Protein AF-A0A9P7N6U1-F1 (afdb_monomer_lite)

Foldseek 3Di:
DVCLVVLNLVVVLVCVVVPHDQQDADPLRATQLLSLLPSDLVRSLSSNVSSVVSPYDALSCSLLSNLLCLNQSSVVVNVVSPHQQQQLHPSQQGHGSLLSNLQRNCPPDHCPPVSLVSNLVSLLVSVVSVHDQLDDHPLHGSLVSLCNHPDSLSSNLSNCNSPCLVCQAPQSQWRADPQQKTWRPLRCLVPPNPDDPVSVSVNVSCVVSPHDTAIFGNDDATDPPGDPDDPVVVVVNVVVVVVVVVVVVVVVVVVVVVVVVVVVVVVVVVVVVVVVVVVVVVVVVVVVVVVVVVVVVVVVVVVVVVVVVVVVVVVVVVVVVVVVVVVVVVVVVVVVVVVVVVVVVVVVVVVVVVVVVVVVVVVVVVVVVVVVVVVVVVVVPVVVVVVVVVVVVPPVVPPPDDPPDDDDDDDDDDDDDDDDDDDDDDDDDDD

Radius of gyration: 101.2 Å; chains: 1; bounding box: 160×91×276 Å

Secondary structure (DSSP, 8-state):
-HHHHTT-HHHHHHHHHTT--SS---TTS--HHHHHTTS-HHHHHHHHHHHHTT-PPS-SSHHHHHHHTT-HHHHHHHHHTT--TT---GGGTT--HHHHHHHHSSTTS---HHHHHHHHHHHHHHHHTT--TT-EETTEEHHHHHHHSSSHHHHHHHHHHHTGGGTTTSGGG-EE-TTSEEE-HHHHHHHTS---HHHHHHHHHHHHTTPPP-EEESSSSPPTT-BS--HHHHHHHHHHHHHHHHHHHHHHHHHHHHHHHHHHHHHHHHHHHHHHHHHHHHHHHHHHHHHHHHHHHHHHHHHHHHHHHHHHHHHHHHHHHHHHHHHHHHHHHHHHHHHHHHHHHHHHHHHHHHHHHHHHHHHHHHHHHHHHHHHHHHHHHHHHHHHHHHHHHHHGGGTTSSTT---------------------------

Structure (mmCIF, N/CA/C/O backbone):
data_AF-A0A9P7N6U1-F1
#
_entry.id   AF-A0A9P7N6U1-F1
#
loop_
_atom_site.group_PDB
_atom_site.id
_atom_site.type_symbol
_atom_site.label_atom_id
_atom_site.label_alt_id
_atom_site.label_comp_id
_atom_site.label_asym_id
_atom_site.label_entity_id
_atom_site.label_seq_id
_atom_site.pdbx_PDB_ins_code
_atom_site.Cartn_x
_atom_site.Cartn_y
_atom_site.Cartn_z
_atom_site.occupancy
_atom_site.B_iso_or_equiv
_atom_site.auth_seq_id
_atom_site.auth_comp_id
_atom_site.auth_asym_id
_atom_site.auth_atom_id
_atom_site.pdbx_PDB_model_num
ATOM 1 N N . MET A 1 1 ? -35.538 5.747 31.382 1.00 91.19 1 MET A N 1
ATOM 2 C CA . MET A 1 1 ? -34.797 6.894 30.797 1.00 91.19 1 MET A CA 1
ATOM 3 C C . MET A 1 1 ? -34.473 8.013 31.786 1.00 91.19 1 MET A C 1
ATOM 5 O O . MET A 1 1 ? -33.336 8.051 32.232 1.00 91.19 1 MET A O 1
ATOM 9 N N . LEU A 1 2 ? -35.397 8.897 32.195 1.00 93.94 2 LEU A N 1
ATOM 10 C CA . LEU A 1 2 ? -35.040 10.086 33.009 1.00 93.94 2 LEU A CA 1
ATOM 11 C C . LEU A 1 2 ? -34.291 9.767 34.327 1.00 93.94 2 LEU A C 1
ATOM 13 O O . LEU A 1 2 ? -33.339 10.461 34.679 1.00 93.94 2 LEU A O 1
ATOM 17 N N . ALA A 1 3 ? -34.661 8.688 35.027 1.00 95.12 3 ALA A N 1
ATOM 18 C CA . ALA A 1 3 ? -33.952 8.218 36.228 1.00 95.12 3 ALA A CA 1
ATOM 19 C C . ALA A 1 3 ? -32.476 7.839 35.960 1.00 95.12 3 ALA A C 1
ATOM 21 O O . ALA A 1 3 ? -31.618 8.033 36.816 1.00 95.12 3 ALA A O 1
ATOM 22 N N . ILE A 1 4 ? -32.169 7.358 34.752 1.00 95.62 4 ILE A N 1
ATOM 23 C CA . ILE A 1 4 ? -30.815 6.992 34.315 1.00 95.62 4 ILE A CA 1
ATOM 24 C C . ILE A 1 4 ? -30.005 8.266 34.059 1.00 95.62 4 ILE A C 1
ATOM 26 O O . ILE A 1 4 ? -28.946 8.453 34.651 1.00 95.62 4 ILE A O 1
ATOM 30 N N . GLN A 1 5 ? -30.557 9.204 33.280 1.00 91.69 5 GLN A N 1
ATOM 31 C CA . GLN A 1 5 ? -29.931 10.508 33.002 1.00 91.69 5 GLN A CA 1
ATOM 32 C C . GLN A 1 5 ? -29.639 11.308 34.280 1.00 91.69 5 GLN A C 1
ATOM 34 O O . GLN A 1 5 ? -28.603 11.955 34.392 1.00 91.69 5 GLN A O 1
ATOM 39 N N . THR A 1 6 ? -30.533 11.231 35.269 1.00 93.62 6 THR A N 1
ATOM 40 C CA . THR A 1 6 ? -30.381 11.892 36.578 1.00 93.62 6 THR A CA 1
ATOM 41 C C . THR A 1 6 ? -29.544 11.092 37.585 1.00 93.62 6 THR A C 1
ATOM 43 O O . THR A 1 6 ? -29.404 11.524 38.728 1.00 93.62 6 THR A O 1
ATOM 46 N N . ARG A 1 7 ? -28.937 9.969 37.167 1.00 95.50 7 ARG A N 1
ATOM 47 C CA . ARG A 1 7 ? -28.025 9.129 37.968 1.00 95.50 7 ARG A CA 1
ATOM 48 C C . ARG A 1 7 ? -28.684 8.575 39.245 1.00 95.50 7 ARG A C 1
ATOM 50 O O . ARG A 1 7 ? -28.077 8.569 40.313 1.00 95.50 7 ARG A O 1
ATOM 57 N N . ARG A 1 8 ? -29.941 8.125 39.138 1.00 95.88 8 ARG A N 1
ATOM 58 C CA . ARG A 1 8 ? -30.795 7.638 40.240 1.00 95.88 8 ARG A CA 1
ATOM 59 C C . ARG A 1 8 ? -31.021 6.118 40.177 1.00 95.88 8 ARG A C 1
ATOM 61 O O . ARG A 1 8 ? -32.112 5.680 39.798 1.00 95.88 8 ARG A O 1
ATOM 68 N N . PRO A 1 9 ? -30.025 5.284 40.546 1.00 95.50 9 PRO A N 1
ATOM 69 C CA . PRO A 1 9 ? -30.158 3.824 40.518 1.00 95.50 9 PRO A CA 1
ATOM 70 C C . PRO A 1 9 ? -31.228 3.306 41.494 1.00 95.50 9 PRO A C 1
ATOM 72 O O . PRO A 1 9 ? -31.796 2.239 41.276 1.00 95.50 9 PRO A O 1
ATOM 75 N N . ASP A 1 10 ? -31.548 4.074 42.538 1.00 96.31 10 ASP A N 1
ATOM 76 C CA . ASP A 1 10 ? -32.663 3.829 43.455 1.00 96.31 10 ASP A CA 1
ATOM 77 C C . ASP A 1 10 ? -34.020 3.864 42.735 1.00 96.31 10 ASP A C 1
ATOM 79 O O . ASP A 1 10 ? -34.824 2.942 42.876 1.00 96.31 10 ASP A O 1
ATOM 83 N N . LEU A 1 11 ? -34.243 4.887 41.903 1.00 97.31 11 LEU A N 1
ATOM 84 C CA . LEU A 1 11 ? -35.461 5.024 41.105 1.00 97.31 11 LEU A CA 1
ATOM 85 C C . LEU A 1 11 ? -35.508 4.010 39.959 1.00 97.31 11 LEU A C 1
ATOM 87 O O . LEU A 1 11 ? -36.570 3.459 39.694 1.00 97.31 11 LEU A O 1
ATOM 91 N N . VAL A 1 12 ? -34.370 3.720 39.316 1.00 96.88 12 VAL A N 1
ATOM 92 C CA . VAL A 1 12 ? -34.288 2.671 38.282 1.00 96.88 12 VAL A CA 1
ATOM 93 C C . VAL A 1 12 ? -34.670 1.312 38.865 1.00 96.88 12 VAL A C 1
ATOM 95 O O . VAL A 1 12 ? -35.521 0.635 38.299 1.00 96.88 12 VAL A O 1
ATOM 98 N N . LYS A 1 13 ? -34.123 0.937 40.030 1.00 97.12 13 LYS A N 1
ATOM 99 C CA . LYS A 1 13 ? -34.479 -0.321 40.700 1.00 97.12 13 LYS A CA 1
ATOM 100 C C . LYS A 1 13 ? -35.975 -0.404 41.015 1.00 97.12 13 LYS A C 1
ATOM 102 O O . LYS A 1 13 ? -36.568 -1.456 40.803 1.00 97.12 13 LYS A O 1
ATOM 107 N N . LEU A 1 14 ? -36.577 0.679 41.512 1.00 97.50 14 LEU A N 1
ATOM 108 C CA . LEU A 1 14 ? -38.016 0.717 41.788 1.00 97.50 14 LEU A CA 1
ATOM 109 C C . LEU A 1 14 ? -38.838 0.547 40.501 1.00 97.50 14 LEU A C 1
ATOM 111 O O . LEU A 1 14 ? -39.724 -0.293 40.460 1.00 97.50 14 LEU A O 1
ATOM 115 N N . MET A 1 15 ? -38.504 1.280 39.435 1.00 96.44 15 MET A N 1
ATOM 116 C CA . MET A 1 15 ? -39.203 1.183 38.146 1.00 96.44 15 MET A CA 1
ATOM 117 C C . MET A 1 15 ? -39.128 -0.227 37.540 1.00 96.44 15 MET A C 1
ATOM 119 O O . MET A 1 15 ? -40.126 -0.709 37.015 1.00 96.44 15 MET A O 1
ATOM 123 N N . LEU A 1 16 ? -37.982 -0.908 37.648 1.00 96.88 16 LEU A N 1
ATOM 124 C CA . LEU A 1 16 ? -37.827 -2.293 37.185 1.00 96.88 16 LEU A CA 1
ATOM 125 C C . LEU A 1 16 ? -38.683 -3.281 37.995 1.00 96.88 16 LEU A C 1
ATOM 127 O O . LEU A 1 16 ? -39.269 -4.191 37.417 1.00 96.88 16 LEU A O 1
ATOM 131 N N . LEU A 1 17 ? -38.800 -3.092 39.316 1.00 96.38 17 LEU A N 1
ATOM 132 C CA . LEU A 1 17 ? -39.668 -3.920 40.168 1.00 96.38 17 LEU A CA 1
ATOM 133 C C . LEU A 1 17 ? -41.162 -3.727 39.858 1.00 96.38 17 LEU A C 1
ATOM 135 O O . LEU A 1 17 ? -41.923 -4.685 39.947 1.00 96.38 17 LEU A O 1
ATOM 139 N N . GLU A 1 18 ? -41.561 -2.524 39.443 1.00 97.12 18 GLU A N 1
ATOM 140 C CA . GLU A 1 18 ? -42.921 -2.207 38.975 1.00 97.12 18 GLU A CA 1
ATOM 141 C C . GLU A 1 18 ? -43.160 -2.589 37.493 1.00 97.12 18 GLU A C 1
ATOM 143 O O . GLU A 1 18 ? -44.184 -2.228 36.914 1.00 97.12 18 GLU A O 1
ATOM 148 N N . GLY A 1 19 ? -42.234 -3.321 36.857 1.00 94.62 19 GLY A N 1
ATOM 149 C CA . GLY A 1 19 ? -42.409 -3.860 35.503 1.00 94.62 19 GLY A CA 1
ATOM 150 C C . GLY A 1 19 ? -42.197 -2.858 34.363 1.00 94.62 19 GLY A C 1
ATOM 151 O O . GLY A 1 19 ? -42.808 -3.006 33.305 1.00 94.62 19 GLY A O 1
ATOM 152 N N . ALA A 1 20 ? -41.359 -1.833 34.552 1.00 95.62 20 ALA A N 1
ATOM 153 C CA . ALA A 1 20 ? -40.992 -0.917 33.471 1.00 95.62 20 ALA A CA 1
ATOM 154 C C . ALA A 1 20 ? -40.291 -1.638 32.302 1.00 95.62 20 ALA A C 1
ATOM 156 O O . ALA A 1 20 ? -39.429 -2.490 32.506 1.00 95.62 20 ALA A O 1
ATOM 157 N N . GLU A 1 21 ? -40.627 -1.237 31.074 1.00 95.56 21 GLU A N 1
ATOM 158 C CA . GLU A 1 21 ? -40.064 -1.792 29.839 1.00 95.56 21 GLU A CA 1
ATOM 159 C C . GLU A 1 21 ? -38.548 -1.536 29.736 1.00 95.56 21 GLU A C 1
ATOM 161 O O . GLU A 1 21 ? -38.085 -0.391 29.773 1.00 95.56 21 GLU A O 1
ATOM 166 N N . VAL A 1 22 ? -37.774 -2.621 29.619 1.00 95.50 22 VAL A N 1
ATOM 167 C CA . VAL A 1 22 ? -36.299 -2.607 29.682 1.00 95.50 22 VAL A CA 1
ATOM 168 C C . VAL A 1 22 ? -35.614 -2.258 28.365 1.00 95.50 22 VAL A C 1
ATOM 170 O O . VAL A 1 22 ? -34.497 -1.751 28.397 1.00 95.50 22 VAL A O 1
ATOM 173 N N . ASP A 1 23 ? -36.295 -2.463 27.237 1.00 95.38 23 ASP A N 1
ATOM 174 C CA . ASP A 1 23 ? -35.776 -2.235 25.880 1.00 95.38 23 ASP A CA 1
ATOM 175 C C . ASP A 1 23 ? -36.349 -0.967 25.214 1.00 95.38 23 ASP A C 1
ATOM 177 O O . ASP A 1 23 ? -36.098 -0.696 24.042 1.00 95.38 23 ASP A O 1
ATOM 181 N N . ALA A 1 24 ? -37.108 -0.155 25.959 1.00 94.62 24 ALA A N 1
ATOM 182 C CA . ALA A 1 24 ? -37.759 1.051 25.447 1.00 94.62 24 ALA A CA 1
ATOM 183 C C . ALA A 1 24 ? -36.746 2.105 24.957 1.00 94.62 24 ALA A C 1
ATOM 185 O O . ALA A 1 24 ? -36.092 2.782 25.759 1.00 94.62 24 ALA A O 1
ATOM 186 N N . VAL A 1 25 ? -36.641 2.279 23.637 1.00 94.62 25 VAL A N 1
ATOM 187 C CA . VAL A 1 25 ? -35.697 3.219 23.012 1.00 94.62 25 VAL A CA 1
ATOM 188 C C . VAL A 1 25 ? -36.135 4.686 23.111 1.00 94.62 25 VAL A C 1
ATOM 190 O O . VAL A 1 25 ? -37.323 5.009 23.061 1.00 94.62 25 VAL A O 1
ATOM 193 N N . ASP A 1 26 ? -35.167 5.600 23.227 1.00 92.06 26 ASP A N 1
ATOM 194 C CA . ASP A 1 26 ? -35.408 7.042 23.085 1.00 92.06 26 ASP A CA 1
ATOM 195 C C . ASP A 1 26 ? -35.389 7.519 21.619 1.00 92.06 26 ASP A C 1
ATOM 197 O O . ASP A 1 26 ? -35.216 6.745 20.679 1.00 92.06 26 ASP A O 1
ATOM 201 N N . TYR A 1 27 ? -35.554 8.829 21.411 1.00 92.25 27 TYR A N 1
ATOM 202 C CA . TYR A 1 27 ? -35.559 9.453 20.081 1.00 92.25 27 TYR A CA 1
ATOM 203 C C . TYR A 1 27 ? -34.216 9.364 19.325 1.00 92.25 27 TYR A C 1
ATOM 205 O O . TYR A 1 27 ? -34.168 9.716 18.149 1.00 92.25 27 TYR A O 1
ATOM 213 N N . LEU A 1 28 ? -33.138 8.920 19.983 1.00 89.44 28 LEU A N 1
ATOM 214 C CA . LEU A 1 28 ? -31.836 8.627 19.376 1.00 89.44 28 LEU A CA 1
ATOM 215 C C . LEU A 1 28 ? -31.617 7.114 19.195 1.00 89.44 28 LEU A C 1
ATOM 217 O O . LEU A 1 28 ? -30.504 6.695 18.893 1.00 89.44 28 LEU A O 1
ATOM 221 N N . GLY A 1 29 ? -32.650 6.289 19.405 1.00 91.25 29 GLY A N 1
ATOM 222 C CA . GLY A 1 29 ? -32.563 4.832 19.313 1.00 91.25 29 GLY A CA 1
ATOM 223 C C . GLY A 1 29 ? -31.830 4.170 20.481 1.00 91.25 29 GLY A C 1
ATOM 224 O O . GLY A 1 29 ? -31.500 2.992 20.391 1.00 91.25 29 GLY A O 1
ATOM 225 N N . ARG A 1 30 ? -31.552 4.893 21.576 1.00 92.69 30 ARG A N 1
ATOM 226 C CA . ARG A 1 30 ? -30.807 4.348 22.720 1.00 92.69 30 ARG A CA 1
ATOM 227 C C . ARG A 1 30 ? -31.751 3.646 23.678 1.00 92.69 30 ARG A C 1
ATOM 229 O O . ARG A 1 30 ? -32.739 4.241 24.104 1.00 92.69 30 ARG A O 1
ATOM 236 N N . THR A 1 31 ? -31.401 2.433 24.075 1.00 95.62 31 THR A N 1
ATOM 237 C CA . THR A 1 31 ? -32.034 1.681 25.167 1.00 95.62 31 THR A CA 1
ATOM 238 C C . THR A 1 31 ? -31.685 2.281 26.545 1.00 95.62 31 THR A C 1
ATOM 240 O O . THR A 1 31 ? -30.736 3.067 26.682 1.00 95.62 31 THR A O 1
ATOM 243 N N . PRO A 1 32 ? -32.389 1.877 27.617 1.00 96.50 32 PRO A N 1
ATOM 244 C CA . PRO A 1 32 ? -31.976 2.121 28.997 1.00 96.50 32 PRO A CA 1
ATOM 245 C C . PRO A 1 32 ? -30.539 1.664 29.293 1.00 96.50 32 PRO A C 1
ATOM 247 O O . PRO A 1 32 ? -29.795 2.392 29.953 1.00 96.50 32 PRO A O 1
ATOM 250 N N . LEU A 1 33 ? -30.133 0.494 28.788 1.00 97.12 33 LEU A N 1
ATOM 251 C CA . LEU A 1 33 ? -28.811 -0.094 29.023 1.00 97.12 33 LEU A CA 1
ATOM 252 C C . LEU A 1 33 ? -27.692 0.718 28.344 1.00 97.12 33 LEU A C 1
ATOM 254 O O . LEU A 1 33 ? -26.765 1.156 29.029 1.00 97.12 33 LEU A O 1
ATOM 258 N N . SER A 1 34 ? -27.827 1.041 27.054 1.00 95.31 34 SER A N 1
ATOM 259 C CA . SER A 1 34 ? -26.925 1.955 26.337 1.00 95.31 34 SER A CA 1
ATOM 260 C C . SER A 1 34 ? -26.903 3.369 26.922 1.00 95.31 34 SER A C 1
ATOM 262 O O . SER A 1 34 ? -25.909 4.074 26.765 1.00 95.31 34 SER A O 1
ATOM 264 N N . MET A 1 35 ? -27.964 3.820 27.596 1.00 94.19 35 MET A N 1
ATOM 265 C CA . MET A 1 35 ? -27.958 5.113 28.284 1.00 94.19 35 MET A CA 1
ATOM 266 C C . MET A 1 35 ? -27.208 5.060 29.624 1.00 94.19 35 MET A C 1
ATOM 268 O O . MET A 1 35 ? -26.596 6.053 30.021 1.00 94.19 35 MET A O 1
ATOM 272 N N . ALA A 1 36 ? -27.231 3.918 30.318 1.00 95.62 36 ALA A N 1
ATOM 273 C CA . ALA A 1 36 ? -26.608 3.732 31.628 1.00 95.62 36 ALA A CA 1
ATOM 274 C C . ALA A 1 36 ? -25.072 3.719 31.595 1.00 95.62 36 ALA A C 1
ATOM 276 O O . ALA A 1 36 ? -24.434 4.048 32.595 1.00 95.62 36 ALA A O 1
ATOM 277 N N . THR A 1 37 ? -24.456 3.386 30.459 1.00 94.12 37 THR A N 1
ATOM 278 C CA . THR A 1 37 ? -22.991 3.414 30.313 1.00 94.12 37 THR A CA 1
ATOM 279 C C . THR A 1 37 ? -22.422 4.824 30.456 1.00 94.12 37 THR A C 1
ATOM 281 O O . THR A 1 37 ? -21.365 5.000 31.060 1.00 94.12 37 THR A O 1
ATOM 284 N N . ASN A 1 38 ? -23.175 5.833 30.007 1.00 87.56 38 ASN A N 1
ATOM 285 C CA . ASN A 1 38 ? -22.727 7.225 29.896 1.00 87.56 38 ASN A CA 1
ATOM 286 C C . ASN A 1 38 ? -22.923 8.020 31.202 1.00 87.56 38 ASN A C 1
ATOM 288 O O . ASN A 1 38 ? -22.752 9.237 31.236 1.00 87.56 38 ASN A O 1
ATOM 292 N N . THR A 1 39 ? -23.311 7.364 32.301 1.00 87.94 39 THR A N 1
ATOM 293 C CA . THR A 1 39 ? -23.677 8.037 33.559 1.00 87.94 39 THR A CA 1
ATOM 294 C C . THR A 1 39 ? -22.519 8.156 34.548 1.00 87.94 39 THR A C 1
ATOM 296 O O . THR A 1 39 ? -22.761 8.222 35.753 1.00 87.94 39 THR A O 1
ATOM 299 N N . GLY A 1 40 ? -21.271 8.164 34.074 1.00 83.75 40 GLY A N 1
ATOM 300 C CA . GLY A 1 40 ? -20.054 8.227 34.895 1.00 83.75 40 GLY A CA 1
ATOM 301 C C . GLY A 1 40 ? -19.673 6.892 35.551 1.00 83.75 40 GLY A C 1
ATOM 302 O O . GLY A 1 40 ? -20.528 6.053 35.851 1.00 83.75 40 GLY A O 1
ATOM 303 N N . GLN A 1 41 ? -18.373 6.679 35.771 1.00 80.75 41 GLN A N 1
ATOM 304 C CA . GLN A 1 41 ? -17.800 5.396 36.216 1.00 80.75 41 GLN A CA 1
ATOM 305 C C . GLN A 1 41 ? -18.308 4.935 37.598 1.00 80.75 41 GLN A C 1
ATOM 307 O O . GLN A 1 41 ? -18.460 3.742 37.837 1.00 80.75 41 GLN A O 1
ATOM 312 N N . ASP A 1 42 ? -18.630 5.880 38.481 1.00 86.62 42 ASP A N 1
ATOM 313 C CA . ASP A 1 42 ? -19.128 5.683 39.847 1.00 86.62 42 ASP A CA 1
ATOM 314 C C . ASP A 1 42 ? -20.554 5.106 39.926 1.00 86.62 42 ASP A C 1
ATOM 316 O O . ASP A 1 42 ? -20.849 4.360 40.857 1.00 86.62 42 ASP A O 1
ATOM 320 N N . VAL A 1 43 ? -21.431 5.404 38.957 1.00 94.31 43 VAL A N 1
ATOM 321 C CA . VAL A 1 43 ? -22.847 4.961 38.973 1.00 94.31 43 VAL A CA 1
ATOM 322 C C . VAL A 1 43 ? -23.166 3.958 37.858 1.00 94.31 43 VAL A C 1
ATOM 324 O O . VAL A 1 43 ? -24.009 3.078 38.043 1.00 94.31 43 VAL A O 1
ATOM 327 N N . SER A 1 44 ? -22.475 4.042 36.717 1.00 95.25 44 SER A N 1
ATOM 328 C CA . SER A 1 44 ? -22.705 3.177 35.544 1.00 95.25 44 SER A CA 1
ATOM 329 C C . SER A 1 44 ? -22.642 1.682 35.871 1.00 95.25 44 SER A C 1
ATOM 331 O O . SER A 1 44 ? -23.533 0.950 35.461 1.00 95.25 44 SER A O 1
ATOM 333 N N . VAL A 1 45 ? -21.673 1.223 36.675 1.00 96.38 45 VAL A N 1
ATOM 334 C CA . VAL A 1 45 ? -21.566 -0.192 37.094 1.00 96.38 45 VAL A CA 1
ATOM 335 C C . VAL A 1 45 ? -22.834 -0.677 37.800 1.00 96.38 45 VAL A C 1
ATOM 337 O O . VAL A 1 45 ? -23.365 -1.738 37.463 1.00 96.38 45 VAL A O 1
ATOM 340 N N . GLN A 1 46 ? -23.341 0.100 38.762 1.00 96.38 46 GLN A N 1
ATOM 341 C CA . GLN A 1 46 ? -24.547 -0.251 39.512 1.00 96.38 46 GLN A CA 1
ATOM 342 C C . GLN A 1 46 ? -25.777 -0.256 38.601 1.00 96.38 46 GLN A C 1
ATOM 344 O O . GLN A 1 46 ? -26.614 -1.149 38.700 1.00 96.38 46 GLN A O 1
ATOM 349 N N . MET A 1 47 ? -25.886 0.730 37.712 1.00 96.44 47 MET A N 1
ATOM 350 C CA . MET A 1 47 ? -27.058 0.902 36.862 1.00 96.44 47 MET A CA 1
ATOM 351 C C . MET A 1 47 ? -27.111 -0.116 35.718 1.00 96.44 47 MET A C 1
ATOM 353 O O . MET A 1 47 ? -28.166 -0.695 35.481 1.00 96.44 47 MET A O 1
ATOM 357 N N . VAL A 1 48 ? -25.972 -0.415 35.090 1.00 97.31 48 VAL A N 1
ATOM 358 C CA . VAL A 1 48 ? -25.824 -1.510 34.118 1.00 97.31 48 VAL A CA 1
ATOM 359 C C . VAL A 1 48 ? -26.145 -2.854 34.774 1.00 97.31 48 VAL A C 1
ATOM 361 O O . VAL A 1 48 ? -26.933 -3.614 34.225 1.00 97.31 48 VAL A O 1
ATOM 364 N N . SER A 1 49 ? -25.639 -3.123 35.984 1.00 96.94 49 SER A N 1
ATOM 365 C CA . SER A 1 49 ? -25.959 -4.368 36.706 1.00 96.94 49 SER A CA 1
ATOM 366 C C . SER A 1 49 ? -27.447 -4.493 37.064 1.00 96.94 49 SER A C 1
ATOM 368 O O . SER A 1 49 ? -27.994 -5.589 37.004 1.00 96.94 49 SER A O 1
ATOM 370 N N . LEU A 1 50 ? -28.115 -3.388 37.429 1.00 96.69 50 LEU A N 1
ATOM 371 C CA . LEU A 1 50 ? -29.562 -3.378 37.687 1.00 96.69 50 LEU A CA 1
ATOM 372 C C . LEU A 1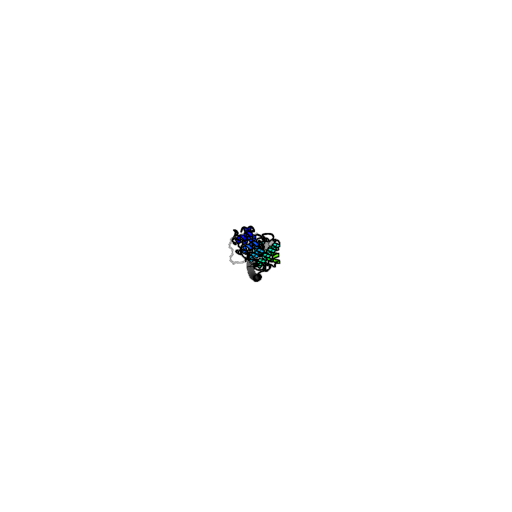 50 ? -30.373 -3.665 36.420 1.00 96.69 50 LEU A C 1
ATOM 374 O O . LEU A 1 50 ? -31.343 -4.411 36.490 1.00 96.69 50 LEU A O 1
ATOM 378 N N . LEU A 1 51 ? -29.979 -3.081 35.287 1.00 97.19 51 LEU A N 1
ATOM 379 C CA . LEU A 1 51 ? -30.668 -3.264 34.011 1.00 97.19 51 LEU A CA 1
ATOM 380 C C . LEU A 1 51 ? -30.460 -4.679 33.465 1.00 97.19 51 LEU A C 1
ATOM 382 O O . LEU A 1 51 ? -31.438 -5.333 33.138 1.00 97.19 51 LEU A O 1
ATOM 386 N N . LEU A 1 52 ? -29.227 -5.196 33.467 1.00 97.19 52 LEU A N 1
ATOM 387 C CA . LEU A 1 52 ? -28.921 -6.568 33.035 1.00 97.19 52 LEU A CA 1
ATOM 388 C C . LEU A 1 52 ? -29.622 -7.641 33.880 1.00 97.19 52 LEU A C 1
ATOM 390 O O . LEU A 1 52 ? -29.969 -8.697 33.362 1.00 97.19 52 LEU A O 1
ATOM 394 N N . ALA A 1 53 ? -29.877 -7.373 35.165 1.00 96.12 53 ALA A N 1
ATOM 395 C CA . ALA A 1 53 ? -30.648 -8.273 36.025 1.00 96.12 53 ALA A CA 1
ATOM 396 C C . ALA A 1 53 ? -32.132 -8.404 35.616 1.00 96.12 53 ALA A C 1
ATOM 398 O O . ALA A 1 53 ? -32.815 -9.292 36.122 1.00 96.12 53 ALA A O 1
ATOM 399 N N . ALA A 1 54 ? -32.619 -7.543 34.718 1.00 95.19 54 ALA A N 1
ATOM 400 C CA . ALA A 1 54 ? -33.947 -7.610 34.118 1.00 95.19 54 ALA A CA 1
ATOM 401 C C . ALA A 1 54 ? -33.936 -8.180 32.674 1.00 95.19 54 ALA A C 1
ATOM 403 O O . ALA A 1 54 ? -34.924 -8.022 31.968 1.00 95.19 54 ALA A O 1
ATOM 404 N N . ASP A 1 55 ? -32.834 -8.837 32.268 1.00 94.81 55 ASP A N 1
ATOM 405 C CA . ASP A 1 55 ? -32.608 -9.530 30.978 1.00 94.81 55 ASP A CA 1
ATOM 406 C C . ASP A 1 55 ? -33.038 -8.721 29.729 1.00 94.81 55 ASP A C 1
ATOM 408 O O . ASP A 1 55 ? -33.926 -9.142 28.987 1.00 94.81 55 ASP A O 1
ATOM 412 N N . PRO A 1 56 ? -32.429 -7.539 29.498 1.00 95.88 56 PRO A N 1
ATOM 413 C CA . PRO A 1 56 ? -32.685 -6.724 28.317 1.00 95.88 56 PRO A CA 1
ATOM 414 C C . PRO A 1 56 ? -32.116 -7.391 27.060 1.00 95.88 56 PRO A C 1
ATOM 416 O O . PRO A 1 56 ? -31.270 -8.293 27.124 1.00 95.88 56 PRO A O 1
ATOM 419 N N . SER A 1 57 ? -32.518 -6.878 25.901 1.00 94.38 57 SER A N 1
ATOM 420 C CA . SER A 1 57 ? -31.851 -7.177 24.638 1.00 94.38 57 SER A CA 1
ATOM 421 C C . SER A 1 57 ? -30.338 -6.924 24.727 1.00 94.38 57 SER A C 1
ATOM 423 O O . SER A 1 57 ? -29.861 -5.971 25.349 1.00 94.38 57 SER A O 1
ATOM 425 N N . ARG A 1 58 ? -29.569 -7.837 24.125 1.00 95.19 58 ARG A N 1
ATOM 426 C CA . ARG A 1 58 ? -28.114 -7.712 23.979 1.00 95.19 58 ARG A CA 1
ATOM 427 C C . ARG A 1 58 ? -27.805 -6.846 22.765 1.00 95.19 58 ARG A C 1
ATOM 429 O O . ARG A 1 58 ? -28.656 -6.655 21.900 1.00 95.19 58 ARG A O 1
ATOM 436 N N . ASP A 1 59 ? -26.560 -6.391 22.693 1.00 96.25 59 ASP A N 1
ATOM 437 C CA . ASP A 1 59 ? -25.993 -5.791 21.484 1.00 96.25 59 ASP A CA 1
ATOM 438 C C . ASP A 1 59 ? -26.731 -4.514 21.033 1.00 96.25 59 ASP A C 1
ATOM 440 O O . ASP A 1 59 ? -27.003 -4.253 19.869 1.00 96.25 59 ASP A O 1
ATOM 444 N N . ASP A 1 60 ? -27.021 -3.658 22.008 1.00 94.88 60 ASP A N 1
ATOM 445 C CA . ASP A 1 60 ? -27.697 -2.364 21.860 1.00 94.88 60 ASP A CA 1
ATOM 446 C C . ASP A 1 60 ? -26.734 -1.176 21.623 1.00 94.88 60 ASP A C 1
ATOM 448 O O . ASP A 1 60 ? -27.148 -0.019 21.564 1.00 94.88 60 ASP A O 1
ATOM 452 N N . GLY A 1 61 ? -25.425 -1.439 21.531 1.00 95.69 61 GLY A N 1
ATOM 453 C CA . GLY A 1 61 ? -24.372 -0.416 21.496 1.00 95.69 61 GLY A CA 1
ATOM 454 C C . GLY A 1 61 ? -23.850 0.035 22.872 1.00 95.69 61 GLY A C 1
ATOM 455 O O . GLY A 1 61 ? -22.917 0.838 22.929 1.00 95.69 61 GLY A O 1
ATOM 456 N N . SER A 1 62 ? -24.354 -0.493 23.991 1.00 97.12 62 SER A N 1
ATOM 457 C CA . SER A 1 62 ? -23.813 -0.228 25.338 1.00 97.12 62 SER A CA 1
ATOM 458 C C . SER A 1 62 ? -22.318 -0.556 25.443 1.00 97.12 62 SER A C 1
ATOM 460 O O . SER A 1 62 ? -21.535 0.257 25.935 1.00 97.12 62 SER A O 1
ATOM 462 N N . LEU A 1 63 ? -21.886 -1.698 24.900 1.00 98.06 63 LEU A N 1
ATOM 463 C CA . LEU A 1 63 ? -20.485 -2.130 24.938 1.00 98.06 63 LEU A CA 1
ATOM 464 C C . LEU A 1 63 ? -19.540 -1.155 24.211 1.00 98.06 63 LEU A C 1
ATOM 466 O O . LEU A 1 63 ? -18.407 -0.961 24.646 1.00 98.06 63 LEU A O 1
ATOM 470 N N . HIS A 1 64 ? -20.028 -0.483 23.167 1.00 97.62 64 HIS A N 1
ATOM 471 C CA . HIS A 1 64 ? -19.274 0.491 22.374 1.00 97.62 64 HIS A CA 1
ATOM 472 C C . HIS A 1 64 ? -19.064 1.787 23.157 1.00 97.62 64 HIS A C 1
ATOM 474 O O . HIS A 1 64 ? -17.933 2.241 23.325 1.00 97.62 64 HIS A O 1
ATOM 480 N N . ASN A 1 65 ? -20.145 2.317 23.738 1.00 96.12 65 ASN A N 1
ATOM 481 C CA . ASN A 1 65 ? -20.089 3.458 24.647 1.00 96.12 65 ASN A CA 1
ATOM 482 C C . ASN A 1 65 ? -19.153 3.183 25.841 1.00 96.12 65 ASN A C 1
ATOM 484 O O . ASN A 1 65 ? -18.289 3.997 26.162 1.00 96.12 65 ASN A O 1
ATOM 488 N N . ALA A 1 66 ? -19.277 2.010 26.473 1.00 96.88 66 ALA A N 1
ATOM 489 C CA . ALA A 1 66 ? -18.433 1.615 27.599 1.00 96.88 66 ALA A CA 1
ATOM 490 C C . ALA A 1 66 ? -16.951 1.452 27.215 1.00 96.88 66 ALA A C 1
ATOM 492 O O . ALA A 1 66 ? -16.076 1.755 28.031 1.00 96.88 66 ALA A O 1
ATOM 493 N N . ALA A 1 67 ? -16.666 0.990 25.993 1.00 97.12 67 ALA A N 1
ATOM 494 C CA . ALA A 1 67 ? -15.312 0.895 25.464 1.00 97.12 67 ALA A CA 1
ATOM 495 C C . ALA A 1 67 ? -14.717 2.287 25.201 1.00 97.12 67 ALA A C 1
ATOM 497 O O . ALA A 1 67 ? -13.636 2.561 25.724 1.00 97.12 67 ALA A O 1
ATOM 498 N N . ARG A 1 68 ? -15.436 3.182 24.501 1.00 95.50 68 ARG A N 1
ATOM 499 C CA . ARG A 1 68 ? -15.035 4.585 24.256 1.00 95.50 68 ARG A CA 1
ATOM 500 C C . ARG A 1 68 ? -14.703 5.326 25.552 1.00 95.50 68 ARG A C 1
ATOM 502 O O . ARG A 1 68 ? -13.637 5.923 25.671 1.00 95.50 68 ARG A O 1
ATOM 509 N N . ASP A 1 69 ? -15.568 5.209 26.556 1.00 93.44 69 ASP A N 1
ATOM 510 C CA . ASP A 1 69 ? -15.397 5.851 27.866 1.00 93.44 69 ASP A CA 1
ATOM 511 C C . ASP A 1 69 ? -14.348 5.133 28.756 1.00 93.44 69 ASP A C 1
ATOM 513 O O . ASP A 1 69 ? -14.139 5.496 29.921 1.00 93.44 69 ASP A O 1
ATOM 517 N N . MET A 1 70 ? -13.683 4.096 28.223 1.00 94.81 70 MET A N 1
ATOM 518 C CA . MET A 1 70 ? -12.679 3.249 28.880 1.00 94.81 70 MET A CA 1
ATOM 519 C C . MET A 1 70 ? -13.150 2.638 30.210 1.00 94.81 70 MET A C 1
ATOM 521 O O . MET A 1 70 ? -12.362 2.376 31.125 1.00 94.81 70 MET A O 1
ATOM 525 N N . ASN A 1 71 ? -14.451 2.382 30.329 1.00 95.25 71 ASN A N 1
ATOM 526 C CA . ASN A 1 71 ? -15.092 1.908 31.545 1.00 95.25 71 ASN A CA 1
ATOM 527 C C . ASN A 1 71 ? -14.930 0.384 31.689 1.00 95.25 71 ASN A C 1
ATOM 529 O O . ASN A 1 71 ? -15.879 -0.388 31.547 1.00 95.25 71 ASN A O 1
ATOM 533 N N . LEU A 1 72 ? -13.695 -0.055 31.962 1.00 96.56 72 LEU A N 1
ATOM 534 C CA . LEU A 1 72 ? -13.310 -1.469 32.042 1.00 96.56 72 LEU A CA 1
ATOM 535 C C . LEU A 1 72 ? -14.242 -2.341 32.915 1.00 96.56 72 LEU A C 1
ATOM 537 O O . LEU A 1 72 ? -14.517 -3.467 32.499 1.00 96.56 72 LEU A O 1
ATOM 541 N N . PRO A 1 73 ? -14.745 -1.897 34.088 1.00 97.38 73 PRO A N 1
ATOM 542 C CA . PRO A 1 73 ? -15.728 -2.669 34.849 1.00 97.38 73 PRO A CA 1
ATOM 543 C C . PRO A 1 73 ? -17.024 -2.935 34.072 1.00 97.38 73 PRO A C 1
ATOM 545 O O . PRO A 1 73 ? -17.492 -4.070 34.054 1.00 97.38 73 PRO A O 1
ATOM 548 N N . VAL A 1 74 ? -17.574 -1.924 33.390 1.00 98.06 74 VAL A N 1
ATOM 549 C CA . VAL A 1 74 ? -18.797 -2.065 32.582 1.00 98.06 74 VAL A CA 1
ATOM 550 C C . VAL A 1 74 ? -18.547 -2.921 31.339 1.00 98.06 74 VAL A C 1
ATOM 552 O O . VAL A 1 74 ? -19.332 -3.828 31.077 1.00 98.06 74 VAL A O 1
ATOM 555 N N . VAL A 1 75 ? -17.427 -2.717 30.634 1.00 98.19 75 VAL A N 1
ATOM 556 C CA . VAL A 1 75 ? -17.015 -3.562 29.493 1.00 98.19 75 VAL A CA 1
ATOM 557 C C . VAL A 1 75 ? -16.972 -5.040 29.896 1.00 98.19 75 VAL A C 1
ATOM 559 O O . VAL A 1 75 ? -17.532 -5.888 29.204 1.00 98.19 75 VAL A O 1
ATOM 562 N N . LYS A 1 76 ? -16.366 -5.356 31.049 1.00 98.19 76 LYS A N 1
ATOM 563 C CA . LYS A 1 76 ? -16.317 -6.728 31.576 1.00 98.19 76 LYS A CA 1
ATOM 564 C C . LYS A 1 76 ? -17.703 -7.301 31.844 1.00 98.19 76 LYS A C 1
ATOM 566 O O . LYS A 1 76 ? -17.963 -8.427 31.436 1.00 98.19 76 LYS A O 1
ATOM 571 N N . ILE A 1 77 ? -18.575 -6.541 32.506 1.00 97.75 77 ILE A N 1
ATOM 572 C CA . ILE A 1 77 ? -19.933 -6.981 32.854 1.00 97.75 77 ILE A CA 1
ATOM 573 C C . ILE A 1 77 ? -20.769 -7.250 31.593 1.00 97.75 77 ILE A C 1
ATOM 575 O O . ILE A 1 77 ? -21.449 -8.272 31.527 1.00 97.75 77 ILE A O 1
ATOM 579 N N . LEU A 1 78 ? -20.694 -6.382 30.579 1.00 98.25 78 LEU A N 1
ATOM 580 C CA . LEU A 1 78 ? -21.448 -6.532 29.330 1.00 98.25 78 LEU A CA 1
ATOM 581 C C . LEU A 1 78 ? -21.006 -7.772 28.537 1.00 98.25 78 LEU A C 1
ATOM 583 O O . LEU A 1 78 ? -21.849 -8.606 28.202 1.00 98.25 78 LEU A O 1
ATOM 587 N N . VAL A 1 79 ? -19.695 -7.957 28.333 1.00 98.19 79 VAL A N 1
ATOM 588 C CA . VAL A 1 79 ? -19.141 -9.153 27.662 1.00 98.19 79 VAL A CA 1
ATOM 589 C C . VAL A 1 79 ? -19.466 -10.430 28.449 1.00 98.19 79 VAL A C 1
ATOM 591 O O . VAL A 1 79 ? -19.896 -11.423 27.871 1.00 98.19 79 VAL A O 1
ATOM 594 N N . GLN A 1 80 ? -19.356 -10.409 29.784 1.00 96.81 80 GLN A N 1
ATOM 595 C CA . GLN A 1 80 ? -19.755 -11.542 30.637 1.00 96.81 80 GLN A CA 1
ATOM 596 C C . GLN A 1 80 ? -21.262 -11.841 30.590 1.00 96.81 80 GLN A C 1
ATOM 598 O O . GLN A 1 80 ? -21.660 -12.975 30.847 1.00 96.81 80 GLN A O 1
ATOM 603 N N . SER A 1 81 ? -22.087 -10.855 30.231 1.00 96.94 81 SER A N 1
ATOM 604 C CA . SER A 1 81 ? -23.536 -11.004 30.022 1.00 96.94 81 SER A CA 1
ATOM 605 C C . SER A 1 81 ? -23.898 -11.411 28.584 1.00 96.94 81 SER A C 1
ATOM 607 O O . SER A 1 81 ? -25.080 -11.485 28.239 1.00 96.94 81 SER A O 1
ATOM 609 N N . GLY A 1 82 ? -22.891 -11.693 27.749 1.00 96.56 82 GLY A N 1
ATOM 610 C CA . GLY A 1 82 ? -23.045 -12.204 26.389 1.00 96.56 82 GLY A CA 1
ATOM 611 C C . GLY A 1 82 ? -23.161 -11.141 25.298 1.00 96.56 82 GLY A C 1
ATOM 612 O O . GLY A 1 82 ? -23.646 -11.484 24.229 1.00 96.56 82 GLY A O 1
ATOM 613 N N . HIS A 1 83 ? -22.758 -9.890 25.551 1.00 97.69 83 HIS A N 1
ATOM 614 C CA . HIS A 1 83 ? -22.645 -8.889 24.481 1.00 97.69 83 HIS A CA 1
ATOM 615 C C . HIS A 1 83 ? -21.435 -9.207 23.597 1.00 97.69 83 HIS A C 1
ATOM 617 O O . HIS A 1 83 ? -20.340 -9.445 24.120 1.00 97.69 83 HIS A O 1
ATOM 623 N N . ASP A 1 84 ? -21.628 -9.187 22.283 1.00 97.75 84 ASP A N 1
ATOM 624 C CA . ASP A 1 84 ? -20.589 -9.492 21.305 1.00 97.75 84 ASP A CA 1
ATOM 625 C C . ASP A 1 84 ? -19.644 -8.279 21.134 1.00 97.75 84 ASP A C 1
ATOM 627 O O . ASP A 1 84 ? -20.106 -7.182 20.794 1.00 97.75 84 ASP A O 1
ATOM 631 N N . PRO A 1 85 ? -18.321 -8.417 21.378 1.00 96.94 85 PRO A N 1
ATOM 632 C CA . PRO A 1 85 ? -17.364 -7.329 21.163 1.00 96.94 85 PRO A CA 1
ATOM 633 C C . PRO A 1 85 ? -17.310 -6.835 19.710 1.00 96.94 85 PRO A C 1
ATOM 635 O O . PRO A 1 85 ? -16.947 -5.674 19.495 1.00 96.94 85 PRO A O 1
ATOM 638 N N . ASP A 1 86 ? -17.696 -7.679 18.749 1.00 97.06 86 ASP A N 1
ATOM 639 C CA . ASP A 1 86 ? -17.660 -7.414 17.311 1.00 97.06 86 ASP A CA 1
ATOM 640 C C . ASP A 1 86 ? -19.028 -7.055 16.713 1.00 97.06 86 ASP A C 1
ATOM 642 O O . ASP A 1 86 ? -19.143 -6.889 15.497 1.00 97.06 86 ASP A O 1
ATOM 646 N N . PHE A 1 87 ? -20.062 -6.876 17.545 1.00 96.81 87 PHE A N 1
ATOM 647 C CA . PHE A 1 87 ? -21.375 -6.440 17.073 1.00 96.81 87 PHE A CA 1
ATOM 648 C C . PHE A 1 87 ? -21.284 -5.121 16.275 1.00 96.81 87 PHE A C 1
ATOM 650 O O . PHE A 1 87 ? -20.848 -4.116 16.838 1.00 96.81 87 PHE A O 1
ATOM 657 N N . PRO A 1 88 ? -21.742 -5.065 15.008 1.00 95.75 88 PRO A N 1
ATOM 658 C CA . PRO A 1 88 ? -21.643 -3.867 14.176 1.00 95.75 88 PRO A CA 1
ATOM 659 C C . PRO A 1 88 ? -22.724 -2.847 14.560 1.00 95.75 88 PRO A C 1
ATOM 661 O O . PRO A 1 88 ? -23.823 -2.833 14.000 1.00 95.75 88 PRO A O 1
ATOM 664 N N . SER A 1 89 ? -22.432 -1.980 15.532 1.00 94.31 89 SER A N 1
ATOM 665 C CA . SER A 1 89 ? -23.458 -1.139 16.155 1.00 94.31 89 SER A CA 1
ATOM 666 C C . SER A 1 89 ? -23.999 -0.044 15.219 1.00 94.31 89 SER A C 1
ATOM 668 O O . SER A 1 89 ? -23.235 0.837 14.814 1.00 94.31 89 SER A O 1
ATOM 670 N N . PRO A 1 90 ? -25.322 0.012 14.939 1.00 91.31 90 PRO A N 1
ATOM 671 C CA . PRO A 1 90 ? -25.908 1.061 14.095 1.00 91.31 90 PRO A CA 1
ATOM 672 C C . PRO A 1 90 ? -25.741 2.478 14.662 1.00 91.31 90 PRO A C 1
ATOM 674 O O . PRO A 1 90 ? -25.668 3.441 13.905 1.00 91.31 90 PRO A O 1
ATOM 677 N N . LEU A 1 91 ? -25.637 2.604 15.991 1.00 92.94 91 LEU A N 1
ATOM 678 C CA . LEU A 1 91 ? -25.381 3.872 16.688 1.00 92.94 91 LEU A CA 1
ATOM 679 C C . LEU A 1 91 ? -23.927 4.362 16.538 1.00 92.94 91 LEU A C 1
ATOM 681 O O . LEU A 1 91 ? -23.633 5.503 16.882 1.00 92.94 91 LEU A O 1
ATOM 685 N N . HIS A 1 92 ? -23.034 3.506 16.034 1.00 94.38 92 HIS A N 1
ATOM 686 C CA . HIS A 1 92 ? -21.597 3.745 15.878 1.00 94.38 92 HIS A CA 1
ATOM 687 C C . HIS A 1 92 ? -21.140 3.430 14.439 1.00 94.38 92 HIS A C 1
ATOM 689 O O . HIS A 1 92 ? -20.029 2.960 14.217 1.00 94.38 92 HIS A O 1
ATOM 695 N N . GLU A 1 93 ? -22.014 3.649 13.449 1.00 93.62 93 GLU A N 1
ATOM 696 C CA . GLU A 1 93 ? -21.723 3.473 12.012 1.00 93.62 93 GLU A CA 1
ATOM 697 C C . GLU A 1 93 ? -21.250 2.052 11.625 1.00 93.62 93 GLU A C 1
ATOM 699 O O . GLU A 1 93 ? -20.512 1.873 10.660 1.00 93.62 93 GLU A O 1
ATOM 704 N N . GLY A 1 94 ? -21.665 1.026 12.375 1.00 93.94 94 GLY A N 1
ATOM 705 C CA . GLY A 1 94 ? -21.264 -0.364 12.139 1.00 93.94 94 GLY A CA 1
ATOM 706 C C . GLY A 1 94 ? -19.890 -0.742 12.705 1.00 93.94 94 GLY A C 1
ATOM 707 O O . GLY A 1 94 ? -19.439 -1.863 12.474 1.00 93.94 94 GLY A O 1
ATOM 708 N N . ARG A 1 95 ? -19.232 0.150 13.459 1.00 95.31 95 ARG A N 1
ATOM 709 C CA . ARG A 1 95 ? -18.029 -0.178 14.241 1.00 95.31 95 ARG A CA 1
ATOM 710 C C . ARG A 1 95 ? -18.314 -1.270 15.270 1.00 95.31 95 ARG A C 1
ATOM 712 O O . ARG A 1 95 ? -19.429 -1.352 15.774 1.00 95.31 95 ARG A O 1
ATOM 719 N N . SER A 1 96 ? -17.270 -2.038 15.591 1.00 96.38 96 SER A N 1
ATOM 720 C CA . SER A 1 96 ? -17.152 -2.887 16.785 1.00 96.38 96 SER A CA 1
ATOM 721 C C . SER A 1 96 ? -16.698 -2.085 18.010 1.00 96.38 96 SER A C 1
ATOM 723 O O . SER A 1 96 ? -16.138 -0.990 17.879 1.00 96.38 96 SER A O 1
ATOM 725 N N . ALA A 1 97 ? -16.820 -2.648 19.215 1.00 97.56 97 ALA A N 1
ATOM 726 C CA . ALA A 1 97 ? -16.447 -1.945 20.443 1.00 97.56 97 ALA A CA 1
ATOM 727 C C . ALA A 1 97 ? -14.940 -1.624 20.513 1.00 97.56 97 ALA A C 1
ATOM 729 O O . ALA A 1 97 ? -14.544 -0.584 21.045 1.00 97.56 97 ALA A O 1
ATOM 730 N N . LEU A 1 98 ? -14.093 -2.488 19.937 1.00 97.50 98 LEU A N 1
ATOM 731 C CA . LEU A 1 98 ? -12.653 -2.246 19.836 1.00 97.50 98 LEU A CA 1
ATOM 732 C C . LEU A 1 98 ? -12.333 -1.131 18.827 1.00 97.50 98 LEU A C 1
ATOM 734 O O . LEU A 1 98 ? -11.492 -0.282 19.121 1.00 97.50 98 LEU A O 1
ATOM 738 N N . THR A 1 99 ? -13.006 -1.096 17.669 1.00 96.50 99 THR A N 1
ATOM 739 C CA . THR A 1 99 ? -12.796 -0.035 16.660 1.00 96.50 99 THR A CA 1
ATOM 740 C C . THR A 1 99 ? -13.296 1.334 17.134 1.00 96.50 99 THR A C 1
ATOM 742 O O . THR A 1 99 ? -12.597 2.323 16.931 1.00 96.50 99 THR A O 1
ATOM 745 N N . GLU A 1 100 ? -14.431 1.399 17.842 1.00 96.94 100 GLU A N 1
ATOM 746 C CA . GLU A 1 100 ? -14.939 2.625 18.482 1.00 96.94 100 GLU A CA 1
ATOM 747 C C . GLU A 1 100 ? -13.929 3.184 19.502 1.00 96.94 100 GLU A C 1
ATOM 749 O O . GLU A 1 100 ? -13.602 4.368 19.460 1.00 96.94 100 GLU A O 1
ATOM 754 N N . LEU A 1 101 ? -13.355 2.337 20.367 1.00 96.94 101 LEU A N 1
ATOM 755 C CA . LEU A 1 101 ? -12.284 2.735 21.293 1.00 96.94 101 LEU A CA 1
ATOM 756 C C . LEU A 1 101 ? -11.012 3.196 20.558 1.00 96.94 101 LEU A C 1
ATOM 758 O O . LEU A 1 101 ? -10.370 4.156 20.983 1.00 96.94 101 LEU A O 1
ATOM 762 N N . CYS A 1 102 ? -10.645 2.536 19.458 1.00 96.06 102 CYS A N 1
ATOM 763 C CA . CYS A 1 102 ? -9.464 2.886 18.664 1.00 96.06 102 CYS A CA 1
ATOM 764 C C . CYS A 1 102 ? -9.579 4.219 17.911 1.00 96.06 102 CYS A C 1
ATOM 766 O O . CYS A 1 102 ? -8.540 4.752 17.526 1.00 96.06 102 CYS A O 1
ATOM 768 N N . LEU A 1 103 ? -10.797 4.728 17.690 1.00 95.75 103 LEU A N 1
ATOM 769 C CA . LEU A 1 103 ? -11.050 6.011 17.031 1.00 95.75 103 LEU A CA 1
ATOM 770 C C . LEU A 1 103 ? -11.382 7.123 18.038 1.00 95.75 103 LEU A C 1
ATOM 772 O O . LEU A 1 103 ? -10.766 8.179 17.985 1.00 95.75 103 LEU A O 1
ATOM 776 N N . HIS A 1 104 ? -12.310 6.863 18.966 1.00 95.56 104 HIS A N 1
ATOM 777 C CA . HIS A 1 104 ? -12.937 7.881 19.821 1.00 95.56 104 HIS A CA 1
ATOM 778 C C . HIS A 1 104 ? -12.526 7.831 21.305 1.00 95.56 104 HIS A C 1
ATOM 780 O O . HIS A 1 104 ? -12.999 8.624 22.122 1.00 95.56 104 HIS A O 1
ATOM 786 N N . GLY A 1 105 ? -11.659 6.894 21.708 1.00 93.31 105 GLY A N 1
ATOM 787 C CA . GLY A 1 105 ? -11.221 6.767 23.107 1.00 93.31 105 GLY A CA 1
ATOM 788 C C . GLY A 1 105 ? -10.365 7.937 23.616 1.00 93.31 105 GLY A C 1
ATOM 789 O O . GLY A 1 105 ? -10.243 8.145 24.828 1.00 93.31 105 GLY A O 1
ATOM 790 N N . SER A 1 106 ? -9.770 8.711 22.706 1.00 93.31 106 SER A N 1
ATOM 791 C CA . SER A 1 106 ? -9.009 9.928 23.011 1.00 93.31 106 SER A CA 1
ATOM 792 C C . SER A 1 106 ? -9.893 11.151 23.271 1.00 93.31 106 SER A C 1
ATOM 794 O O . SER A 1 106 ? -9.558 11.947 24.141 1.00 93.31 106 SER A O 1
ATOM 796 N N . ASP A 1 107 ? -11.042 11.258 22.605 1.00 91.94 107 ASP A N 1
ATOM 797 C CA . ASP A 1 107 ? -11.738 12.524 22.298 1.00 91.94 107 ASP A CA 1
ATOM 798 C C . ASP A 1 107 ? -12.249 13.305 23.517 1.00 91.94 107 ASP A C 1
ATOM 800 O O . ASP A 1 107 ? -12.603 14.480 23.453 1.00 91.94 107 ASP A O 1
ATOM 804 N N . SER A 1 108 ? -12.357 12.632 24.660 1.00 77.25 108 SER A N 1
ATOM 805 C CA . SER A 1 108 ? -12.948 13.211 25.865 1.00 77.25 108 SER A CA 1
ATOM 806 C C . SER A 1 108 ? -11.978 14.056 26.694 1.00 77.25 108 SER A C 1
ATOM 808 O O . SER A 1 108 ? -12.449 14.875 27.478 1.00 77.25 108 SER A O 1
ATOM 810 N N . ASN A 1 109 ? -10.661 13.823 26.603 1.00 72.88 109 ASN A N 1
ATOM 811 C CA . ASN A 1 109 ? -9.612 14.496 27.391 1.00 72.88 109 ASN A CA 1
ATOM 812 C C . ASN A 1 109 ? -8.210 14.088 26.892 1.00 72.88 109 ASN A C 1
ATOM 814 O O . ASN A 1 109 ? -8.047 13.016 26.315 1.00 72.88 109 ASN A O 1
ATOM 818 N N . GLU A 1 110 ? -7.163 14.827 27.268 1.00 76.38 110 GLU A N 1
ATOM 819 C CA . GLU A 1 110 ? -5.767 14.417 27.037 1.00 76.38 110 GLU A CA 1
ATOM 820 C C . GLU A 1 110 ? -5.456 13.026 27.648 1.00 76.38 110 GLU A C 1
ATOM 822 O O . GLU A 1 110 ? -5.892 12.676 28.759 1.00 76.38 110 GLU A O 1
ATOM 827 N N . LEU A 1 111 ? -4.710 12.190 26.916 1.00 82.25 111 LEU A N 1
ATOM 828 C CA . LEU A 1 111 ? -4.377 10.811 27.299 1.00 82.25 111 LEU A CA 1
ATOM 829 C C . LEU A 1 111 ? -3.207 10.747 28.296 1.00 82.25 111 LEU A C 1
ATOM 831 O O . LEU A 1 111 ? -2.130 10.216 28.035 1.00 82.25 111 LEU A O 1
ATOM 835 N N . GLY A 1 112 ? -3.455 11.245 29.510 1.00 87.75 112 GLY A N 1
ATOM 836 C CA . GLY A 1 112 ? -2.549 11.060 30.643 1.00 87.75 112 GLY A CA 1
ATOM 837 C C . GLY A 1 112 ? -2.276 9.576 30.945 1.00 87.75 112 GLY A C 1
ATOM 838 O O . GLY A 1 112 ? -3.113 8.705 30.702 1.00 87.75 112 GLY A O 1
ATOM 839 N N . ALA A 1 113 ? -1.115 9.280 31.538 1.00 90.69 113 ALA A N 1
ATOM 840 C CA . ALA A 1 113 ? -0.573 7.919 31.644 1.00 90.69 113 ALA A CA 1
ATOM 841 C C . ALA A 1 113 ? -1.499 6.861 32.293 1.00 90.69 113 ALA A C 1
ATOM 843 O O . ALA A 1 113 ? -1.392 5.682 31.961 1.00 90.69 113 ALA A O 1
ATOM 844 N N . GLU A 1 114 ? -2.407 7.232 33.207 1.00 91.44 114 GLU A N 1
ATOM 845 C CA . GLU A 1 114 ? -3.382 6.275 33.769 1.00 91.44 114 GLU A CA 1
ATOM 846 C C . GLU A 1 114 ? -4.568 6.011 32.823 1.00 91.44 114 GLU A C 1
ATOM 848 O O . GLU A 1 114 ? -5.068 4.885 32.773 1.00 91.44 114 GLU A O 1
ATOM 853 N N . ARG A 1 115 ? -4.975 6.996 32.004 1.00 91.62 115 ARG A N 1
ATOM 854 C CA . ARG A 1 115 ? -5.947 6.774 30.921 1.00 91.62 115 ARG A CA 1
ATOM 855 C C . ARG A 1 115 ? -5.334 5.898 29.827 1.00 91.62 115 ARG A C 1
ATOM 857 O O . ARG A 1 115 ? -5.977 4.924 29.463 1.00 91.62 115 ARG A O 1
ATOM 864 N N . GLU A 1 116 ? -4.074 6.112 29.422 1.00 94.19 116 GLU A N 1
ATOM 865 C CA . GLU A 1 116 ? -3.367 5.209 28.480 1.00 94.19 116 GLU A CA 1
ATOM 866 C C . GLU A 1 116 ? -3.323 3.759 29.010 1.00 94.19 116 GLU A C 1
ATOM 868 O O . GLU A 1 116 ? -3.662 2.813 28.301 1.00 94.19 116 GLU A O 1
ATOM 873 N N . ARG A 1 117 ? -2.991 3.551 30.296 1.00 95.19 117 ARG A N 1
ATOM 874 C CA . ARG A 1 117 ? -3.049 2.209 30.916 1.00 95.19 117 ARG A CA 1
ATOM 875 C C . ARG A 1 117 ? -4.456 1.619 30.915 1.00 95.19 117 ARG A C 1
ATOM 877 O O . ARG A 1 117 ? -4.595 0.401 30.828 1.00 95.19 117 ARG A O 1
ATOM 884 N N . THR A 1 118 ? -5.487 2.441 31.081 1.00 95.25 118 THR A N 1
ATOM 885 C CA . THR A 1 118 ? -6.880 1.978 31.103 1.00 95.25 118 THR A CA 1
ATOM 886 C C . THR A 1 118 ? -7.348 1.618 29.695 1.00 95.25 118 THR A C 1
ATOM 888 O O . THR A 1 118 ? -7.858 0.514 29.516 1.00 95.25 118 THR A O 1
ATOM 891 N N . MET A 1 119 ? -7.044 2.450 28.693 1.00 96.62 119 MET A N 1
ATOM 892 C CA . MET A 1 119 ? -7.199 2.152 27.266 1.00 96.62 119 MET A CA 1
ATOM 893 C C . MET A 1 119 ? -6.559 0.806 26.915 1.00 96.62 119 MET A C 1
ATOM 895 O O . MET A 1 119 ? -7.241 -0.091 26.425 1.00 96.62 119 MET A O 1
ATOM 899 N N . GLN A 1 120 ? -5.278 0.621 27.258 1.00 97.38 120 GLN A N 1
ATOM 900 C CA . GLN A 1 120 ? -4.558 -0.630 27.016 1.00 97.38 120 GLN A CA 1
ATOM 901 C C . GLN A 1 120 ? -5.251 -1.833 27.682 1.00 97.38 120 GLN A C 1
ATOM 903 O O . GLN A 1 120 ? -5.389 -2.874 27.046 1.00 97.38 120 GLN A O 1
ATOM 908 N N . LYS A 1 121 ? -5.716 -1.714 28.937 1.00 98.12 121 LYS A N 1
ATOM 909 C CA . LYS A 1 121 ? -6.437 -2.799 29.636 1.00 98.12 121 LYS A CA 1
ATOM 910 C C . LYS A 1 121 ? -7.773 -3.144 28.966 1.00 98.12 121 LYS A C 1
ATOM 912 O O . LYS A 1 121 ? -8.124 -4.320 28.936 1.00 98.12 121 LYS A O 1
ATOM 917 N N . VAL A 1 122 ? -8.517 -2.153 28.463 1.00 98.19 122 VAL A N 1
ATOM 918 C CA . VAL A 1 122 ? -9.786 -2.379 27.745 1.00 98.19 122 VAL A CA 1
ATOM 919 C C . VAL A 1 122 ? -9.520 -3.038 26.392 1.00 98.19 122 VAL A C 1
ATOM 921 O O . VAL A 1 122 ? -10.129 -4.063 26.107 1.00 98.19 122 VAL A O 1
ATOM 924 N N . MET A 1 123 ? -8.553 -2.532 25.618 1.00 98.31 123 MET A N 1
ATOM 925 C CA . MET A 1 123 ? -8.125 -3.148 24.355 1.00 98.31 123 MET A CA 1
ATOM 926 C C . MET A 1 123 ? -7.680 -4.602 24.562 1.00 98.31 123 MET A C 1
ATOM 928 O O . MET A 1 123 ? -8.194 -5.491 23.893 1.00 98.31 123 MET A O 1
ATOM 932 N N . THR A 1 124 ? -6.800 -4.875 25.537 1.00 98.31 124 THR A N 1
ATOM 933 C CA . THR A 1 124 ? -6.375 -6.248 25.863 1.00 98.31 124 THR A CA 1
ATOM 934 C C . THR A 1 124 ? -7.565 -7.126 26.236 1.00 98.31 124 THR A C 1
ATOM 936 O O . THR A 1 124 ? -7.666 -8.231 25.723 1.00 98.31 124 THR A O 1
ATOM 939 N N . PHE A 1 125 ? -8.500 -6.645 27.062 1.00 98.50 125 PHE A N 1
ATOM 940 C CA . PHE A 1 125 ? -9.664 -7.444 27.446 1.00 98.50 125 PHE A CA 1
ATOM 941 C C . PHE A 1 125 ? -10.591 -7.772 26.261 1.00 98.50 125 PHE A C 1
ATOM 943 O O . PHE A 1 125 ? -11.090 -8.892 26.188 1.00 98.50 125 PHE A O 1
ATOM 950 N N . LEU A 1 126 ? -10.806 -6.840 25.326 1.00 98.06 126 LEU A N 1
ATOM 951 C CA . LEU A 1 126 ? -11.605 -7.087 24.116 1.00 98.06 126 LEU A CA 1
ATOM 952 C C . LEU A 1 126 ? -10.911 -8.084 23.169 1.00 98.06 126 LEU A C 1
ATOM 954 O O . LEU A 1 126 ? -11.558 -8.994 22.655 1.00 98.06 126 LEU A O 1
ATOM 958 N N . ILE A 1 127 ? -9.588 -7.977 23.007 1.00 97.12 127 ILE A N 1
ATOM 959 C CA . ILE A 1 127 ? -8.779 -8.915 22.209 1.00 97.12 127 ILE A CA 1
ATOM 960 C C . ILE A 1 127 ? -8.759 -10.314 22.851 1.00 97.12 127 ILE A C 1
ATOM 962 O O . ILE A 1 127 ? -8.986 -11.309 22.167 1.00 97.12 127 ILE A O 1
ATOM 966 N N . ASP A 1 128 ? -8.567 -10.407 24.170 1.00 97.19 128 ASP A N 1
ATOM 967 C CA . ASP A 1 128 ? -8.643 -11.668 24.926 1.00 97.19 128 ASP A CA 1
ATOM 968 C C . ASP A 1 128 ? -10.058 -12.284 24.872 1.00 97.19 128 ASP A C 1
ATOM 970 O O . ASP A 1 128 ? -10.214 -13.505 24.934 1.00 97.19 128 ASP A O 1
ATOM 974 N N . SER A 1 129 ? -11.089 -11.447 24.692 1.00 96.81 129 SER A N 1
ATOM 975 C CA . SER A 1 129 ? -12.484 -11.852 24.447 1.00 96.81 129 SER A CA 1
ATOM 976 C C . SER A 1 129 ? -12.766 -12.242 22.986 1.00 96.81 129 SER A C 1
ATOM 978 O O . SER A 1 129 ? -13.917 -12.495 22.645 1.00 96.81 129 SER A O 1
ATOM 980 N N . LYS A 1 130 ? -11.716 -12.377 22.158 1.00 93.88 130 LYS A N 1
ATOM 981 C CA . LYS A 1 130 ? -11.727 -12.809 20.748 1.00 93.88 130 LYS A CA 1
ATOM 982 C C . LYS A 1 130 ? -12.295 -11.812 19.728 1.00 93.88 130 LYS A C 1
ATOM 984 O O . LYS A 1 130 ? -12.725 -12.258 18.670 1.00 93.88 130 LYS A O 1
ATOM 989 N N . SER A 1 131 ? -12.237 -10.508 20.005 1.00 95.44 131 SER A N 1
ATOM 990 C CA . SER A 1 131 ? -12.551 -9.485 18.994 1.00 95.44 131 SER A CA 1
ATOM 991 C C . SER A 1 131 ? -11.665 -9.638 17.744 1.00 95.44 131 SER A C 1
ATOM 993 O O . SER A 1 131 ? -10.438 -9.761 17.856 1.00 95.44 131 SER A O 1
ATOM 995 N N . ASP A 1 132 ? -12.278 -9.652 16.562 1.00 94.69 132 ASP A N 1
ATOM 996 C CA . ASP A 1 132 ? -11.622 -9.851 15.273 1.00 94.69 132 ASP A CA 1
ATOM 997 C C . ASP A 1 132 ? -10.878 -8.586 14.813 1.00 94.69 132 ASP A C 1
ATOM 999 O O . ASP A 1 132 ? -11.441 -7.566 14.410 1.00 94.69 132 ASP A O 1
ATOM 1003 N N . LEU A 1 133 ? -9.549 -8.692 14.830 1.00 94.94 133 LEU A N 1
ATOM 1004 C CA . LEU A 1 133 ? -8.612 -7.646 14.424 1.00 94.94 133 LEU A CA 1
ATOM 1005 C C . LEU A 1 133 ? -8.650 -7.334 12.917 1.00 94.94 133 LEU A C 1
ATOM 1007 O O . LEU A 1 133 ? -8.091 -6.317 12.503 1.00 94.94 133 LEU A O 1
ATOM 1011 N N . SER A 1 134 ? -9.252 -8.205 12.100 1.00 94.62 134 SER A N 1
ATOM 1012 C CA . SER A 1 134 ? -9.332 -8.061 10.642 1.00 94.62 134 SER A CA 1
ATOM 1013 C C . SER A 1 134 ? -10.546 -7.263 10.154 1.00 94.62 134 SER A C 1
ATOM 1015 O O . SER A 1 134 ? -10.599 -6.898 8.974 1.00 94.62 134 SER A O 1
ATOM 1017 N N . LEU A 1 135 ? -11.483 -6.939 11.054 1.00 92.88 135 LEU A N 1
ATOM 1018 C CA . LEU A 1 135 ? -12.656 -6.125 10.750 1.00 92.88 135 LEU A CA 1
ATOM 1019 C C . LEU A 1 135 ? -12.264 -4.728 10.252 1.00 92.88 135 LEU A C 1
ATOM 1021 O O . LEU A 1 135 ? -11.351 -4.075 10.768 1.00 92.88 135 LEU A O 1
ATOM 1025 N N . LYS A 1 136 ? -12.998 -4.258 9.241 1.00 91.38 136 LYS A N 1
ATOM 1026 C CA . LYS A 1 136 ? -12.835 -2.932 8.639 1.00 91.38 136 LYS A CA 1
ATOM 1027 C C . LYS A 1 136 ? -14.040 -2.059 8.954 1.00 91.38 136 LYS A C 1
ATOM 1029 O O . LYS A 1 136 ? -15.173 -2.514 8.841 1.00 91.38 136 LYS A O 1
ATOM 1034 N N . SER A 1 137 ? -13.788 -0.793 9.267 1.00 89.88 137 SER A N 1
ATOM 1035 C CA . SER A 1 137 ? -14.820 0.233 9.445 1.00 89.88 137 SER A CA 1
ATOM 1036 C C . SER A 1 137 ? -14.649 1.285 8.358 1.00 89.88 137 SER A C 1
ATOM 1038 O O . SER A 1 137 ? -13.598 1.921 8.301 1.00 89.88 137 SER A O 1
ATOM 1040 N N . ASN A 1 138 ? -15.664 1.489 7.513 1.00 86.06 138 ASN A N 1
ATOM 1041 C CA . ASN A 1 138 ? -15.610 2.422 6.376 1.00 86.06 138 ASN A CA 1
ATOM 1042 C C . ASN A 1 138 ? -14.341 2.215 5.515 1.00 86.06 138 ASN A C 1
ATOM 1044 O O . ASN A 1 138 ? -13.582 3.150 5.274 1.00 86.06 138 ASN A O 1
ATOM 1048 N N . ASP A 1 139 ? -14.070 0.952 5.157 1.00 85.81 139 ASP A N 1
ATOM 1049 C CA . ASP A 1 139 ? -12.875 0.446 4.453 1.00 85.81 139 ASP A CA 1
ATOM 1050 C C . ASP A 1 139 ? -11.510 0.651 5.143 1.00 85.81 139 ASP A C 1
ATOM 1052 O O . ASP A 1 139 ? -10.486 0.148 4.664 1.00 85.81 139 ASP A O 1
ATOM 1056 N N . LYS A 1 140 ? -11.480 1.289 6.318 1.00 90.31 140 LYS A N 1
ATOM 1057 C CA . LYS A 1 140 ? -10.267 1.493 7.119 1.00 90.31 140 LYS A CA 1
ATOM 1058 C C . LYS A 1 140 ? -9.994 0.309 8.038 1.00 90.31 140 LYS A C 1
ATOM 1060 O O . LYS A 1 140 ? -10.898 -0.240 8.669 1.00 90.31 140 LYS A O 1
ATOM 1065 N N . ILE A 1 141 ? -8.718 -0.056 8.137 1.00 92.44 141 ILE A N 1
ATOM 1066 C CA . ILE A 1 141 ? -8.226 -1.083 9.068 1.00 92.44 141 ILE A CA 1
ATOM 1067 C C . ILE A 1 141 ? -8.044 -0.497 10.476 1.00 92.44 141 ILE A C 1
ATOM 1069 O O . ILE A 1 141 ? -7.828 0.706 10.629 1.00 92.44 141 ILE A O 1
ATOM 1073 N N . LEU A 1 142 ? -8.034 -1.348 11.505 1.00 94.50 142 LEU A N 1
ATOM 1074 C CA . LEU A 1 142 ? -7.936 -0.932 12.912 1.00 94.50 142 LEU A CA 1
ATOM 1075 C C . LEU A 1 142 ? -6.770 0.042 13.198 1.00 94.50 142 LEU A C 1
ATOM 1077 O O . LEU A 1 142 ? -6.953 1.056 13.867 1.00 94.50 142 LEU A O 1
ATOM 1081 N N . LEU A 1 143 ? -5.583 -0.213 12.630 1.00 95.56 143 LEU A N 1
ATOM 1082 C CA . LEU A 1 143 ? -4.419 0.673 12.778 1.00 95.56 143 LEU A CA 1
ATOM 1083 C C . LEU A 1 143 ? -4.597 2.043 12.101 1.00 95.56 143 LEU A C 1
ATOM 1085 O O . LEU A 1 143 ? -4.035 3.016 12.588 1.00 95.56 143 LEU A O 1
ATOM 1089 N N . GLN A 1 144 ? -5.367 2.143 11.012 1.00 94.94 144 GLN A N 1
ATOM 1090 C CA . GLN A 1 144 ? -5.654 3.430 10.366 1.00 94.94 144 GLN A CA 1
ATOM 1091 C C . GLN A 1 144 ? -6.575 4.293 11.225 1.00 94.94 144 GLN A C 1
ATOM 1093 O O . GLN A 1 144 ? -6.322 5.487 11.340 1.00 94.94 144 GLN A O 1
ATOM 1098 N N . LEU A 1 145 ? -7.570 3.691 11.885 1.00 94.94 145 LEU A N 1
ATOM 1099 C CA . LEU A 1 145 ? -8.424 4.398 12.846 1.00 94.94 145 LEU A CA 1
ATOM 1100 C C . LEU A 1 145 ? -7.582 4.992 13.988 1.00 94.94 145 LEU A C 1
ATOM 1102 O O . LEU A 1 145 ? -7.721 6.167 14.310 1.00 94.94 145 LEU A O 1
ATOM 1106 N N . CYS A 1 146 ? -6.603 4.238 14.507 1.00 95.69 146 CYS A N 1
ATOM 1107 C CA . CYS A 1 146 ? -5.645 4.758 15.490 1.00 95.69 146 CYS A CA 1
ATOM 1108 C C . CYS A 1 146 ? -4.736 5.883 14.968 1.00 95.69 146 CYS A C 1
ATOM 1110 O O . CYS A 1 146 ? -4.140 6.582 15.783 1.00 95.69 146 CYS A O 1
ATOM 1112 N N . PHE A 1 147 ? -4.573 6.053 13.651 1.00 94.50 147 PHE A N 1
ATOM 1113 C CA . PHE A 1 147 ? -3.828 7.182 13.076 1.00 94.50 147 PHE A CA 1
ATOM 1114 C C . PHE A 1 147 ? -4.697 8.439 12.910 1.00 94.50 147 PHE A C 1
ATOM 1116 O O . PHE A 1 147 ? -4.146 9.522 12.724 1.00 94.50 147 PHE A O 1
ATOM 1123 N N . GLU A 1 148 ? -6.022 8.287 12.970 1.00 92.88 148 GLU A N 1
ATOM 1124 C CA . GLU A 1 148 ? -7.027 9.345 12.803 1.00 92.88 148 GLU A CA 1
ATOM 1125 C C . GLU A 1 148 ? -7.667 9.801 14.127 1.00 92.88 148 GLU A C 1
ATOM 1127 O O . GLU A 1 148 ? -8.317 10.843 14.152 1.00 92.88 148 GLU A O 1
ATOM 1132 N N . ALA A 1 149 ? -7.457 9.055 15.217 1.00 93.62 149 ALA A N 1
ATOM 1133 C CA . ALA A 1 149 ? -7.831 9.433 16.582 1.00 93.62 149 ALA A CA 1
ATOM 1134 C C . ALA A 1 149 ? -7.199 10.774 17.021 1.00 93.62 149 ALA A C 1
ATOM 1136 O O . ALA A 1 149 ? -6.132 11.150 16.536 1.00 93.62 149 ALA A O 1
ATOM 1137 N N . GLU A 1 150 ? -7.806 11.469 17.991 1.00 92.69 150 GLU A N 1
ATOM 1138 C CA . GLU A 1 150 ? -7.325 12.782 18.466 1.00 92.69 150 GLU A CA 1
ATOM 1139 C C . GLU A 1 150 ? -5.906 12.730 19.073 1.00 92.69 150 GLU A C 1
ATOM 1141 O O . GLU A 1 150 ? -5.109 13.646 18.866 1.00 92.69 150 GLU A O 1
ATOM 1146 N N . ASP A 1 151 ? -5.537 11.624 19.735 1.00 93.69 151 ASP A N 1
ATOM 1147 C CA . ASP A 1 151 ? -4.136 11.302 20.053 1.00 93.69 151 ASP A CA 1
ATOM 1148 C C . ASP A 1 151 ? -3.703 10.012 19.334 1.00 93.69 151 ASP A C 1
ATOM 1150 O O . ASP A 1 151 ? -3.853 8.902 19.873 1.00 93.69 151 ASP A O 1
ATOM 1154 N N . PRO A 1 152 ? -3.103 10.126 18.133 1.00 95.06 152 PRO A N 1
ATOM 1155 C CA . PRO A 1 152 ? -2.629 8.967 17.391 1.00 95.06 152 PRO A CA 1
ATOM 1156 C C . PRO A 1 152 ? -1.507 8.204 18.098 1.00 95.06 152 PRO A C 1
ATOM 1158 O O . PRO A 1 152 ? -1.342 6.996 17.901 1.00 95.06 152 PRO A O 1
ATOM 1161 N N . LEU A 1 153 ? -0.690 8.893 18.904 1.00 94.69 153 LEU A N 1
ATOM 1162 C CA . LEU A 1 153 ? 0.538 8.342 19.473 1.00 94.69 153 LEU A CA 1
ATOM 1163 C C . LEU A 1 153 ? 0.248 7.471 20.693 1.00 94.69 153 LEU A C 1
ATOM 1165 O O . LEU A 1 153 ? 0.813 6.379 20.797 1.00 94.69 153 LEU A O 1
ATOM 1169 N N . ALA A 1 154 ? -0.611 7.921 21.609 1.00 94.62 154 ALA A N 1
ATOM 1170 C CA . ALA A 1 154 ? -1.039 7.121 22.754 1.00 94.62 154 ALA A CA 1
ATOM 1171 C C . ALA A 1 154 ? -1.954 5.966 22.323 1.00 94.62 154 ALA A C 1
ATOM 1173 O O . ALA A 1 154 ? -1.771 4.837 22.789 1.00 94.62 154 ALA A O 1
ATOM 1174 N N . THR A 1 155 ? -2.870 6.210 21.381 1.00 96.00 155 THR A N 1
ATOM 1175 C CA . THR A 1 155 ? -3.844 5.208 20.921 1.00 96.00 155 THR A CA 1
ATOM 1176 C C . THR A 1 155 ? -3.162 4.077 20.148 1.00 96.00 155 THR A C 1
ATOM 1178 O O . THR A 1 155 ? -3.275 2.911 20.535 1.00 96.00 155 THR A O 1
ATOM 1181 N N . THR A 1 156 ? -2.316 4.399 19.157 1.00 96.88 156 THR A N 1
ATOM 1182 C CA . THR A 1 156 ? -1.510 3.391 18.434 1.00 96.88 156 THR A CA 1
ATOM 1183 C C . THR A 1 156 ? -0.606 2.604 19.387 1.00 96.88 156 THR A C 1
ATOM 1185 O O . THR A 1 156 ? -0.487 1.382 19.282 1.00 96.88 156 THR A O 1
ATOM 1188 N N . ARG A 1 157 ? 0.040 3.276 20.352 1.00 96.38 157 ARG A N 1
ATOM 1189 C CA . ARG A 1 157 ? 0.929 2.612 21.319 1.00 96.38 157 ARG A CA 1
ATOM 1190 C C . ARG A 1 157 ? 0.161 1.664 22.242 1.00 96.38 157 ARG A C 1
ATOM 1192 O O . ARG A 1 157 ? 0.666 0.576 22.520 1.00 96.38 157 ARG A O 1
ATOM 1199 N N . SER A 1 158 ? -1.033 2.053 22.688 1.00 96.94 158 SER A N 1
ATOM 1200 C CA . SER A 1 158 ? -1.924 1.221 23.506 1.00 96.94 158 SER A CA 1
ATOM 1201 C C . SER A 1 158 ? -2.351 -0.034 22.752 1.00 96.94 158 SER A C 1
ATOM 1203 O O . SER A 1 158 ? -2.158 -1.138 23.264 1.00 96.94 158 SER A O 1
ATOM 1205 N N . LEU A 1 159 ? -2.816 0.115 21.506 1.00 97.50 159 LEU A N 1
ATOM 1206 C CA . LEU A 1 159 ? -3.244 -1.011 20.677 1.00 97.50 159 LEU A CA 1
ATOM 1207 C C . LEU A 1 159 ? -2.086 -1.982 20.405 1.00 97.50 159 LEU A C 1
ATOM 1209 O O . LEU A 1 159 ? -2.226 -3.187 20.620 1.00 97.50 159 LEU A O 1
ATOM 1213 N N . LEU A 1 160 ? -0.904 -1.481 20.029 1.00 97.25 160 LEU A N 1
ATOM 1214 C CA . LEU A 1 160 ? 0.269 -2.335 19.819 1.00 97.25 160 LEU A CA 1
ATOM 1215 C C . LEU A 1 160 ? 0.651 -3.103 21.087 1.00 97.25 160 LEU A C 1
ATOM 1217 O O . LEU A 1 160 ? 0.783 -4.326 21.025 1.00 97.25 160 LEU A O 1
ATOM 1221 N N . LYS A 1 161 ? 0.745 -2.427 22.241 1.00 96.75 161 LYS A N 1
ATOM 1222 C CA . LYS A 1 161 ? 1.028 -3.063 23.541 1.00 96.75 161 LYS A CA 1
ATOM 1223 C C . LYS A 1 161 ? -0.046 -4.067 23.974 1.00 96.75 161 LYS A C 1
ATOM 1225 O O . LYS A 1 161 ? 0.282 -4.994 24.710 1.00 96.75 161 LYS A O 1
ATOM 1230 N N . SER A 1 162 ? -1.301 -3.888 23.556 1.00 96.44 162 SER A N 1
ATOM 1231 C CA . SER A 1 162 ? -2.414 -4.758 23.960 1.00 96.44 162 SER A CA 1
ATOM 1232 C C . SER A 1 162 ? -2.371 -6.161 23.338 1.00 96.44 162 SER A C 1
ATOM 1234 O O . SER A 1 162 ? -2.993 -7.076 23.869 1.00 96.44 162 SER A O 1
ATOM 1236 N N . GLY A 1 163 ? -1.584 -6.344 22.270 1.00 94.00 163 GLY A N 1
ATOM 1237 C CA . GLY A 1 163 ? -1.364 -7.628 21.593 1.00 94.00 163 GLY A CA 1
ATOM 1238 C C . GLY A 1 163 ? -1.091 -7.485 20.094 1.00 94.00 163 GLY A C 1
ATOM 1239 O O . GLY A 1 163 ? -0.421 -8.337 19.505 1.00 94.00 163 GLY A O 1
ATOM 1240 N N . MET A 1 164 ? -1.532 -6.372 19.497 1.00 95.69 164 MET A N 1
ATOM 1241 C CA . MET A 1 164 ? -1.505 -6.131 18.052 1.00 95.69 164 MET A CA 1
ATOM 1242 C C . MET A 1 164 ? -0.094 -6.155 17.434 1.00 95.69 164 MET A C 1
ATOM 1244 O O . MET A 1 164 ? 0.051 -6.465 16.253 1.00 95.69 164 MET A O 1
ATOM 1248 N N . TRP A 1 165 ? 0.969 -5.930 18.219 1.00 96.00 165 TRP A N 1
ATOM 1249 C CA . TRP A 1 165 ? 2.358 -6.065 17.748 1.00 96.00 165 TRP A CA 1
ATOM 1250 C C . TRP A 1 165 ? 2.678 -7.442 17.139 1.00 96.00 165 TRP A C 1
ATOM 1252 O O . TRP A 1 165 ? 3.548 -7.536 16.277 1.00 96.00 165 TRP A O 1
ATOM 1262 N N . LYS A 1 166 ? 1.975 -8.508 17.550 1.00 96.19 166 LYS A N 1
ATOM 1263 C CA . LYS A 1 166 ? 2.144 -9.860 16.988 1.00 96.19 166 LYS A CA 1
ATOM 1264 C C . LYS A 1 166 ? 1.585 -9.982 15.570 1.00 96.19 166 LYS A C 1
ATOM 1266 O O . LYS A 1 166 ? 2.125 -10.743 14.777 1.00 96.19 166 LYS A O 1
ATOM 1271 N N . HIS A 1 167 ? 0.533 -9.223 15.267 1.00 96.31 167 HIS A N 1
ATOM 1272 C CA . HIS A 1 167 ? -0.223 -9.290 14.014 1.00 96.31 167 HIS A CA 1
ATOM 1273 C C . HIS A 1 167 ? 0.081 -8.119 13.066 1.00 96.31 167 HIS A C 1
ATOM 1275 O O . HIS A 1 167 ? -0.444 -8.065 11.963 1.00 96.31 167 HIS A O 1
ATOM 1281 N N . ILE A 1 168 ? 0.963 -7.194 13.458 1.00 96.44 168 ILE A N 1
ATOM 1282 C CA . ILE A 1 168 ? 1.287 -5.944 12.744 1.00 96.44 168 ILE A CA 1
ATOM 1283 C C . ILE A 1 168 ? 1.716 -6.120 11.273 1.00 96.44 168 ILE A C 1
ATOM 1285 O O . ILE A 1 168 ? 1.593 -5.185 10.485 1.00 96.44 168 ILE A O 1
ATOM 1289 N N . ASN A 1 169 ? 2.224 -7.303 10.914 1.00 96.19 169 ASN A N 1
ATOM 1290 C CA . ASN A 1 169 ? 2.689 -7.661 9.570 1.00 96.19 169 ASN A CA 1
ATOM 1291 C C . ASN A 1 169 ? 1.728 -8.611 8.826 1.00 96.19 169 ASN A C 1
ATOM 1293 O O . ASN A 1 169 ? 2.063 -9.072 7.737 1.00 96.19 169 ASN A O 1
ATOM 1297 N N . GLU A 1 170 ? 0.572 -8.940 9.409 1.00 96.06 170 GLU A N 1
ATOM 1298 C CA . GLU A 1 170 ? -0.428 -9.799 8.770 1.00 96.06 170 GLU A CA 1
ATOM 1299 C C . GLU A 1 170 ? -1.115 -9.077 7.599 1.00 96.06 170 GLU A C 1
ATOM 1301 O O . GLU A 1 170 ? -1.367 -7.871 7.705 1.00 96.06 170 GLU A O 1
ATOM 1306 N N . PRO A 1 171 ? -1.497 -9.782 6.513 1.00 93.69 171 PRO A N 1
ATOM 1307 C CA . PRO A 1 171 ? -2.033 -9.155 5.302 1.00 93.69 171 PRO A CA 1
ATOM 1308 C C . PRO A 1 171 ? -3.282 -8.292 5.509 1.00 93.69 171 PRO A C 1
ATOM 1310 O O . PRO A 1 171 ? -3.494 -7.352 4.747 1.00 93.69 171 PRO A O 1
ATOM 1313 N N . PHE A 1 172 ? -4.092 -8.559 6.540 1.00 94.44 172 PHE A N 1
ATOM 1314 C CA . PHE A 1 172 ? -5.270 -7.742 6.856 1.00 94.44 172 PHE A CA 1
ATOM 1315 C C . PHE A 1 172 ? -4.917 -6.318 7.322 1.00 94.44 172 PHE A C 1
ATOM 1317 O O . PHE A 1 172 ? -5.768 -5.436 7.277 1.00 94.44 172 PHE A O 1
ATOM 1324 N N . ASN A 1 173 ? -3.659 -6.068 7.710 1.00 95.25 173 ASN A N 1
ATOM 1325 C CA . ASN A 1 173 ? -3.143 -4.734 8.028 1.00 95.25 173 ASN A CA 1
ATOM 1326 C C . ASN A 1 173 ? -2.577 -3.994 6.811 1.00 95.25 173 ASN A C 1
ATOM 1328 O O . ASN A 1 173 ? -1.993 -2.919 6.958 1.00 95.25 173 ASN A O 1
ATOM 1332 N N . HIS A 1 174 ? -2.715 -4.551 5.610 1.00 94.56 174 HIS A N 1
ATOM 1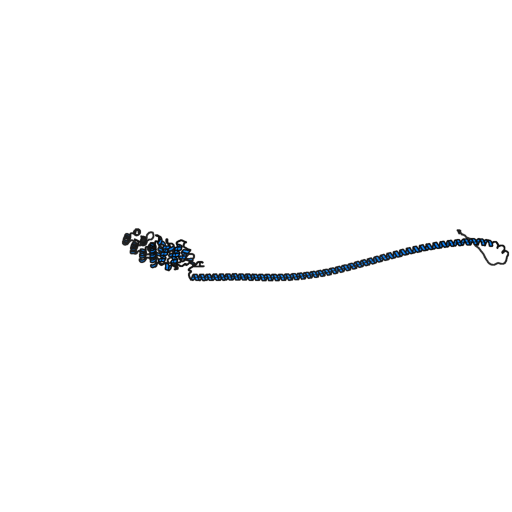333 C CA . HIS A 1 174 ? -2.376 -3.842 4.389 1.00 94.56 174 HIS A CA 1
ATOM 1334 C C . HIS A 1 174 ? -3.575 -3.036 3.889 1.00 94.56 174 HIS A C 1
ATOM 1336 O O . HIS A 1 174 ? -4.672 -3.558 3.693 1.00 94.56 174 HIS A O 1
ATOM 1342 N N . HIS A 1 175 ? -3.345 -1.750 3.649 1.00 93.44 175 HIS A N 1
ATOM 1343 C CA . HIS A 1 175 ? -4.283 -0.905 2.930 1.00 93.44 175 HIS A CA 1
ATOM 1344 C C . HIS A 1 175 ? -4.126 -1.145 1.429 1.00 93.44 175 HIS A C 1
ATOM 1346 O O . HIS A 1 175 ? -3.003 -1.146 0.923 1.00 93.44 175 HIS A O 1
ATOM 1352 N N . CYS A 1 176 ? -5.242 -1.311 0.726 1.00 92.69 176 CYS A N 1
ATOM 1353 C CA . CYS A 1 176 ? -5.289 -1.324 -0.731 1.00 92.69 176 CYS A CA 1
ATOM 1354 C C . CYS A 1 176 ? -5.966 -0.029 -1.184 1.00 92.69 176 CYS A C 1
ATOM 1356 O O . CYS A 1 176 ? -7.073 0.245 -0.727 1.00 92.69 176 CYS A O 1
ATOM 1358 N N . SER A 1 177 ? -5.313 0.752 -2.044 1.00 91.38 177 SER A N 1
ATOM 1359 C CA . SER A 1 177 ? -5.935 1.922 -2.671 1.00 91.38 177 SER A CA 1
ATOM 1360 C C . SER A 1 177 ? -6.748 1.527 -3.905 1.00 91.38 177 SER A C 1
ATOM 1362 O O . SER A 1 177 ? -6.494 0.485 -4.516 1.00 91.38 177 SER A O 1
ATOM 1364 N N . ASP A 1 178 ? -7.670 2.400 -4.315 1.00 88.38 178 ASP A N 1
ATOM 1365 C CA . ASP A 1 178 ? -8.479 2.234 -5.533 1.00 88.38 178 ASP A CA 1
ATOM 1366 C C . ASP A 1 178 ? -7.616 2.122 -6.805 1.00 88.38 178 ASP A C 1
ATOM 1368 O O . ASP A 1 178 ? -7.950 1.386 -7.732 1.00 88.38 178 ASP A O 1
ATOM 1372 N N . ASP A 1 179 ? -6.448 2.776 -6.812 1.00 87.44 179 ASP A N 1
ATOM 1373 C CA . ASP A 1 179 ? -5.424 2.684 -7.865 1.00 87.44 179 ASP A CA 1
ATOM 1374 C C . ASP A 1 179 ? -4.719 1.307 -7.930 1.00 87.44 179 ASP A C 1
ATOM 1376 O O . ASP A 1 179 ? -3.831 1.090 -8.757 1.00 87.44 179 ASP A O 1
ATOM 1380 N N . GLY A 1 180 ? -5.068 0.366 -7.046 1.00 93.19 180 GLY A N 1
ATOM 1381 C CA . GLY A 1 180 ? -4.526 -0.992 -7.027 1.00 93.19 180 GLY A CA 1
ATOM 1382 C C . GLY A 1 180 ? -3.140 -1.119 -6.387 1.00 93.19 180 GLY A C 1
ATOM 1383 O O . GLY A 1 180 ? -2.436 -2.095 -6.658 1.00 93.19 180 GLY A O 1
ATOM 1384 N N . PHE A 1 181 ? -2.730 -0.171 -5.541 1.00 95.06 181 PHE A N 1
ATOM 1385 C CA . PHE A 1 181 ? -1.490 -0.267 -4.764 1.00 95.06 181 PHE A CA 1
ATOM 1386 C C . PHE A 1 181 ? -1.755 -0.798 -3.355 1.00 95.06 181 PHE A C 1
ATOM 1388 O O . PHE A 1 181 ? -2.757 -0.468 -2.725 1.00 95.06 181 PHE A O 1
ATOM 1395 N N . VAL A 1 182 ? -0.818 -1.594 -2.844 1.00 96.06 182 VAL A N 1
ATOM 1396 C CA . VAL A 1 182 ? -0.849 -2.162 -1.492 1.00 96.06 182 VAL A CA 1
ATOM 1397 C C . VAL A 1 182 ? 0.173 -1.445 -0.618 1.00 96.06 182 VAL A C 1
ATOM 1399 O O . VAL A 1 182 ? 1.301 -1.221 -1.054 1.00 96.06 182 VAL A O 1
ATOM 1402 N N . TYR A 1 183 ? -0.195 -1.113 0.619 1.00 96.00 183 TYR A N 1
ATOM 1403 C CA . TYR A 1 183 ? 0.635 -0.385 1.579 1.00 96.00 183 TYR A CA 1
ATOM 1404 C C . TYR A 1 183 ? 0.559 -1.053 2.960 1.00 96.00 183 TYR A C 1
ATOM 1406 O O . TYR A 1 183 ? -0.529 -1.191 3.516 1.00 96.00 183 TYR A O 1
ATOM 1414 N N . SER A 1 184 ? 1.698 -1.401 3.571 1.00 96.81 184 SER A N 1
ATOM 1415 C CA . SER A 1 184 ? 1.740 -1.683 5.016 1.00 96.81 184 SER A CA 1
ATOM 1416 C C . SER A 1 184 ? 1.432 -0.420 5.834 1.00 96.81 184 SER A C 1
ATOM 1418 O O . SER A 1 184 ? 1.552 0.689 5.302 1.00 96.81 184 SER A O 1
ATOM 1420 N N . PRO A 1 185 ? 1.124 -0.523 7.143 1.00 96.44 185 PRO A N 1
ATOM 1421 C CA . PRO A 1 185 ? 0.830 0.648 7.974 1.00 96.44 185 PRO A CA 1
ATOM 1422 C C . PRO A 1 185 ? 1.959 1.695 7.974 1.00 96.44 185 PRO A C 1
ATOM 1424 O O . PRO A 1 185 ? 1.704 2.898 8.007 1.00 96.44 185 PRO A O 1
ATOM 1427 N N . THR A 1 186 ? 3.221 1.265 7.854 1.00 96.75 186 THR A N 1
ATOM 1428 C CA . THR A 1 186 ? 4.370 2.175 7.720 1.00 96.75 186 THR A CA 1
ATOM 1429 C C . THR A 1 186 ? 4.424 2.866 6.358 1.00 96.75 186 THR A C 1
ATOM 1431 O O . THR A 1 186 ? 4.783 4.040 6.281 1.00 96.75 186 THR A O 1
ATOM 1434 N N . MET A 1 187 ? 4.066 2.177 5.274 1.00 96.19 187 MET A N 1
ATOM 1435 C CA . MET A 1 187 ? 4.033 2.767 3.933 1.00 96.19 187 MET A CA 1
ATOM 1436 C C . MET A 1 187 ? 2.807 3.661 3.721 1.00 96.19 187 MET A C 1
ATOM 1438 O O . MET A 1 187 ? 2.924 4.673 3.030 1.00 96.19 187 MET A O 1
ATOM 1442 N N . TYR A 1 188 ? 1.688 3.363 4.388 1.00 95.25 188 TYR A N 1
ATOM 1443 C CA . TYR A 1 188 ? 0.506 4.223 4.462 1.00 95.25 188 TYR A CA 1
ATOM 1444 C C . TYR A 1 188 ? 0.856 5.597 5.056 1.00 95.25 188 TYR A C 1
ATOM 1446 O O . TYR A 1 188 ? 0.637 6.619 4.407 1.00 95.25 188 TYR A O 1
ATOM 1454 N N . ILE A 1 189 ? 1.516 5.638 6.223 1.00 95.56 189 ILE A N 1
ATOM 1455 C CA . ILE A 1 189 ? 1.958 6.905 6.841 1.00 95.56 189 ILE A CA 1
ATOM 1456 C C . ILE A 1 189 ? 2.978 7.652 5.964 1.00 95.56 189 ILE A C 1
ATOM 1458 O O . ILE A 1 189 ? 2.969 8.877 5.911 1.00 95.56 189 ILE A O 1
ATOM 1462 N N . LYS A 1 190 ? 3.874 6.942 5.263 1.00 94.12 190 LYS A N 1
ATOM 1463 C CA . LYS A 1 190 ? 4.900 7.577 4.411 1.00 94.12 190 LYS A CA 1
ATOM 1464 C C . LYS A 1 190 ? 4.349 8.214 3.129 1.00 94.12 190 LYS A C 1
ATOM 1466 O O . LYS A 1 190 ? 5.004 9.122 2.606 1.00 94.12 190 LYS A O 1
ATOM 1471 N N . ARG A 1 191 ? 3.241 7.691 2.584 1.00 92.19 191 ARG A N 1
ATOM 1472 C CA . ARG A 1 191 ? 2.738 8.026 1.235 1.00 92.19 191 ARG A CA 1
ATOM 1473 C C . ARG A 1 191 ? 1.348 8.657 1.196 1.00 92.19 191 ARG A C 1
ATOM 1475 O O . ARG A 1 191 ? 1.137 9.505 0.340 1.00 92.19 191 ARG A O 1
ATOM 1482 N N . ILE A 1 192 ? 0.423 8.215 2.048 1.00 91.94 192 ILE A N 1
ATOM 1483 C CA . ILE A 1 192 ? -0.998 8.596 1.988 1.00 91.94 192 ILE A CA 1
ATOM 1484 C C . ILE A 1 192 ? -1.336 9.613 3.080 1.00 91.94 192 ILE A C 1
ATOM 1486 O O . ILE A 1 192 ? -1.983 10.619 2.799 1.00 91.94 192 ILE A O 1
ATOM 1490 N N . LEU A 1 193 ? -0.873 9.387 4.313 1.00 90.06 193 LEU A N 1
ATOM 1491 C CA . LEU A 1 193 ? -1.137 10.318 5.410 1.00 90.06 193 LEU A CA 1
ATOM 1492 C C . LEU A 1 193 ? -0.387 11.653 5.188 1.00 90.06 193 LEU A C 1
ATOM 1494 O O . LEU A 1 193 ? 0.789 11.631 4.801 1.00 90.06 193 LEU A O 1
ATOM 1498 N N . PRO A 1 194 ? -1.012 12.819 5.453 1.00 89.06 194 PRO A N 1
ATOM 1499 C CA . PRO A 1 194 ? -0.319 14.104 5.438 1.00 89.06 194 PRO A CA 1
ATOM 1500 C C . PRO A 1 194 ? 0.908 14.095 6.353 1.00 89.06 194 PRO A C 1
ATOM 1502 O O . PRO A 1 194 ? 0.870 13.550 7.455 1.00 89.06 194 PRO A O 1
ATOM 1505 N N . ARG A 1 195 ? 2.005 14.721 5.909 1.00 85.50 195 ARG A N 1
ATOM 1506 C CA . ARG A 1 195 ? 3.240 14.799 6.700 1.00 85.50 195 ARG A CA 1
ATOM 1507 C C . ARG A 1 195 ? 3.077 15.791 7.847 1.00 85.50 195 ARG A C 1
ATOM 1509 O O . ARG A 1 195 ? 3.157 16.998 7.638 1.00 85.50 195 ARG A O 1
ATOM 1516 N N . THR A 1 196 ? 2.891 15.255 9.044 1.00 88.25 196 THR A N 1
ATOM 1517 C CA . THR A 1 196 ? 2.801 15.975 10.316 1.00 88.25 196 THR A CA 1
ATOM 1518 C C . THR A 1 196 ? 4.001 15.646 11.206 1.00 88.25 196 THR A C 1
ATOM 1520 O O . THR A 1 196 ? 4.707 14.655 10.991 1.00 88.25 196 THR A O 1
ATOM 1523 N N . ASP A 1 197 ? 4.195 16.418 12.276 1.00 84.94 197 ASP A N 1
ATOM 1524 C CA . ASP A 1 197 ? 5.199 16.114 13.308 1.00 84.94 197 ASP A CA 1
ATOM 1525 C C . ASP A 1 197 ? 4.941 14.748 13.984 1.00 84.94 197 ASP A C 1
ATOM 1527 O O . ASP A 1 197 ? 5.868 14.043 14.401 1.00 84.94 197 ASP A O 1
ATOM 1531 N N . THR A 1 198 ? 3.674 14.313 14.030 1.00 90.06 198 THR A N 1
ATOM 1532 C CA . THR A 1 198 ? 3.279 12.997 14.550 1.00 90.06 198 THR A CA 1
ATOM 1533 C C . THR A 1 198 ? 3.641 11.845 13.608 1.00 90.06 198 THR A C 1
ATOM 1535 O O . THR A 1 198 ? 3.928 10.753 14.103 1.00 90.06 198 THR A O 1
ATOM 1538 N N . SER A 1 199 ? 3.728 12.052 12.283 1.00 93.25 199 SER A N 1
ATOM 1539 C CA . SER A 1 199 ? 4.041 10.989 11.309 1.00 93.25 199 SER A CA 1
ATOM 1540 C C . SER A 1 199 ? 5.376 10.291 11.597 1.00 93.25 199 SER A C 1
ATOM 1542 O O . SER A 1 199 ? 5.460 9.063 11.562 1.00 93.25 199 SER A O 1
ATOM 1544 N N . ALA A 1 200 ? 6.428 11.052 11.921 1.00 94.06 200 ALA A N 1
ATOM 1545 C CA . ALA A 1 200 ? 7.745 10.492 12.239 1.00 94.06 200 ALA A CA 1
ATOM 1546 C C . ALA A 1 200 ? 7.715 9.655 13.533 1.00 94.06 200 ALA A C 1
ATOM 1548 O O . ALA A 1 200 ? 8.306 8.574 13.604 1.00 94.06 200 ALA A O 1
ATOM 1549 N N . SER A 1 201 ? 6.964 10.123 14.533 1.00 95.88 201 SER A N 1
ATOM 1550 C CA . SER A 1 201 ? 6.783 9.438 15.815 1.00 95.88 201 SER A CA 1
ATOM 1551 C C . SER A 1 201 ? 5.953 8.155 15.676 1.00 95.88 201 SER A C 1
ATOM 1553 O O . SER A 1 201 ? 6.326 7.128 16.247 1.00 95.88 201 SER A O 1
ATOM 1555 N N . LEU A 1 202 ? 4.891 8.161 14.859 1.00 96.69 202 LEU A N 1
ATOM 1556 C CA . LEU A 1 202 ? 4.116 6.962 14.511 1.00 96.69 202 LEU A CA 1
ATOM 1557 C C . LEU A 1 202 ? 4.987 5.919 13.797 1.00 96.69 202 LEU A C 1
ATOM 1559 O O . LEU A 1 202 ? 4.983 4.748 14.177 1.00 96.69 202 LEU A O 1
ATOM 1563 N N . LEU A 1 203 ? 5.799 6.334 12.818 1.00 96.56 203 LEU A N 1
ATOM 1564 C CA . LEU A 1 203 ? 6.736 5.435 12.134 1.00 96.56 203 LEU A CA 1
ATOM 1565 C C . LEU A 1 203 ? 7.747 4.805 13.102 1.00 96.56 203 LEU A C 1
ATOM 1567 O O . LEU A 1 203 ? 8.013 3.608 13.005 1.00 96.56 203 LEU A O 1
ATOM 1571 N N . HIS A 1 204 ? 8.269 5.569 14.064 1.00 96.81 204 HIS A N 1
ATOM 1572 C CA . HIS A 1 204 ? 9.144 5.038 15.111 1.00 96.81 204 HIS A CA 1
ATOM 1573 C C . HIS A 1 204 ? 8.420 4.027 16.025 1.00 96.81 204 HIS A C 1
ATOM 1575 O O . HIS A 1 204 ? 8.975 2.973 16.352 1.00 96.81 204 HIS A O 1
ATOM 1581 N N . ILE A 1 205 ? 7.164 4.293 16.403 1.00 97.19 205 ILE A N 1
ATOM 1582 C CA . ILE A 1 205 ? 6.330 3.361 17.183 1.00 97.19 205 ILE A CA 1
ATOM 1583 C C . ILE A 1 205 ? 6.100 2.050 16.411 1.00 97.19 205 ILE A C 1
ATOM 1585 O O . ILE A 1 205 ? 6.330 0.972 16.959 1.00 97.19 205 ILE A O 1
ATOM 1589 N N . LEU A 1 206 ? 5.735 2.109 15.129 1.00 97.38 206 LEU A N 1
ATOM 1590 C CA . LEU A 1 206 ? 5.554 0.912 14.300 1.00 97.38 206 LEU A CA 1
ATOM 1591 C C . LEU A 1 206 ? 6.869 0.134 14.115 1.00 97.38 206 LEU A C 1
ATOM 1593 O O . LEU A 1 206 ? 6.897 -1.088 14.266 1.00 97.38 206 LEU A O 1
ATOM 1597 N N . LYS A 1 207 ? 7.985 0.824 13.842 1.00 97.00 207 LYS A N 1
ATOM 1598 C CA . LYS A 1 207 ? 9.295 0.182 13.632 1.00 97.00 207 LYS A CA 1
ATOM 1599 C C . LYS A 1 207 ? 9.863 -0.460 14.895 1.00 97.00 207 LYS A C 1
ATOM 1601 O O . LYS A 1 207 ? 10.391 -1.566 14.812 1.00 97.00 207 LYS A O 1
ATOM 1606 N N . SER A 1 208 ? 9.693 0.161 16.062 1.00 97.31 208 SER A N 1
ATOM 1607 C CA . SER A 1 208 ? 10.058 -0.461 17.347 1.00 97.31 208 SER A CA 1
ATOM 1608 C C . SER A 1 208 ? 9.223 -1.715 17.659 1.00 97.31 208 SER A C 1
ATOM 1610 O O . SER A 1 208 ? 9.727 -2.634 18.302 1.00 97.31 208 SER A O 1
ATOM 1612 N N . ASN A 1 209 ? 8.007 -1.817 17.109 1.00 97.19 209 ASN A N 1
ATOM 1613 C CA . ASN A 1 209 ? 7.160 -3.016 17.142 1.00 97.19 209 ASN A CA 1
ATOM 1614 C C . ASN A 1 209 ? 7.352 -3.948 15.923 1.00 97.19 209 ASN A C 1
ATOM 1616 O O . ASN A 1 209 ? 6.512 -4.803 15.664 1.00 97.19 209 ASN A O 1
ATOM 1620 N N . ARG A 1 210 ? 8.478 -3.833 15.200 1.00 96.94 210 ARG A N 1
ATOM 1621 C CA . ARG A 1 210 ? 8.878 -4.716 14.083 1.00 96.94 210 ARG A CA 1
ATOM 1622 C C . ARG A 1 210 ? 7.947 -4.687 12.856 1.00 96.94 210 ARG A C 1
ATOM 1624 O O . ARG A 1 210 ? 7.859 -5.680 12.136 1.00 96.94 210 ARG A O 1
ATOM 1631 N N . ALA A 1 211 ? 7.293 -3.556 12.582 1.00 97.38 211 ALA A N 1
ATOM 1632 C CA . ALA A 1 211 ? 6.545 -3.367 11.337 1.00 97.38 211 ALA A CA 1
ATOM 1633 C C . ALA A 1 211 ? 7.468 -3.368 10.105 1.00 97.38 211 ALA A C 1
ATOM 1635 O O . ALA A 1 211 ? 8.423 -2.583 10.022 1.00 97.38 211 ALA A O 1
ATOM 1636 N N . ASN A 1 212 ? 7.144 -4.187 9.111 1.00 96.56 212 ASN A N 1
ATOM 1637 C CA . ASN A 1 212 ? 7.831 -4.254 7.828 1.00 96.56 212 ASN A CA 1
ATOM 1638 C C . ASN A 1 212 ? 7.286 -3.203 6.849 1.00 96.56 212 ASN A C 1
ATOM 1640 O O . ASN A 1 212 ? 6.123 -2.802 6.909 1.00 96.56 212 ASN A O 1
ATOM 1644 N N . ASP A 1 213 ? 8.143 -2.732 5.941 1.00 97.31 213 ASP A N 1
ATOM 1645 C CA . ASP A 1 213 ? 7.687 -1.898 4.826 1.00 97.31 213 ASP A CA 1
ATOM 1646 C C . ASP A 1 213 ? 7.228 -2.821 3.693 1.00 97.31 213 ASP A C 1
ATOM 1648 O O . ASP A 1 213 ? 8.019 -3.615 3.186 1.00 97.31 213 ASP A O 1
ATOM 1652 N N . VAL A 1 214 ? 5.954 -2.710 3.317 1.00 96.88 214 VAL A N 1
ATOM 1653 C CA . VAL A 1 214 ? 5.358 -3.392 2.164 1.00 96.88 214 VAL A CA 1
ATOM 1654 C C . VAL A 1 214 ? 4.725 -2.325 1.284 1.00 96.88 214 VAL A C 1
ATOM 1656 O O . VAL A 1 214 ? 3.902 -1.538 1.752 1.00 96.88 214 VAL A O 1
ATOM 1659 N N . TYR A 1 215 ? 5.144 -2.269 0.027 1.00 97.25 215 TYR A N 1
ATOM 1660 C CA . TYR A 1 215 ? 4.586 -1.392 -0.989 1.00 97.25 215 TYR A CA 1
ATOM 1661 C C . TYR A 1 215 ? 4.790 -2.004 -2.372 1.00 97.25 215 TYR A C 1
ATOM 1663 O O . TYR A 1 215 ? 5.928 -2.211 -2.791 1.00 97.25 215 TYR A O 1
ATOM 1671 N N . TYR A 1 216 ? 3.698 -2.306 -3.069 1.00 96.31 216 TYR A N 1
ATOM 1672 C CA . TYR A 1 216 ? 3.715 -2.911 -4.403 1.00 96.31 216 TYR A CA 1
ATOM 1673 C C . TYR A 1 216 ? 2.395 -2.634 -5.141 1.00 96.31 216 TYR A C 1
ATOM 1675 O O . TYR A 1 216 ? 1.419 -2.200 -4.529 1.00 96.31 216 TYR A O 1
ATOM 1683 N N . ALA A 1 217 ? 2.363 -2.867 -6.452 1.00 95.88 217 ALA A N 1
ATOM 1684 C CA . ALA A 1 217 ? 1.146 -2.787 -7.260 1.00 95.88 217 ALA A CA 1
ATOM 1685 C C . ALA A 1 217 ? 0.527 -4.185 -7.427 1.00 95.88 217 ALA A C 1
ATOM 1687 O O . ALA A 1 217 ? 1.241 -5.140 -7.738 1.00 95.88 217 ALA A O 1
ATOM 1688 N N . LEU A 1 218 ? -0.793 -4.314 -7.262 1.00 92.75 218 LEU A N 1
ATOM 1689 C CA . LEU A 1 218 ? -1.526 -5.576 -7.461 1.00 92.75 218 LEU A CA 1
ATOM 1690 C C . LEU A 1 218 ? -1.452 -6.081 -8.908 1.00 92.75 218 LEU A C 1
ATOM 1692 O O . LEU A 1 218 ? -1.567 -7.279 -9.154 1.00 92.75 218 LEU A O 1
ATOM 1696 N N . SER A 1 219 ? -1.278 -5.176 -9.873 1.00 89.75 219 SER A N 1
ATOM 1697 C CA . SER A 1 219 ? -1.182 -5.510 -11.292 1.00 89.75 219 SER A CA 1
ATOM 1698 C C . SER A 1 219 ? -0.234 -4.563 -12.031 1.00 89.75 219 SER A C 1
ATOM 1700 O O . SER A 1 219 ? 0.054 -3.461 -11.569 1.00 89.75 219 SER A O 1
ATOM 1702 N N . GLY A 1 220 ? 0.250 -4.999 -13.197 1.00 89.00 220 GLY A N 1
ATOM 1703 C CA . GLY A 1 220 ? 1.132 -4.196 -14.044 1.00 89.00 220 GLY A CA 1
ATOM 1704 C C . GLY A 1 220 ? 2.591 -4.123 -13.561 1.00 89.00 220 GLY A C 1
ATOM 1705 O O . GLY A 1 220 ? 3.039 -4.961 -12.774 1.00 89.00 220 GLY A O 1
ATOM 1706 N N . PRO A 1 221 ? 3.379 -3.168 -14.094 1.00 91.19 221 PRO A N 1
ATOM 1707 C CA . PRO A 1 221 ? 4.771 -2.965 -13.704 1.00 91.19 221 PRO A CA 1
ATOM 1708 C C . PRO A 1 221 ? 4.878 -2.503 -12.250 1.00 91.19 221 PRO A C 1
ATOM 1710 O O . PRO A 1 221 ? 4.205 -1.560 -11.841 1.00 91.19 221 PRO A O 1
ATOM 1713 N N . GLN A 1 222 ? 5.774 -3.123 -11.485 1.00 94.56 222 GLN A N 1
ATOM 1714 C CA . GLN A 1 222 ? 5.997 -2.731 -10.094 1.00 94.56 222 GLN A CA 1
ATOM 1715 C C . GLN A 1 222 ? 6.659 -1.342 -9.994 1.00 94.56 222 GLN A C 1
ATOM 1717 O O . GLN A 1 222 ? 7.526 -1.027 -10.819 1.00 94.56 222 GLN A O 1
ATOM 1722 N N . PRO A 1 223 ? 6.289 -0.508 -8.999 1.00 94.19 223 PRO A N 1
ATOM 1723 C CA . PRO A 1 223 ? 6.905 0.802 -8.814 1.00 94.19 223 PRO A CA 1
ATOM 1724 C C . PRO A 1 223 ? 8.407 0.675 -8.508 1.00 94.19 223 PRO A C 1
ATOM 1726 O O . PRO A 1 223 ? 8.865 -0.319 -7.946 1.00 94.19 223 PRO A O 1
ATOM 1729 N N . GLY A 1 224 ? 9.196 1.688 -8.885 1.00 88.94 224 GLY A N 1
ATOM 1730 C CA . GLY A 1 224 ? 10.665 1.627 -8.801 1.00 88.94 224 GLY A CA 1
ATOM 1731 C C . GLY A 1 224 ? 11.218 1.454 -7.380 1.00 88.94 224 GLY A C 1
ATOM 1732 O O . GLY A 1 224 ? 12.310 0.919 -7.207 1.00 88.94 224 GLY A O 1
ATOM 1733 N N . ASP A 1 225 ? 10.445 1.864 -6.378 1.00 92.81 225 ASP A N 1
ATOM 1734 C CA . ASP A 1 225 ? 10.712 1.760 -4.943 1.00 92.81 225 ASP A CA 1
ATOM 1735 C C . ASP A 1 225 ? 9.763 0.763 -4.238 1.00 92.81 225 ASP A C 1
ATOM 1737 O O . ASP A 1 225 ? 9.463 0.903 -3.048 1.00 92.81 225 ASP A O 1
ATOM 1741 N N . ALA A 1 226 ? 9.284 -0.249 -4.974 1.00 94.62 226 ALA A N 1
ATOM 1742 C CA . ALA A 1 226 ? 8.530 -1.369 -4.417 1.00 94.62 226 ALA A CA 1
ATOM 1743 C C . ALA A 1 226 ? 9.365 -2.171 -3.400 1.00 94.62 226 ALA A C 1
ATOM 1745 O O . ALA A 1 226 ? 10.551 -2.435 -3.604 1.00 94.62 226 ALA A O 1
ATOM 1746 N N . VAL A 1 227 ? 8.731 -2.596 -2.307 1.00 95.94 227 VAL A N 1
ATOM 1747 C CA . VAL A 1 227 ? 9.365 -3.309 -1.189 1.00 95.94 227 VAL A CA 1
ATOM 1748 C C . VAL A 1 227 ? 8.388 -4.317 -0.581 1.00 95.94 227 VAL A C 1
ATOM 1750 O O . VAL A 1 227 ? 7.179 -4.106 -0.611 1.00 95.94 227 VAL A O 1
ATOM 1753 N N . GLY A 1 228 ? 8.892 -5.435 -0.053 1.00 94.00 228 GLY A N 1
ATOM 1754 C CA . GLY A 1 228 ? 8.050 -6.449 0.596 1.00 94.00 228 GLY A CA 1
ATOM 1755 C C . GLY A 1 228 ? 7.069 -7.161 -0.345 1.00 94.00 228 GLY A C 1
ATOM 1756 O O . GLY A 1 228 ? 5.995 -7.557 0.097 1.00 94.00 228 GLY A O 1
ATOM 1757 N N . LEU A 1 229 ? 7.407 -7.294 -1.634 1.00 94.19 229 LEU A N 1
ATOM 1758 C CA . LEU A 1 229 ? 6.564 -7.980 -2.618 1.00 94.19 229 LEU A CA 1
ATOM 1759 C C . LEU A 1 229 ? 6.289 -9.436 -2.182 1.00 94.19 229 LEU A C 1
ATOM 1761 O O . LEU A 1 229 ? 7.234 -10.121 -1.776 1.00 94.19 229 LEU A O 1
ATOM 1765 N N . PRO A 1 230 ? 5.051 -9.936 -2.353 1.00 94.12 230 PRO A N 1
ATOM 1766 C CA . PRO A 1 230 ? 4.745 -11.365 -2.346 1.00 94.12 230 PRO A CA 1
ATOM 1767 C C . PRO A 1 230 ? 5.684 -12.166 -3.260 1.00 94.12 230 PRO A C 1
ATOM 1769 O O . PRO A 1 230 ? 6.144 -11.663 -4.288 1.00 94.12 230 PRO A O 1
ATOM 1772 N N . GLU A 1 231 ? 6.004 -13.406 -2.882 1.00 91.88 231 GLU A N 1
ATOM 1773 C CA . GLU A 1 231 ? 7.035 -14.207 -3.559 1.00 91.88 231 GLU A CA 1
ATOM 1774 C C . GLU A 1 231 ? 6.701 -14.478 -5.035 1.00 91.88 231 GLU A C 1
ATOM 1776 O O . GLU A 1 231 ? 7.570 -14.368 -5.903 1.00 91.88 231 GLU A O 1
ATOM 1781 N N . ASP A 1 232 ? 5.432 -14.751 -5.326 1.00 92.31 232 ASP A N 1
ATOM 1782 C CA . ASP A 1 232 ? 4.886 -14.948 -6.666 1.00 92.31 232 ASP A CA 1
ATOM 1783 C C . ASP A 1 232 ? 5.018 -13.683 -7.530 1.00 92.31 232 ASP A C 1
ATOM 1785 O O . ASP A 1 232 ? 5.573 -13.751 -8.631 1.00 92.31 232 ASP A O 1
ATOM 1789 N N . LEU A 1 233 ? 4.618 -12.513 -7.018 1.00 92.69 233 LEU A N 1
ATOM 1790 C CA . LEU A 1 233 ? 4.802 -11.226 -7.701 1.00 92.69 233 LEU A CA 1
ATOM 1791 C C . LEU A 1 233 ? 6.288 -10.884 -7.880 1.00 92.69 233 LEU A C 1
ATOM 1793 O O . LEU A 1 233 ? 6.690 -10.385 -8.933 1.00 92.69 233 LEU A O 1
ATOM 1797 N N . ALA A 1 234 ? 7.136 -11.207 -6.902 1.00 92.81 234 ALA A N 1
ATOM 1798 C CA . ALA A 1 234 ? 8.579 -11.020 -7.000 1.00 92.81 234 ALA A CA 1
ATOM 1799 C C . ALA A 1 234 ? 9.220 -11.936 -8.059 1.00 92.81 234 ALA A C 1
ATOM 1801 O O . ALA A 1 234 ? 10.216 -11.552 -8.677 1.00 92.81 234 ALA A O 1
ATOM 1802 N N . VAL A 1 235 ? 8.697 -13.148 -8.279 1.00 93.62 235 VAL A N 1
ATOM 1803 C CA . VAL A 1 235 ? 9.112 -14.033 -9.385 1.00 93.62 235 VAL A CA 1
ATOM 1804 C C . VAL A 1 235 ? 8.607 -13.493 -10.726 1.00 93.62 235 VAL A C 1
ATOM 1806 O O . VAL A 1 235 ? 9.397 -13.387 -11.667 1.00 93.62 235 VAL A O 1
ATOM 1809 N N . GLN A 1 236 ? 7.341 -13.076 -10.812 1.00 91.56 236 GLN A N 1
ATOM 1810 C CA . GLN A 1 236 ? 6.773 -12.474 -12.023 1.00 91.56 236 GLN A CA 1
ATOM 1811 C C . GLN A 1 236 ? 7.572 -11.238 -12.460 1.00 91.56 236 GLN A C 1
ATOM 1813 O O . GLN A 1 236 ? 8.029 -11.183 -13.602 1.00 91.56 236 GLN A O 1
ATOM 1818 N N . GLU A 1 237 ? 7.848 -10.300 -11.551 1.00 92.81 237 GLU A N 1
ATOM 1819 C CA . GLU A 1 237 ? 8.615 -9.087 -11.852 1.00 92.81 237 GLU A CA 1
ATOM 1820 C C . GLU A 1 237 ? 10.069 -9.396 -12.253 1.00 92.81 237 GLU A C 1
ATOM 1822 O O . GLU A 1 237 ? 10.589 -8.783 -13.188 1.00 92.81 237 GLU A O 1
ATOM 1827 N N . ARG A 1 238 ? 10.716 -10.399 -11.635 1.00 91.88 238 ARG A N 1
ATOM 1828 C CA . ARG A 1 238 ? 12.035 -10.894 -12.077 1.00 91.88 238 ARG A CA 1
ATOM 1829 C C . ARG A 1 238 ? 11.987 -11.436 -13.508 1.00 91.88 238 ARG A C 1
ATOM 1831 O O . ARG A 1 238 ? 12.821 -11.055 -14.326 1.00 91.88 238 ARG A O 1
ATOM 1838 N N . THR A 1 239 ? 10.994 -12.262 -13.848 1.00 93.75 239 THR A N 1
ATOM 1839 C CA . THR A 1 239 ? 10.853 -12.794 -15.218 1.00 93.75 239 THR A CA 1
ATOM 1840 C C . THR A 1 239 ? 10.481 -11.718 -16.245 1.00 93.75 239 THR A C 1
ATOM 1842 O O . THR A 1 239 ? 10.917 -11.797 -17.395 1.00 93.75 239 THR A O 1
ATOM 1845 N N . ARG A 1 240 ? 9.731 -10.682 -15.838 1.00 92.12 240 ARG A N 1
ATOM 1846 C CA . ARG A 1 240 ? 9.413 -9.508 -16.663 1.00 92.12 240 ARG A CA 1
ATOM 1847 C C . ARG A 1 240 ? 10.672 -8.699 -16.966 1.00 92.12 240 ARG A C 1
ATOM 1849 O O . ARG A 1 240 ? 10.928 -8.415 -18.135 1.00 92.12 240 ARG A O 1
ATOM 1856 N N . LYS A 1 241 ? 11.483 -8.388 -15.947 1.00 91.69 241 LYS A N 1
ATOM 1857 C CA . LYS A 1 241 ? 12.771 -7.688 -16.105 1.00 91.69 241 LYS A CA 1
ATOM 1858 C C . LYS A 1 241 ? 13.723 -8.468 -17.018 1.00 91.69 241 LYS A C 1
ATOM 1860 O O . LYS A 1 241 ? 14.134 -7.922 -18.031 1.00 91.69 241 LYS A O 1
ATOM 1865 N N . ALA A 1 242 ? 13.926 -9.763 -16.772 1.00 94.38 242 ALA A N 1
ATOM 1866 C CA . ALA A 1 242 ? 14.773 -10.625 -17.611 1.00 94.38 242 ALA A CA 1
ATOM 1867 C C . ALA A 1 242 ? 14.235 -10.859 -19.045 1.00 94.38 242 ALA A C 1
ATOM 1869 O O . ALA A 1 242 ? 14.940 -11.388 -19.906 1.00 94.38 242 ALA A O 1
ATOM 1870 N N . ARG A 1 243 ? 12.968 -10.527 -19.333 1.00 94.31 243 ARG A N 1
ATOM 1871 C CA . ARG A 1 243 ? 12.437 -10.482 -20.709 1.00 94.31 243 ARG A CA 1
ATOM 1872 C C . ARG A 1 243 ? 12.739 -9.143 -21.380 1.00 94.31 243 ARG A C 1
ATOM 1874 O O . ARG A 1 243 ? 13.074 -9.135 -22.556 1.00 94.31 243 ARG A O 1
ATOM 1881 N N . LEU A 1 244 ? 12.606 -8.037 -20.648 1.00 92.62 244 LEU A N 1
ATOM 1882 C CA . LEU A 1 244 ? 12.922 -6.698 -21.151 1.00 92.62 244 LEU A CA 1
ATOM 1883 C C . LEU A 1 244 ? 14.422 -6.513 -21.394 1.00 92.62 244 LEU A C 1
ATOM 1885 O O . LEU A 1 244 ? 14.786 -5.891 -22.379 1.00 92.62 244 LEU A O 1
ATOM 1889 N N . GLU A 1 245 ? 15.261 -7.088 -20.535 1.00 95.00 245 GLU A N 1
ATOM 1890 C CA . GLU A 1 245 ? 16.720 -7.121 -20.679 1.00 95.00 245 GLU A CA 1
ATOM 1891 C C . GLU A 1 245 ? 17.126 -7.835 -21.975 1.00 95.00 245 GLU A C 1
ATOM 1893 O O . GLU A 1 245 ? 17.728 -7.210 -22.839 1.00 95.00 245 GLU A O 1
ATOM 1898 N N . ARG A 1 246 ? 16.644 -9.066 -22.202 1.00 96.06 246 ARG A N 1
ATOM 1899 C CA . ARG A 1 246 ? 16.865 -9.787 -23.470 1.00 96.06 246 ARG A CA 1
ATOM 1900 C C . ARG A 1 246 ? 16.332 -9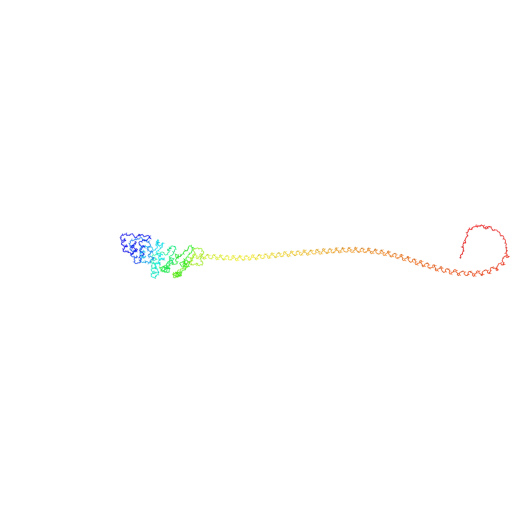.054 -24.698 1.00 96.06 246 ARG A C 1
ATOM 1902 O O . ARG A 1 246 ? 16.981 -9.059 -25.733 1.00 96.06 246 ARG A O 1
ATOM 1909 N N . LEU A 1 247 ? 15.169 -8.406 -24.603 1.00 95.25 247 LEU A N 1
ATOM 1910 C CA . LEU A 1 247 ? 14.651 -7.603 -25.714 1.00 95.25 247 LEU A CA 1
ATOM 1911 C C . LEU A 1 247 ? 15.544 -6.380 -25.985 1.00 95.25 247 LEU A C 1
ATOM 1913 O O . LEU A 1 247 ? 15.730 -6.012 -27.141 1.00 95.25 247 LEU A O 1
ATOM 1917 N N . ALA A 1 248 ? 16.104 -5.759 -24.943 1.00 94.62 248 ALA A N 1
ATOM 1918 C CA . ALA A 1 248 ? 17.059 -4.667 -25.090 1.00 94.62 248 ALA A CA 1
ATOM 1919 C C . ALA A 1 248 ? 18.353 -5.157 -25.763 1.00 94.62 248 ALA A C 1
ATOM 1921 O O . ALA A 1 248 ? 18.752 -4.564 -26.763 1.00 94.62 248 ALA A O 1
ATOM 1922 N N . GLU A 1 249 ? 18.922 -6.276 -25.299 1.00 95.56 249 GLU A N 1
ATOM 1923 C CA . GLU A 1 249 ? 20.074 -6.954 -25.917 1.00 95.56 249 GLU A CA 1
ATOM 1924 C C . GLU A 1 249 ? 19.809 -7.266 -27.402 1.00 95.56 249 GLU A C 1
ATOM 1926 O O . GLU A 1 249 ? 20.559 -6.817 -28.265 1.00 95.56 249 GLU A O 1
ATOM 1931 N N . GLU A 1 250 ? 18.691 -7.928 -27.729 1.00 95.19 250 GLU A N 1
ATOM 1932 C CA . GLU A 1 250 ? 18.279 -8.227 -29.111 1.00 95.19 250 GLU A CA 1
ATOM 1933 C C . GLU A 1 250 ? 18.146 -6.951 -29.967 1.00 95.19 250 GLU A C 1
ATOM 1935 O O . GLU A 1 250 ? 18.548 -6.937 -31.134 1.00 95.19 250 GLU A O 1
ATOM 1940 N N . THR A 1 251 ? 17.609 -5.854 -29.413 1.00 95.75 251 THR A N 1
ATOM 1941 C CA . THR A 1 251 ? 17.494 -4.579 -30.146 1.00 95.75 251 THR A CA 1
ATOM 1942 C C . THR A 1 251 ? 18.841 -3.885 -30.347 1.00 95.75 251 THR A C 1
ATOM 1944 O O . THR A 1 251 ? 19.059 -3.287 -31.405 1.00 95.75 251 THR A O 1
ATOM 1947 N N . GLU A 1 252 ? 19.763 -3.989 -29.386 1.00 94.94 252 GLU A N 1
ATOM 1948 C CA . GLU A 1 252 ? 21.122 -3.462 -29.501 1.00 94.94 252 GLU A CA 1
ATOM 1949 C C . GLU A 1 252 ? 21.922 -4.264 -30.534 1.00 94.94 252 GLU A C 1
ATOM 1951 O O . GLU A 1 252 ? 22.445 -3.674 -31.486 1.00 94.94 252 GLU A O 1
ATOM 1956 N N . GLU A 1 253 ? 21.924 -5.598 -30.441 1.00 95.69 253 GLU A N 1
ATOM 1957 C CA . GLU A 1 253 ? 22.542 -6.495 -31.423 1.00 95.69 253 GLU A CA 1
ATOM 1958 C C . GLU A 1 253 ? 21.996 -6.249 -32.835 1.00 95.69 253 GLU A C 1
ATOM 1960 O O . GLU A 1 253 ? 22.772 -6.111 -33.787 1.00 95.69 253 GLU A O 1
ATOM 1965 N N . PHE A 1 254 ? 20.673 -6.116 -32.981 1.00 95.81 254 PHE A N 1
ATOM 1966 C CA . PHE A 1 254 ? 20.044 -5.777 -34.257 1.00 95.81 254 PHE A CA 1
ATOM 1967 C C . PHE A 1 254 ? 20.503 -4.407 -34.776 1.00 95.81 254 PHE A C 1
ATOM 1969 O O . PHE A 1 254 ? 20.793 -4.266 -35.968 1.00 95.81 254 PHE A O 1
ATOM 1976 N N . SER A 1 255 ? 20.623 -3.399 -33.904 1.00 95.38 255 SER A N 1
ATOM 1977 C CA . SER A 1 255 ? 21.107 -2.068 -34.290 1.00 95.38 255 SER A CA 1
ATOM 1978 C C . SER A 1 255 ? 22.560 -2.105 -34.790 1.00 95.38 255 SER A C 1
ATOM 1980 O O . SER A 1 255 ? 22.862 -1.534 -35.842 1.00 95.38 255 SER A O 1
ATOM 1982 N N . ILE A 1 256 ? 23.431 -2.864 -34.115 1.00 95.88 256 ILE A N 1
ATOM 1983 C CA . ILE A 1 256 ? 24.841 -3.062 -34.478 1.00 95.88 256 ILE A CA 1
ATOM 1984 C C . ILE A 1 256 ? 24.949 -3.847 -35.792 1.00 95.88 256 ILE A C 1
ATOM 1986 O O . ILE A 1 256 ? 25.712 -3.468 -36.684 1.00 95.88 256 ILE A O 1
ATOM 1990 N N . ALA A 1 257 ? 24.164 -4.913 -35.958 1.00 95.62 257 ALA A N 1
ATOM 1991 C CA . ALA A 1 257 ? 24.119 -5.697 -37.189 1.00 95.62 257 ALA A CA 1
ATOM 19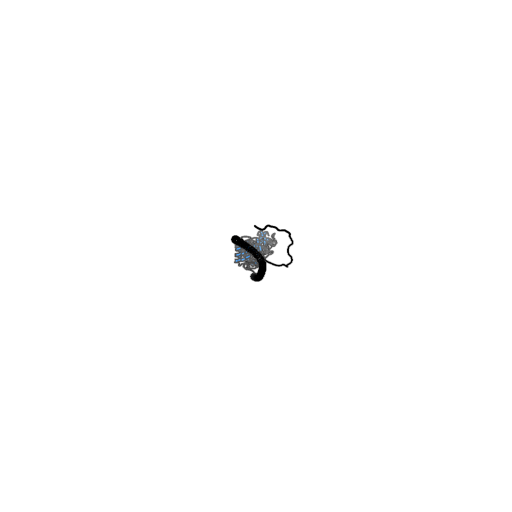92 C C . ALA A 1 257 ? 23.641 -4.854 -38.383 1.00 95.62 257 ALA A C 1
ATOM 1994 O O . ALA A 1 257 ? 24.227 -4.917 -39.467 1.00 95.62 257 ALA A O 1
ATOM 1995 N N . MET A 1 258 ? 22.623 -4.010 -38.185 1.00 95.19 258 MET A N 1
ATOM 1996 C CA . MET A 1 258 ? 22.132 -3.085 -39.207 1.00 95.19 258 MET A CA 1
ATOM 1997 C C . MET A 1 258 ? 23.133 -1.968 -39.528 1.00 95.19 258 MET A C 1
ATOM 1999 O O . MET A 1 258 ? 23.241 -1.590 -40.696 1.00 95.19 258 MET A O 1
ATOM 2003 N N . ALA A 1 259 ? 23.895 -1.471 -38.549 1.00 95.12 259 ALA A N 1
ATOM 2004 C CA . ALA A 1 259 ? 24.989 -0.528 -38.783 1.00 95.12 259 ALA A CA 1
ATOM 2005 C C . ALA A 1 259 ? 26.095 -1.162 -39.647 1.00 95.12 259 ALA A C 1
ATOM 2007 O O . ALA A 1 259 ? 26.372 -0.663 -40.738 1.00 95.12 259 ALA A O 1
ATOM 2008 N N . ARG A 1 260 ? 26.617 -2.332 -39.248 1.00 95.19 260 ARG A N 1
ATOM 2009 C CA . ARG A 1 260 ? 27.620 -3.092 -40.023 1.00 95.19 260 ARG A CA 1
ATOM 2010 C C . ARG A 1 260 ? 27.142 -3.403 -41.444 1.00 95.19 260 ARG A C 1
ATOM 2012 O O . ARG A 1 260 ? 27.896 -3.262 -42.401 1.00 95.19 260 ARG A O 1
ATOM 2019 N N . LYS A 1 261 ? 25.870 -3.782 -41.614 1.00 95.38 261 LYS A N 1
ATOM 2020 C CA . LYS A 1 261 ? 25.284 -4.050 -42.938 1.00 95.38 261 LYS A CA 1
ATOM 2021 C C . LYS A 1 261 ? 25.213 -2.795 -43.818 1.00 95.38 261 LYS A C 1
ATOM 2023 O O . LYS A 1 261 ? 25.431 -2.897 -45.023 1.00 95.38 261 LYS A O 1
ATOM 2028 N N . ARG A 1 262 ? 24.936 -1.619 -43.239 1.00 95.19 262 ARG A N 1
ATOM 2029 C CA . ARG A 1 262 ? 24.975 -0.328 -43.954 1.00 95.19 262 ARG A CA 1
ATOM 2030 C C . ARG A 1 262 ? 26.400 0.063 -44.348 1.00 95.19 262 ARG A C 1
ATOM 2032 O O . ARG A 1 262 ? 26.594 0.542 -45.460 1.00 95.19 262 ARG A O 1
ATOM 2039 N N . GLU A 1 263 ? 27.383 -0.170 -43.480 1.00 94.19 263 GLU A N 1
ATOM 2040 C CA . GLU A 1 263 ? 28.802 0.064 -43.785 1.00 94.19 263 GLU A CA 1
ATOM 2041 C C . GLU A 1 263 ? 29.284 -0.821 -44.940 1.00 94.19 263 GLU A C 1
ATOM 2043 O O . GLU A 1 263 ? 29.832 -0.302 -45.911 1.00 94.19 263 GLU A O 1
ATOM 2048 N N . ILE A 1 264 ? 29.001 -2.129 -44.895 1.00 95.25 264 ILE A N 1
ATOM 2049 C CA . ILE A 1 264 ? 29.339 -3.067 -45.978 1.00 95.25 264 ILE A CA 1
ATOM 2050 C C . ILE A 1 264 ? 28.689 -2.625 -47.295 1.00 95.25 264 ILE A C 1
ATOM 2052 O O . ILE A 1 264 ? 29.389 -2.480 -48.292 1.00 95.25 264 ILE A O 1
ATOM 2056 N N . ALA A 1 265 ? 27.386 -2.320 -47.295 1.00 94.69 265 ALA A N 1
ATOM 2057 C CA . ALA A 1 265 ? 26.688 -1.857 -48.497 1.00 94.69 265 ALA A CA 1
ATOM 2058 C C . ALA A 1 265 ? 27.254 -0.530 -49.049 1.00 94.69 265 ALA A C 1
ATOM 2060 O O . ALA A 1 265 ? 27.317 -0.343 -50.263 1.00 94.69 265 ALA A O 1
ATOM 2061 N N . SER A 1 266 ? 27.703 0.380 -48.177 1.00 95.69 266 SER A N 1
ATOM 2062 C CA . SER A 1 266 ? 28.380 1.625 -48.569 1.00 95.69 266 SER A CA 1
ATOM 2063 C C . SER A 1 266 ? 29.730 1.347 -49.242 1.00 95.69 266 SER A C 1
ATOM 2065 O O . SER A 1 266 ? 30.013 1.885 -50.313 1.00 95.69 266 SER A O 1
ATOM 2067 N N . VAL A 1 267 ? 30.540 0.446 -48.674 1.00 95.56 267 VAL A N 1
ATOM 2068 C CA . VAL A 1 267 ? 31.824 0.022 -49.260 1.00 95.56 267 VAL A CA 1
ATOM 2069 C C . VAL A 1 267 ? 31.614 -0.705 -50.593 1.00 95.56 267 VAL A C 1
ATOM 2071 O O . VAL A 1 267 ? 32.313 -0.417 -51.563 1.00 95.56 267 VAL A O 1
ATOM 2074 N N . GLU A 1 268 ? 30.618 -1.588 -50.697 1.00 93.69 268 GLU A N 1
ATOM 2075 C CA . GLU A 1 268 ? 30.247 -2.250 -51.954 1.00 93.69 268 GLU A CA 1
ATOM 2076 C C . GLU A 1 268 ? 29.825 -1.237 -53.030 1.00 93.69 268 GLU A C 1
ATOM 2078 O O . GLU A 1 268 ? 30.300 -1.318 -54.166 1.00 93.69 268 GLU A O 1
ATOM 2083 N N . GLN A 1 269 ? 29.006 -0.238 -52.679 1.00 94.94 269 GLN A N 1
ATOM 2084 C CA . GLN A 1 269 ? 28.640 0.851 -53.591 1.00 94.94 269 GLN A CA 1
ATOM 2085 C C . GLN A 1 269 ? 29.856 1.678 -54.030 1.00 94.94 269 GLN A C 1
ATOM 2087 O O . GLN A 1 269 ? 29.971 1.993 -55.215 1.00 94.94 269 GLN A O 1
ATOM 2092 N N . GLN A 1 270 ? 30.793 1.984 -53.126 1.00 94.75 270 GLN A N 1
ATOM 2093 C CA . GLN A 1 270 ? 32.041 2.672 -53.480 1.00 94.75 270 GLN A CA 1
ATOM 2094 C C . GLN A 1 270 ? 32.901 1.840 -54.441 1.00 94.75 270 GLN A C 1
ATOM 2096 O O . GLN A 1 270 ? 33.387 2.376 -55.436 1.00 94.75 270 GLN A O 1
ATOM 2101 N N . ILE A 1 271 ? 33.048 0.533 -54.203 1.00 94.25 271 ILE A N 1
ATOM 2102 C CA . ILE A 1 271 ? 33.794 -0.377 -55.088 1.00 94.25 271 ILE A CA 1
ATOM 2103 C C . ILE A 1 271 ? 33.133 -0.454 -56.472 1.00 94.25 271 ILE A C 1
ATOM 2105 O O . ILE A 1 271 ? 33.829 -0.416 -57.488 1.00 94.25 271 ILE A O 1
ATOM 2109 N N . LEU A 1 272 ? 31.801 -0.541 -56.539 1.00 94.94 272 LEU A N 1
ATOM 2110 C CA . LEU A 1 272 ? 31.060 -0.541 -57.805 1.00 94.94 272 LEU A CA 1
ATOM 2111 C C . LEU A 1 272 ? 31.218 0.789 -58.557 1.00 94.94 272 LEU A C 1
ATOM 2113 O O . LEU A 1 272 ? 31.498 0.776 -59.755 1.00 94.94 272 LEU A O 1
ATOM 2117 N N . ALA A 1 273 ? 31.126 1.925 -57.861 1.00 94.31 273 ALA A N 1
ATOM 2118 C CA . ALA A 1 273 ? 31.340 3.248 -58.445 1.00 94.31 273 ALA A CA 1
ATOM 2119 C C . ALA A 1 273 ? 32.781 3.432 -58.960 1.00 94.31 273 ALA A C 1
ATOM 2121 O O . ALA A 1 273 ? 32.980 3.933 -60.066 1.00 94.31 273 ALA A O 1
ATOM 2122 N N . GLN A 1 274 ? 33.789 2.970 -58.210 1.00 94.12 274 GLN A N 1
ATOM 2123 C CA . GLN A 1 274 ? 35.191 2.984 -58.643 1.00 94.12 274 GLN A CA 1
ATOM 2124 C C . GLN A 1 274 ? 35.425 2.098 -59.873 1.00 94.12 274 GLN A C 1
ATOM 2126 O O . GLN A 1 274 ? 36.106 2.524 -60.807 1.00 94.12 274 GLN A O 1
ATOM 2131 N N . LYS A 1 275 ? 34.839 0.892 -59.917 1.00 93.69 275 LYS A N 1
ATOM 2132 C CA . LYS A 1 275 ? 34.907 0.007 -61.093 1.00 93.69 275 LYS A CA 1
ATOM 2133 C C . LYS A 1 275 ? 34.287 0.666 -62.326 1.00 93.69 275 LYS A C 1
ATOM 2135 O O . LYS A 1 275 ? 34.949 0.727 -63.359 1.00 93.69 275 LYS A O 1
ATOM 2140 N N . ALA A 1 276 ? 33.082 1.224 -62.201 1.00 93.38 276 ALA A N 1
ATOM 2141 C CA . ALA A 1 276 ? 32.419 1.945 -63.288 1.00 93.38 276 ALA A CA 1
ATOM 2142 C C . ALA A 1 276 ? 33.256 3.142 -63.780 1.00 93.38 276 ALA A C 1
ATOM 2144 O O . ALA A 1 276 ? 33.476 3.289 -64.980 1.00 93.38 276 ALA A O 1
ATOM 2145 N N . ALA A 1 277 ? 33.814 3.941 -62.864 1.00 93.19 277 ALA A N 1
ATOM 2146 C CA . ALA A 1 277 ? 34.683 5.065 -63.211 1.00 93.19 277 ALA A CA 1
ATOM 2147 C C . ALA A 1 277 ? 35.980 4.629 -63.922 1.00 93.19 277 ALA A C 1
ATOM 2149 O O . ALA A 1 277 ? 36.424 5.304 -64.853 1.00 93.19 277 ALA A O 1
ATOM 2150 N N . MET A 1 278 ? 36.582 3.497 -63.532 1.00 90.75 278 MET A N 1
ATOM 2151 C CA . MET A 1 278 ? 37.739 2.934 -64.239 1.00 90.75 278 MET A CA 1
ATOM 2152 C C . MET A 1 278 ? 37.372 2.394 -65.626 1.00 90.75 278 MET A C 1
ATOM 2154 O O . MET A 1 278 ? 38.131 2.604 -66.573 1.00 90.75 278 MET A O 1
ATOM 2158 N N . GLU A 1 279 ? 36.219 1.739 -65.779 1.00 91.38 279 GLU A N 1
ATOM 2159 C CA . GLU A 1 279 ? 35.731 1.295 -67.089 1.00 91.38 279 GLU A CA 1
ATOM 2160 C C . GLU A 1 279 ? 35.448 2.473 -68.024 1.00 91.38 279 GLU A C 1
ATOM 2162 O O . GLU A 1 279 ? 35.904 2.457 -69.169 1.00 91.38 279 GLU A O 1
ATOM 2167 N N . ASP A 1 280 ? 34.783 3.523 -67.542 1.00 91.25 280 ASP A N 1
ATOM 2168 C CA . ASP A 1 280 ? 34.535 4.740 -68.317 1.00 91.25 280 ASP A CA 1
ATOM 2169 C C . ASP A 1 280 ? 35.833 5.478 -68.657 1.00 91.25 280 ASP A C 1
ATOM 2171 O O . ASP A 1 280 ? 35.995 5.949 -69.784 1.00 91.25 280 ASP A O 1
ATOM 2175 N N . MET A 1 281 ? 36.809 5.529 -67.742 1.00 91.56 281 MET A N 1
ATOM 2176 C CA . MET A 1 281 ? 38.140 6.057 -68.052 1.00 91.56 281 MET A CA 1
ATOM 2177 C C . MET A 1 281 ? 38.833 5.224 -69.140 1.00 91.56 281 MET A C 1
ATOM 2179 O O . MET A 1 281 ? 39.436 5.796 -70.048 1.00 91.56 281 MET A O 1
ATOM 2183 N N . ARG A 1 282 ? 38.724 3.889 -69.099 1.00 92.38 282 ARG A N 1
ATOM 2184 C CA . ARG A 1 282 ? 39.281 2.997 -70.130 1.00 92.38 282 ARG A CA 1
ATOM 2185 C C . ARG A 1 282 ? 38.599 3.203 -71.483 1.00 92.38 282 ARG A C 1
ATOM 2187 O O . ARG A 1 282 ? 39.291 3.293 -72.491 1.00 92.38 282 ARG A O 1
ATOM 2194 N N . ARG A 1 283 ? 37.267 3.337 -71.505 1.00 89.88 283 ARG A N 1
ATOM 2195 C CA . ARG A 1 283 ? 36.483 3.652 -72.714 1.00 89.88 283 ARG A CA 1
ATOM 2196 C C . ARG A 1 283 ? 36.884 5.004 -73.307 1.00 89.88 283 ARG A C 1
ATOM 2198 O O . ARG A 1 283 ? 37.100 5.085 -74.508 1.00 89.88 283 ARG A O 1
ATOM 2205 N N . ARG A 1 284 ? 37.053 6.039 -72.473 1.00 90.94 284 ARG A N 1
ATOM 2206 C CA . ARG A 1 284 ? 37.528 7.367 -72.906 1.00 90.94 284 ARG A CA 1
ATOM 2207 C C . ARG A 1 284 ? 38.954 7.329 -73.458 1.00 90.94 284 ARG A C 1
ATOM 2209 O O . ARG A 1 284 ? 39.213 7.994 -74.451 1.00 90.94 284 ARG A O 1
ATOM 2216 N N . LYS A 1 285 ? 39.864 6.552 -72.855 1.00 90.12 285 LYS A N 1
ATOM 2217 C CA . LYS A 1 285 ? 41.228 6.367 -73.385 1.00 90.12 285 LYS A CA 1
ATOM 2218 C C . LYS A 1 285 ? 41.215 5.710 -74.762 1.00 90.12 285 LYS A C 1
ATOM 2220 O O . LYS A 1 285 ? 41.756 6.302 -75.683 1.00 90.12 285 LYS A O 1
ATOM 2225 N N . LEU A 1 286 ? 40.525 4.576 -74.911 1.00 90.62 286 LEU A N 1
ATOM 2226 C CA . LEU A 1 286 ? 40.386 3.887 -76.200 1.00 90.62 286 LEU A CA 1
ATOM 2227 C C . LEU A 1 286 ? 39.758 4.798 -77.265 1.00 90.62 286 LEU A C 1
ATOM 2229 O O . LEU A 1 286 ? 40.297 4.923 -78.355 1.00 90.62 286 LEU A O 1
ATOM 2233 N N . HIS A 1 287 ? 38.682 5.516 -76.928 1.00 90.06 287 HIS A N 1
ATOM 2234 C CA . HIS A 1 287 ? 38.062 6.466 -77.852 1.00 90.06 287 HIS A CA 1
ATOM 2235 C C . HIS A 1 287 ? 39.011 7.607 -78.258 1.00 90.06 287 HIS A C 1
ATOM 2237 O O . HIS A 1 287 ? 39.055 7.978 -79.427 1.00 90.06 287 HIS A O 1
ATOM 2243 N N . ASN A 1 288 ? 39.794 8.150 -77.321 1.00 90.44 288 ASN A N 1
ATOM 2244 C CA . ASN A 1 288 ? 40.798 9.163 -77.641 1.00 90.44 288 ASN A CA 1
ATOM 2245 C C . ASN A 1 288 ? 41.929 8.591 -78.511 1.00 90.44 288 ASN A C 1
ATOM 2247 O O . ASN A 1 288 ? 42.366 9.268 -79.433 1.00 90.44 288 ASN A O 1
ATOM 2251 N N . GLU A 1 289 ? 42.391 7.366 -78.246 1.00 89.69 289 GLU A N 1
ATOM 2252 C CA . GLU A 1 289 ? 43.391 6.663 -79.062 1.00 89.69 289 GLU A CA 1
ATOM 2253 C C . GLU A 1 289 ? 42.876 6.438 -80.495 1.00 89.69 289 GLU A C 1
ATOM 2255 O O . GLU A 1 289 ? 43.577 6.779 -81.448 1.00 89.69 289 GLU A O 1
ATOM 2260 N N . ASP A 1 290 ? 41.625 5.991 -80.659 1.00 89.94 290 ASP A N 1
ATOM 2261 C CA . ASP A 1 290 ? 40.957 5.859 -81.961 1.00 89.94 290 ASP A CA 1
ATOM 2262 C C . ASP A 1 290 ? 40.851 7.214 -82.687 1.00 89.94 290 ASP A C 1
ATOM 2264 O O . ASP A 1 290 ? 41.154 7.312 -83.877 1.00 89.94 290 ASP A O 1
ATOM 2268 N N . VAL A 1 291 ? 40.464 8.287 -81.984 1.00 90.25 291 VAL A N 1
ATOM 2269 C CA . VAL A 1 291 ? 40.376 9.642 -82.560 1.00 90.25 291 VAL A CA 1
ATOM 2270 C C . VAL A 1 291 ? 41.754 10.162 -82.982 1.00 90.25 291 VAL A C 1
ATOM 2272 O O . VAL A 1 291 ? 41.872 10.718 -84.073 1.00 90.25 291 VAL A O 1
ATOM 2275 N N . MET A 1 292 ? 42.806 9.945 -82.185 1.00 89.94 292 MET A N 1
ATOM 2276 C CA . MET A 1 292 ? 44.187 10.292 -82.556 1.00 89.94 292 MET A CA 1
ATOM 2277 C C . MET A 1 292 ? 44.675 9.476 -83.764 1.00 89.94 292 MET A C 1
ATOM 2279 O O . MET A 1 292 ? 45.342 10.017 -84.647 1.00 89.94 292 MET A O 1
ATOM 2283 N N . ALA A 1 293 ? 44.321 8.190 -83.852 1.00 90.00 293 ALA A N 1
ATOM 2284 C CA . ALA A 1 293 ? 44.642 7.345 -85.002 1.00 90.00 293 ALA A CA 1
ATOM 2285 C C . ALA A 1 293 ? 43.919 7.811 -86.281 1.00 90.00 293 ALA A C 1
ATOM 2287 O O . ALA A 1 293 ? 44.514 7.837 -87.358 1.00 90.00 293 ALA A O 1
ATOM 2288 N N . VAL A 1 294 ? 42.657 8.241 -86.172 1.00 89.31 294 VAL A N 1
ATOM 2289 C CA . VAL A 1 294 ? 41.908 8.838 -87.291 1.00 89.31 294 VAL A CA 1
ATOM 2290 C C . VAL A 1 294 ? 42.500 10.191 -87.699 1.00 89.31 294 VAL A C 1
ATOM 2292 O O . VAL A 1 294 ? 42.665 10.428 -88.894 1.00 89.31 294 VAL A O 1
ATOM 2295 N N . GLN A 1 295 ? 42.862 11.054 -86.745 1.00 88.75 295 GLN A N 1
ATOM 2296 C CA . GLN A 1 295 ? 43.468 12.362 -87.028 1.00 88.75 295 GLN A CA 1
ATOM 2297 C C . GLN A 1 295 ? 44.838 12.228 -87.697 1.00 88.75 295 GLN A C 1
ATOM 2299 O O . GLN A 1 295 ? 45.027 12.765 -88.780 1.00 88.75 295 GLN A O 1
ATOM 2304 N N . SER A 1 296 ? 45.756 11.440 -87.133 1.00 88.12 296 SER A N 1
ATOM 2305 C CA . SER A 1 296 ? 47.082 11.204 -87.732 1.00 88.12 296 SER A CA 1
ATOM 2306 C C . SER A 1 296 ? 47.008 10.550 -89.118 1.00 88.12 296 SER A C 1
ATOM 2308 O O . SER A 1 296 ? 47.802 10.867 -90.005 1.00 88.12 296 SER A O 1
ATOM 2310 N N . ARG A 1 297 ? 46.016 9.680 -89.359 1.00 89.44 297 ARG A N 1
ATOM 2311 C CA . ARG A 1 297 ? 45.734 9.162 -90.703 1.00 89.44 297 ARG A CA 1
ATOM 2312 C C . ARG A 1 297 ? 45.213 10.256 -91.645 1.00 89.44 297 ARG A C 1
ATOM 2314 O O . ARG A 1 297 ? 45.636 10.287 -92.797 1.00 89.44 297 ARG A O 1
ATOM 2321 N N . ALA A 1 298 ? 44.325 11.136 -91.184 1.00 86.94 298 ALA A N 1
ATOM 2322 C CA . ALA A 1 298 ? 43.815 12.251 -91.982 1.00 86.94 298 ALA A CA 1
ATOM 2323 C C . ALA A 1 298 ? 44.922 13.265 -92.328 1.00 86.94 298 ALA A C 1
ATOM 2325 O O . ALA A 1 298 ? 45.029 13.662 -93.484 1.00 86.94 298 ALA A O 1
ATOM 2326 N N . GLU A 1 299 ? 45.799 13.602 -91.378 1.00 87.56 299 GLU A N 1
ATOM 2327 C CA . GLU A 1 299 ? 47.000 14.424 -91.601 1.00 87.56 299 GLU A CA 1
ATOM 2328 C C . GLU A 1 299 ? 47.934 13.789 -92.643 1.00 87.56 299 GLU A C 1
ATOM 2330 O O . GLU A 1 299 ? 48.453 14.473 -93.528 1.00 87.56 299 GLU A O 1
ATOM 2335 N N . LEU A 1 300 ? 48.123 12.463 -92.592 1.00 88.19 300 LEU A N 1
ATOM 2336 C CA . LEU A 1 300 ? 48.905 11.741 -93.594 1.00 88.19 300 LEU A CA 1
ATOM 2337 C C . LEU A 1 300 ? 48.242 11.803 -94.981 1.00 88.19 300 LEU A C 1
ATOM 2339 O O . LEU A 1 300 ? 48.922 12.119 -95.958 1.00 88.19 300 LEU A O 1
ATOM 2343 N N . GLU A 1 301 ? 46.934 11.545 -95.078 1.00 85.31 301 GLU A N 1
ATOM 2344 C CA . GLU A 1 301 ? 46.167 11.652 -96.329 1.00 85.31 301 GLU A CA 1
ATOM 2345 C C . GLU A 1 301 ? 46.214 13.087 -96.903 1.00 85.31 301 GLU A C 1
ATOM 2347 O O . GLU A 1 301 ? 46.465 13.256 -98.100 1.00 85.31 301 GLU A O 1
ATOM 2352 N N . GLU A 1 302 ? 46.089 14.119 -96.062 1.00 86.50 302 GLU A N 1
ATOM 2353 C CA . GLU A 1 302 ? 46.228 15.530 -96.446 1.00 86.50 302 GLU A CA 1
ATOM 2354 C C . GLU A 1 302 ? 47.650 15.855 -96.926 1.00 86.50 302 GLU A C 1
ATOM 2356 O O . GLU A 1 302 ? 47.817 16.461 -97.986 1.00 86.50 302 GLU A O 1
ATOM 2361 N N . SER A 1 303 ? 48.691 15.394 -96.223 1.00 88.69 303 SER A N 1
ATOM 2362 C CA . SER A 1 303 ? 50.088 15.612 -96.626 1.00 88.69 303 SER A CA 1
ATOM 2363 C C . SER A 1 303 ? 50.407 14.982 -97.991 1.00 88.69 303 SER A C 1
ATOM 2365 O O . SER A 1 303 ? 51.081 15.590 -98.829 1.00 88.69 303 SER A O 1
ATOM 2367 N N . LEU A 1 304 ? 49.859 13.791 -98.266 1.00 87.06 304 LEU A N 1
ATOM 2368 C CA . LEU A 1 304 ? 50.000 13.093 -99.543 1.00 87.06 304 LEU A CA 1
ATOM 2369 C C . LEU A 1 304 ? 49.228 13.807 -100.660 1.00 87.06 304 LEU A C 1
ATOM 2371 O O . LEU A 1 304 ? 49.754 13.951 -101.770 1.00 87.06 304 LEU A O 1
ATOM 2375 N N . ALA A 1 305 ? 48.020 14.298 -100.372 1.00 84.94 305 ALA A N 1
ATOM 2376 C CA . ALA A 1 305 ? 47.229 15.107 -101.295 1.00 84.94 305 ALA A CA 1
ATOM 2377 C C . ALA A 1 305 ? 47.925 16.442 -101.620 1.00 84.94 305 ALA A C 1
ATOM 2379 O O . ALA A 1 305 ? 48.015 16.816 -102.793 1.00 84.94 305 ALA A O 1
ATOM 2380 N N . GLY A 1 306 ? 48.498 17.108 -100.614 1.00 86.94 306 GLY A N 1
ATOM 2381 C CA . GLY A 1 306 ? 49.310 18.317 -100.750 1.00 86.94 306 GLY A CA 1
ATOM 2382 C C . GLY A 1 306 ? 50.556 18.083 -101.603 1.00 86.94 306 GLY A C 1
ATOM 2383 O O . GLY A 1 306 ? 50.780 18.802 -102.575 1.00 86.94 306 GLY A O 1
ATOM 2384 N N . ALA A 1 307 ? 51.314 17.012 -101.347 1.00 85.25 307 ALA A N 1
ATOM 2385 C CA . ALA A 1 307 ? 52.465 16.627 -102.168 1.00 85.25 307 ALA A CA 1
ATOM 2386 C C . ALA A 1 307 ? 52.072 16.251 -103.614 1.00 85.25 307 ALA A C 1
ATOM 2388 O O . ALA A 1 307 ? 52.804 16.529 -104.567 1.00 85.25 307 ALA A O 1
ATOM 2389 N N . ALA A 1 308 ? 50.909 15.626 -103.824 1.00 84.44 308 ALA A N 1
ATOM 2390 C CA . ALA A 1 308 ? 50.363 15.362 -105.158 1.00 84.44 308 ALA A CA 1
ATOM 2391 C C . ALA A 1 308 ? 49.860 16.636 -105.866 1.00 84.44 308 ALA A C 1
ATOM 2393 O O . ALA A 1 308 ? 49.915 16.725 -107.093 1.00 84.44 308 ALA A O 1
ATOM 2394 N N . HIS A 1 309 ? 49.374 17.636 -105.130 1.00 86.12 309 HIS A N 1
ATOM 2395 C CA . HIS A 1 309 ? 49.038 18.946 -105.685 1.00 86.12 309 HIS A CA 1
ATOM 2396 C C . HIS A 1 309 ? 50.301 19.742 -106.049 1.00 86.12 309 HIS A C 1
ATOM 2398 O O . HIS A 1 309 ? 50.400 20.228 -107.171 1.00 86.12 309 HIS A O 1
ATOM 2404 N N . ALA A 1 310 ? 51.310 19.772 -105.174 1.00 84.75 310 ALA A N 1
ATOM 2405 C CA . ALA A 1 310 ? 52.598 20.418 -105.431 1.00 84.75 310 ALA A CA 1
ATOM 2406 C C . ALA A 1 310 ? 53.311 19.843 -106.669 1.00 84.75 310 ALA A C 1
ATOM 2408 O O . ALA A 1 310 ? 53.798 20.610 -107.496 1.00 84.75 310 ALA A O 1
ATOM 2409 N N . ARG A 1 311 ? 53.302 18.512 -106.855 1.00 83.44 311 ARG A N 1
ATOM 2410 C CA . ARG A 1 311 ? 53.816 17.868 -108.081 1.00 83.44 311 ARG A CA 1
ATOM 2411 C C . ARG A 1 311 ? 53.077 18.331 -109.338 1.00 83.44 311 ARG A C 1
ATOM 2413 O O . ARG A 1 311 ? 53.726 18.768 -110.280 1.00 83.44 311 ARG A O 1
ATOM 2420 N N . ARG A 1 312 ? 51.738 18.346 -109.325 1.00 85.56 312 ARG A N 1
ATOM 2421 C CA . ARG A 1 312 ? 50.934 18.869 -110.449 1.00 85.56 312 ARG A CA 1
ATOM 2422 C C . ARG A 1 312 ? 51.219 20.346 -110.738 1.00 85.56 312 ARG A C 1
ATOM 2424 O O . ARG A 1 312 ? 51.276 20.739 -111.898 1.00 85.56 312 ARG A O 1
ATOM 2431 N N . MET A 1 313 ? 51.444 21.163 -109.708 1.00 83.44 313 MET A N 1
ATOM 2432 C CA . MET A 1 313 ? 51.853 22.560 -109.886 1.00 83.44 313 MET A CA 1
ATOM 2433 C C . MET A 1 313 ? 53.250 22.672 -110.515 1.00 83.44 313 MET A C 1
ATOM 2435 O O . MET A 1 313 ? 53.430 23.462 -111.437 1.00 83.44 313 MET A O 1
ATOM 2439 N N . GLN A 1 314 ? 54.221 21.856 -110.090 1.00 83.88 314 GLN A N 1
ATOM 2440 C CA . GLN A 1 314 ? 55.550 21.795 -110.715 1.00 83.88 314 GLN A CA 1
ATOM 2441 C C . GLN A 1 314 ? 55.487 21.338 -112.181 1.00 83.88 314 GLN A C 1
ATOM 2443 O O . GLN A 1 314 ? 56.151 21.934 -113.025 1.00 83.88 314 GLN A O 1
ATOM 2448 N N . GLU A 1 315 ? 54.657 20.344 -112.507 1.00 81.31 315 GLU A N 1
ATOM 2449 C CA . GLU A 1 315 ? 54.403 19.903 -113.887 1.00 81.31 315 GLU A CA 1
ATOM 2450 C C . GLU A 1 315 ? 53.800 21.036 -114.736 1.00 81.31 315 GLU A C 1
ATOM 2452 O O . GLU A 1 315 ? 54.279 21.305 -115.839 1.00 81.31 315 GLU A O 1
ATOM 2457 N N . HIS A 1 316 ? 52.808 21.763 -114.209 1.00 81.00 316 HIS A N 1
ATOM 2458 C CA . HIS A 1 316 ? 52.241 22.942 -114.872 1.00 81.00 316 HIS A CA 1
ATOM 2459 C C . HIS A 1 316 ? 53.271 24.061 -115.084 1.00 81.00 316 HIS A C 1
ATOM 2461 O O . HIS A 1 316 ? 53.299 24.652 -116.165 1.00 81.00 316 HIS A O 1
ATOM 2467 N N . HIS A 1 317 ? 54.131 24.337 -114.099 1.00 80.38 317 HIS A N 1
ATOM 2468 C CA . HIS A 1 317 ? 55.219 25.307 -114.243 1.00 80.38 317 HIS A CA 1
ATOM 2469 C C . HIS A 1 317 ? 56.233 24.870 -115.308 1.00 80.38 317 HIS A C 1
ATOM 2471 O O . HIS A 1 317 ? 56.548 25.662 -116.190 1.00 80.38 317 HIS A O 1
ATOM 2477 N N . ALA A 1 318 ? 56.658 23.604 -115.316 1.00 81.81 318 ALA A N 1
ATOM 2478 C CA . ALA A 1 318 ? 57.571 23.080 -116.332 1.00 81.81 318 ALA A CA 1
ATOM 2479 C C . ALA A 1 318 ? 56.976 23.159 -117.754 1.00 81.81 318 ALA A C 1
ATOM 2481 O O . ALA A 1 318 ? 57.670 23.531 -118.700 1.00 81.81 318 ALA A O 1
ATOM 2482 N N . LEU A 1 319 ? 55.679 22.872 -117.917 1.00 82.56 319 LEU A N 1
ATOM 2483 C CA . LEU A 1 319 ? 54.974 23.043 -119.194 1.00 82.56 319 LEU A CA 1
ATOM 2484 C C . LEU A 1 319 ? 54.884 24.519 -119.620 1.00 82.56 319 LEU A C 1
ATOM 2486 O O . LEU A 1 319 ? 55.031 24.826 -120.807 1.00 82.56 319 LEU A O 1
ATOM 2490 N N . ALA A 1 320 ? 54.679 25.439 -118.673 1.00 76.94 320 ALA A N 1
ATOM 2491 C CA . ALA A 1 320 ? 54.692 26.877 -118.936 1.00 76.94 320 ALA A CA 1
ATOM 2492 C C . ALA A 1 320 ? 56.094 27.379 -119.332 1.00 76.94 320 ALA A C 1
ATOM 2494 O O . ALA A 1 320 ? 56.217 28.122 -120.305 1.00 76.94 320 ALA A O 1
ATOM 2495 N N . ASP A 1 321 ? 57.151 26.919 -118.663 1.00 78.88 321 ASP A N 1
ATOM 2496 C CA . ASP A 1 321 ? 58.538 27.266 -118.993 1.00 78.88 321 ASP A CA 1
ATOM 2497 C C . ASP A 1 321 ? 58.953 26.728 -120.369 1.00 78.88 321 ASP A C 1
ATOM 2499 O O . ASP A 1 321 ? 59.576 27.449 -121.149 1.00 78.88 321 ASP A O 1
ATOM 2503 N N . LEU A 1 322 ? 58.542 25.507 -120.732 1.00 80.88 322 LEU A N 1
ATOM 2504 C CA . LEU A 1 322 ? 58.738 24.958 -122.081 1.00 80.88 322 LEU A CA 1
ATOM 2505 C C . LEU A 1 322 ? 57.982 25.770 -123.150 1.00 80.88 322 LEU A C 1
ATOM 2507 O O . LEU A 1 322 ? 58.511 26.013 -124.238 1.00 80.88 322 LEU A O 1
ATOM 2511 N N . SER A 1 323 ? 56.771 26.240 -122.837 1.00 82.75 323 SER A N 1
ATOM 2512 C CA . SER A 1 323 ? 55.994 27.147 -123.695 1.00 82.75 323 SER A CA 1
ATOM 2513 C C . SER A 1 323 ? 56.705 28.495 -123.899 1.00 82.75 323 SER A C 1
ATOM 2515 O O . SER A 1 323 ? 56.878 28.940 -125.037 1.00 82.75 323 SER A O 1
ATOM 2517 N N . ILE A 1 324 ? 57.208 29.108 -122.822 1.00 77.19 324 ILE A N 1
ATOM 2518 C CA . ILE A 1 324 ? 57.976 30.365 -122.859 1.00 77.19 324 ILE A CA 1
ATOM 2519 C C . ILE A 1 324 ? 59.321 30.178 -123.583 1.00 77.19 324 ILE A C 1
ATOM 2521 O O . ILE A 1 324 ? 59.752 31.049 -124.339 1.00 77.19 324 ILE A O 1
ATOM 2525 N N . GLY A 1 325 ? 59.980 29.030 -123.410 1.00 79.31 325 GLY A N 1
ATOM 2526 C CA . GLY A 1 325 ? 61.188 28.666 -124.150 1.00 79.31 325 GLY A CA 1
ATOM 2527 C C . GLY A 1 325 ? 60.934 28.591 -125.657 1.00 79.31 325 GLY A C 1
ATOM 2528 O O . GLY A 1 325 ? 61.685 29.170 -126.442 1.00 79.31 325 GLY A O 1
ATOM 2529 N N . ARG A 1 326 ? 59.825 27.961 -126.068 1.00 81.50 326 ARG A N 1
ATOM 2530 C CA . ARG A 1 326 ? 59.407 27.882 -127.476 1.00 81.50 326 ARG A CA 1
ATOM 2531 C C . ARG A 1 326 ? 59.103 29.257 -128.079 1.00 81.50 326 ARG A C 1
ATOM 2533 O O . ARG A 1 326 ? 59.509 29.508 -129.213 1.00 81.50 326 ARG A O 1
ATOM 2540 N N . THR A 1 327 ? 58.413 30.149 -127.366 1.00 77.88 327 THR A N 1
ATOM 2541 C CA . THR A 1 327 ? 58.128 31.501 -127.887 1.00 77.88 327 THR A CA 1
ATOM 2542 C C . THR A 1 327 ? 59.390 32.359 -127.981 1.00 77.88 327 THR A C 1
ATOM 2544 O O . THR A 1 327 ? 59.568 33.055 -128.980 1.00 77.88 327 THR A O 1
ATOM 2547 N N . ARG A 1 328 ? 60.318 32.249 -127.018 1.00 79.75 328 ARG A N 1
ATOM 2548 C CA . ARG A 1 328 ? 61.643 32.892 -127.094 1.00 79.75 328 ARG A CA 1
ATOM 2549 C C . ARG A 1 328 ? 62.477 32.390 -128.275 1.00 79.75 328 ARG A C 1
ATOM 2551 O O . ARG A 1 328 ? 63.089 33.208 -128.953 1.00 79.75 328 ARG A O 1
ATOM 2558 N N . ALA A 1 329 ? 62.476 31.085 -128.550 1.00 76.12 329 ALA A N 1
ATOM 2559 C CA . ALA A 1 329 ? 63.199 30.518 -129.690 1.00 76.12 329 ALA A CA 1
ATOM 2560 C C . ALA A 1 329 ? 62.667 31.048 -131.036 1.00 76.12 329 ALA A C 1
ATOM 2562 O O . ALA A 1 329 ? 63.453 31.451 -131.888 1.00 76.12 329 ALA A O 1
ATOM 2563 N N . LEU A 1 330 ? 61.339 31.128 -131.197 1.00 77.88 330 LEU A N 1
ATOM 2564 C CA . LEU A 1 330 ? 60.716 31.716 -132.390 1.00 77.88 330 LEU A CA 1
ATOM 2565 C C . LEU A 1 330 ? 61.074 33.204 -132.554 1.00 77.88 330 LEU A C 1
ATOM 2567 O O . LEU A 1 330 ? 61.414 33.639 -133.653 1.00 77.88 330 LEU A O 1
ATOM 2571 N N . ALA A 1 331 ? 61.065 33.974 -131.461 1.00 75.50 331 ALA A N 1
ATOM 2572 C CA . ALA A 1 331 ? 61.481 35.375 -131.486 1.00 75.50 331 ALA A CA 1
ATOM 2573 C C . ALA A 1 331 ? 62.962 35.540 -131.884 1.00 75.50 331 ALA A C 1
ATOM 2575 O O . ALA A 1 331 ? 63.278 36.423 -132.677 1.00 75.50 331 ALA A O 1
ATOM 2576 N N . ALA A 1 332 ? 63.856 34.670 -131.400 1.00 77.69 332 ALA A N 1
ATOM 2577 C CA . ALA A 1 332 ? 65.267 34.681 -131.789 1.00 77.69 332 ALA A CA 1
ATOM 2578 C C . ALA A 1 332 ? 65.453 34.421 -133.295 1.00 77.69 332 ALA A C 1
ATOM 2580 O O . ALA A 1 332 ? 66.167 35.172 -133.957 1.00 77.69 332 ALA A O 1
ATOM 2581 N N . THR A 1 333 ? 64.742 33.438 -133.866 1.00 78.50 333 THR A N 1
ATOM 2582 C CA . THR A 1 333 ? 64.807 33.168 -135.315 1.00 78.50 333 THR A CA 1
ATOM 2583 C C . THR A 1 333 ? 64.271 34.319 -136.174 1.00 78.50 333 THR A C 1
ATOM 2585 O O . THR A 1 333 ? 64.779 34.555 -137.270 1.00 78.50 333 THR A O 1
ATOM 2588 N N . GLU A 1 334 ? 63.285 35.079 -135.684 1.00 76.94 334 GLU A N 1
ATOM 2589 C CA . GLU A 1 334 ? 62.771 36.266 -136.383 1.00 76.94 334 GLU A CA 1
ATOM 2590 C C . GLU A 1 334 ? 63.795 37.419 -136.363 1.00 76.94 334 GLU A C 1
ATOM 2592 O O . GLU A 1 334 ? 63.975 38.107 -137.370 1.00 76.94 334 GLU A O 1
ATOM 2597 N N . VAL A 1 335 ? 64.524 37.598 -135.252 1.00 77.50 335 VAL A N 1
ATOM 2598 C CA . VAL A 1 335 ? 65.615 38.585 -135.134 1.00 77.50 335 VAL A CA 1
ATOM 2599 C C . VAL A 1 335 ? 66.782 38.231 -136.061 1.00 77.50 335 VAL A C 1
ATOM 2601 O O . VAL A 1 335 ? 67.206 39.084 -136.840 1.00 77.50 335 VAL A O 1
ATOM 2604 N N . GLU A 1 336 ? 67.245 36.977 -136.075 1.00 78.88 336 GLU A N 1
ATOM 2605 C CA . GLU A 1 336 ? 68.287 36.521 -137.013 1.00 78.88 336 GLU A CA 1
ATOM 2606 C C . GLU A 1 336 ? 67.871 36.737 -138.481 1.00 78.88 336 GLU A C 1
ATOM 2608 O O . GLU A 1 336 ? 68.670 37.181 -139.313 1.00 78.88 336 GLU A O 1
ATOM 2613 N N . ALA A 1 337 ? 66.595 36.498 -138.807 1.00 75.38 337 ALA A N 1
ATOM 2614 C CA . ALA A 1 337 ? 66.052 36.755 -140.137 1.00 75.38 337 ALA A CA 1
ATOM 2615 C C . ALA A 1 337 ? 66.006 38.255 -140.493 1.00 75.38 337 ALA A C 1
ATOM 2617 O O . ALA A 1 337 ? 66.157 38.597 -141.671 1.00 75.38 337 ALA A O 1
ATOM 2618 N N . GLN A 1 338 ? 65.823 39.158 -139.522 1.00 75.75 338 GLN A N 1
ATOM 2619 C CA . GLN A 1 338 ? 65.945 40.606 -139.736 1.00 75.75 338 GLN A CA 1
ATOM 2620 C C . GLN A 1 338 ? 67.405 41.040 -139.919 1.00 75.75 338 GLN A C 1
ATOM 2622 O O . GLN A 1 338 ? 67.700 41.759 -140.877 1.00 75.75 338 GLN A O 1
ATOM 2627 N N . GLU A 1 339 ? 68.329 40.563 -139.081 1.00 75.38 339 GLU A N 1
ATOM 2628 C CA . GLU A 1 339 ? 69.762 40.862 -139.212 1.00 75.38 339 GLU A CA 1
ATOM 2629 C C . GLU A 1 339 ? 70.314 40.417 -140.574 1.00 75.38 339 GLU A C 1
ATOM 2631 O O . GLU A 1 339 ? 71.031 41.167 -141.241 1.00 75.38 339 GLU A O 1
ATOM 2636 N N . ALA A 1 340 ? 69.924 39.231 -141.050 1.00 74.75 340 ALA A N 1
ATOM 2637 C CA . ALA A 1 340 ? 70.314 38.728 -142.366 1.00 74.75 340 ALA A CA 1
ATOM 2638 C C . ALA A 1 340 ? 69.795 39.600 -143.530 1.00 74.75 340 ALA A C 1
ATOM 2640 O O . ALA A 1 340 ? 70.467 39.710 -144.560 1.00 74.75 340 ALA A O 1
ATOM 2641 N N . ARG A 1 341 ? 68.628 40.252 -143.386 1.00 77.56 341 ARG A N 1
ATOM 2642 C CA . ARG A 1 341 ? 68.130 41.237 -144.369 1.00 77.56 341 ARG A CA 1
ATOM 2643 C C . ARG A 1 341 ? 68.948 42.528 -144.319 1.00 77.56 341 ARG A C 1
ATOM 2645 O O . ARG A 1 341 ? 69.318 43.040 -145.373 1.00 77.56 341 ARG A O 1
ATOM 2652 N N . GLN A 1 342 ? 69.273 43.023 -143.123 1.00 75.31 342 GLN A N 1
ATOM 2653 C CA . GLN A 1 342 ? 70.081 44.238 -142.949 1.00 75.31 342 GLN A CA 1
ATOM 2654 C C . GLN A 1 342 ? 71.512 44.069 -143.482 1.00 75.31 342 GLN A C 1
ATOM 2656 O O . GLN A 1 342 ? 71.998 44.944 -144.197 1.00 75.31 342 GLN A O 1
ATOM 2661 N N . ARG A 1 343 ? 72.164 42.921 -143.235 1.00 77.12 343 ARG A N 1
ATOM 2662 C CA . ARG A 1 343 ? 73.497 42.619 -143.794 1.00 77.12 343 ARG A CA 1
ATOM 2663 C C . ARG A 1 343 ? 73.504 42.660 -145.324 1.00 77.12 343 ARG A C 1
ATOM 2665 O O . ARG A 1 343 ? 74.359 43.320 -145.904 1.00 77.12 343 ARG A O 1
ATOM 2672 N N . LYS A 1 344 ? 72.508 42.049 -145.978 1.00 77.31 344 LYS A N 1
ATOM 2673 C CA . LYS A 1 344 ? 72.374 42.082 -147.448 1.00 77.31 344 LYS A CA 1
ATOM 2674 C C . LYS A 1 344 ? 72.158 43.495 -148.006 1.00 77.31 344 LYS A C 1
ATOM 2676 O O . LYS A 1 344 ? 72.618 43.779 -149.108 1.00 77.31 344 LYS A O 1
ATOM 2681 N N . ALA A 1 345 ? 71.489 44.381 -147.265 1.00 72.62 345 ALA A N 1
ATOM 2682 C CA . ALA A 1 345 ? 71.337 45.784 -147.658 1.00 72.62 345 ALA A CA 1
ATOM 2683 C C . ALA A 1 345 ? 72.676 46.548 -147.588 1.00 72.62 345 ALA A C 1
ATOM 2685 O O . ALA A 1 345 ? 73.035 47.240 -148.539 1.00 72.62 345 ALA A O 1
ATOM 2686 N N . LEU A 1 346 ? 73.455 46.349 -146.518 1.00 72.44 346 LEU A N 1
ATOM 2687 C CA . LEU A 1 346 ? 74.806 46.912 -146.356 1.00 72.44 346 LEU A CA 1
ATOM 2688 C C . LEU A 1 346 ? 75.805 46.394 -147.411 1.00 72.44 346 LEU A C 1
ATOM 2690 O O . LEU A 1 346 ? 76.601 47.166 -147.948 1.00 72.44 346 LEU A O 1
ATOM 2694 N N . GLU A 1 347 ? 75.752 45.107 -147.762 1.00 75.25 347 GLU A N 1
ATOM 2695 C CA . GLU A 1 347 ? 76.560 44.523 -148.849 1.00 75.25 347 GLU A CA 1
ATOM 2696 C C . GLU A 1 347 ? 76.212 45.109 -150.230 1.00 75.25 347 GLU A C 1
ATOM 2698 O O . GLU A 1 347 ? 77.086 45.275 -151.084 1.00 75.25 347 GLU A O 1
ATOM 2703 N N . TRP A 1 348 ? 74.943 45.458 -150.460 1.00 72.62 348 TRP A N 1
ATOM 2704 C CA . TRP A 1 348 ? 74.512 46.133 -151.685 1.00 72.62 348 TRP A CA 1
ATOM 2705 C C . TRP A 1 348 ? 74.975 47.598 -151.729 1.00 72.62 348 TRP A C 1
ATOM 2707 O O . TRP A 1 348 ? 75.517 48.048 -152.740 1.00 72.62 348 TRP A O 1
ATOM 2717 N N . GLU A 1 349 ? 74.834 48.331 -150.622 1.00 74.56 349 GLU A N 1
ATOM 2718 C CA . GLU A 1 349 ? 75.239 49.739 -150.523 1.00 74.56 349 GLU A CA 1
ATOM 2719 C C . GLU A 1 349 ? 76.765 49.923 -150.638 1.00 74.56 349 GLU A C 1
ATOM 2721 O O . GLU A 1 349 ? 77.244 50.839 -151.313 1.00 74.56 349 GLU A O 1
ATOM 2726 N N . THR A 1 350 ? 77.547 49.014 -150.047 1.00 72.81 350 THR A N 1
ATOM 2727 C CA . THR A 1 350 ? 79.013 49.009 -150.182 1.00 72.81 350 THR A CA 1
ATOM 2728 C C . THR A 1 350 ? 79.460 48.736 -151.619 1.00 72.81 350 THR A C 1
ATOM 2730 O O . THR A 1 350 ? 80.309 49.476 -152.119 1.00 72.81 350 THR A O 1
ATOM 2733 N N . ARG A 1 351 ? 78.843 47.772 -152.326 1.00 74.38 351 ARG A N 1
ATOM 2734 C CA . ARG A 1 351 ? 79.101 47.529 -153.761 1.00 74.38 351 ARG A CA 1
ATOM 2735 C C . ARG A 1 351 ? 78.825 48.757 -154.630 1.00 74.38 351 ARG A C 1
ATOM 2737 O O . ARG A 1 351 ? 79.675 49.142 -155.435 1.00 74.38 351 ARG A O 1
ATOM 2744 N N . LEU A 1 352 ? 77.684 49.414 -154.418 1.00 76.06 352 LEU A N 1
ATOM 2745 C CA . LEU A 1 352 ? 77.309 50.629 -155.148 1.00 76.06 352 LEU A CA 1
ATOM 2746 C C . LEU A 1 352 ? 78.331 51.763 -154.945 1.00 76.06 352 LEU A C 1
ATOM 2748 O O . LEU A 1 352 ? 78.606 52.545 -155.857 1.00 76.06 352 LEU A O 1
ATOM 2752 N N . ASN A 1 353 ? 78.911 51.867 -153.747 1.00 70.75 353 ASN A N 1
ATOM 2753 C CA . ASN A 1 353 ? 79.933 52.867 -153.454 1.00 70.75 353 ASN A CA 1
ATOM 2754 C C . ASN A 1 353 ? 81.317 52.491 -154.013 1.00 70.75 353 ASN A C 1
ATOM 2756 O O . ASN A 1 353 ? 82.027 53.391 -154.464 1.00 70.75 353 ASN A O 1
ATOM 2760 N N . THR A 1 354 ? 81.687 51.205 -154.083 1.00 72.12 354 THR A N 1
ATOM 2761 C CA . THR A 1 354 ? 82.920 50.789 -154.781 1.00 72.12 354 THR A CA 1
ATOM 2762 C C . THR A 1 354 ? 82.865 51.094 -156.279 1.00 72.12 354 THR A C 1
ATOM 2764 O O . THR A 1 354 ? 83.808 51.690 -156.798 1.00 72.12 354 THR A O 1
ATOM 2767 N N . GLU A 1 355 ? 81.740 50.825 -156.952 1.00 70.50 355 GLU A N 1
ATOM 2768 C CA . GLU A 1 355 ? 81.573 51.139 -158.382 1.00 70.50 355 GLU A CA 1
ATOM 2769 C C . GLU A 1 355 ? 81.728 52.646 -158.662 1.00 70.50 355 GLU A C 1
ATOM 2771 O O . GLU A 1 355 ? 82.392 53.039 -159.621 1.00 70.50 355 GLU A O 1
ATOM 2776 N N . LYS A 1 356 ? 81.203 53.525 -157.792 1.00 70.62 356 LYS A N 1
ATOM 2777 C CA . LYS A 1 356 ? 81.387 54.988 -157.912 1.00 70.62 356 LYS A CA 1
ATOM 2778 C C . LYS A 1 356 ? 82.854 55.424 -157.781 1.00 70.62 356 LYS A C 1
ATOM 2780 O O . LYS A 1 356 ? 83.282 56.354 -158.472 1.00 70.62 356 LYS A O 1
ATOM 2785 N N . VAL A 1 357 ? 83.631 54.779 -156.908 1.00 68.88 357 VAL A N 1
ATOM 2786 C CA . VAL A 1 357 ? 85.066 55.075 -156.723 1.00 68.88 357 VAL A CA 1
ATOM 2787 C C . VAL A 1 357 ? 85.893 54.591 -157.919 1.00 68.88 357 VAL A C 1
ATOM 2789 O O . VAL A 1 357 ? 86.833 55.269 -158.335 1.00 68.88 357 VAL A O 1
ATOM 2792 N N . GLU A 1 358 ? 85.534 53.463 -158.527 1.00 67.38 358 GLU A N 1
ATOM 2793 C CA . GLU A 1 358 ? 86.198 52.981 -159.744 1.00 67.38 358 GLU A CA 1
ATOM 2794 C C . GLU A 1 358 ? 85.868 53.855 -160.962 1.00 67.38 358 GLU A C 1
ATOM 2796 O O . GLU A 1 358 ? 86.774 54.253 -161.697 1.00 67.38 358 GLU A O 1
ATOM 2801 N N . ASN A 1 359 ? 84.608 54.269 -161.121 1.00 69.06 359 ASN A N 1
ATOM 2802 C CA . ASN A 1 359 ? 84.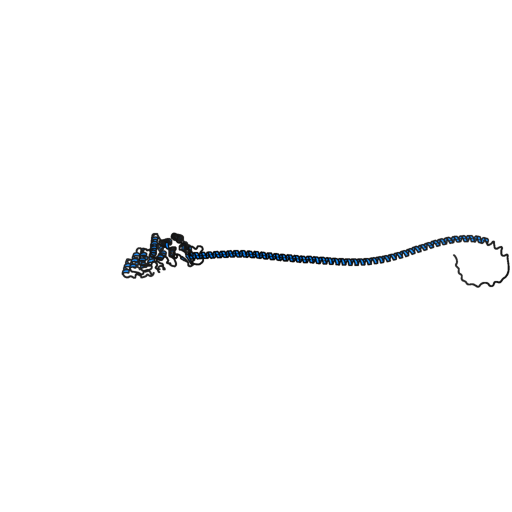180 55.128 -162.230 1.00 69.06 359 ASN A CA 1
ATOM 2803 C C . ASN A 1 359 ? 84.828 56.533 -162.167 1.00 69.06 359 ASN A C 1
ATOM 2805 O O . ASN A 1 359 ? 85.251 57.093 -163.180 1.00 69.06 359 ASN A O 1
ATOM 2809 N N . THR A 1 360 ? 85.003 57.089 -160.961 1.00 67.50 360 THR A N 1
ATOM 2810 C CA . THR A 1 360 ? 85.735 58.358 -160.765 1.00 67.50 360 THR A CA 1
ATOM 2811 C C . THR A 1 360 ? 87.244 58.222 -161.002 1.00 67.50 360 THR A C 1
ATOM 2813 O O . THR A 1 360 ? 87.853 59.140 -161.556 1.00 67.50 360 THR A O 1
ATOM 2816 N N . ARG A 1 361 ? 87.856 57.073 -160.678 1.00 63.69 361 ARG A N 1
ATOM 2817 C CA . ARG A 1 361 ? 89.255 56.774 -161.047 1.00 63.69 361 ARG A CA 1
ATOM 2818 C C . ARG A 1 361 ? 89.446 56.627 -162.560 1.00 63.69 361 ARG A C 1
ATOM 2820 O O . ARG A 1 361 ? 90.434 57.141 -163.078 1.00 63.69 361 ARG A O 1
ATOM 2827 N N . ALA A 1 362 ? 88.503 56.008 -163.272 1.00 63.09 362 ALA A N 1
ATOM 2828 C CA . ALA A 1 362 ? 88.539 55.906 -164.734 1.00 63.09 362 ALA A CA 1
ATOM 2829 C C . ALA A 1 362 ? 88.462 57.286 -165.419 1.00 63.09 362 ALA A C 1
ATOM 2831 O O . ALA A 1 362 ? 89.254 57.593 -166.306 1.00 63.09 362 ALA A O 1
ATOM 2832 N N . LEU A 1 363 ? 87.583 58.177 -164.950 1.00 62.84 363 LEU A N 1
ATOM 2833 C CA . LEU A 1 363 ? 87.525 59.563 -165.441 1.00 62.84 363 LEU A CA 1
ATOM 2834 C C . LEU A 1 363 ? 88.819 60.352 -165.163 1.00 62.84 363 LEU A C 1
ATOM 2836 O O . LEU A 1 363 ? 89.199 61.222 -165.948 1.00 62.84 363 LEU A O 1
ATOM 2840 N N . SER A 1 364 ? 89.522 60.038 -164.069 1.00 57.50 364 SER A N 1
ATOM 2841 C CA . SER A 1 364 ? 90.825 60.633 -163.757 1.00 57.50 364 SER A CA 1
ATOM 2842 C C . SER A 1 364 ? 91.946 60.157 -164.684 1.00 57.50 364 SER A C 1
ATOM 2844 O O . SER A 1 364 ? 92.863 60.938 -164.930 1.00 57.50 364 SER A O 1
ATOM 2846 N N . SER A 1 365 ? 91.924 58.912 -165.176 1.00 63.06 365 SER A N 1
ATOM 2847 C CA . SER A 1 365 ? 92.993 58.402 -166.048 1.00 63.06 365 SER A CA 1
ATOM 2848 C C . SER A 1 365 ? 92.890 58.966 -167.468 1.00 63.06 365 SER A C 1
ATOM 2850 O O . SER A 1 365 ? 93.904 59.387 -168.023 1.00 63.06 365 SER A O 1
ATOM 2852 N N . ILE A 1 366 ? 91.671 59.088 -168.006 1.00 62.69 366 ILE A N 1
ATOM 2853 C CA . ILE A 1 366 ? 91.403 59.656 -169.342 1.00 62.69 366 ILE A CA 1
ATOM 2854 C C . ILE A 1 366 ? 91.897 61.111 -169.440 1.00 62.69 366 ILE A C 1
ATOM 2856 O O . ILE A 1 366 ? 92.593 61.481 -170.386 1.00 62.69 366 ILE A O 1
ATOM 2860 N N . ARG A 1 367 ? 91.631 61.926 -168.410 1.00 61.69 367 ARG A N 1
ATOM 2861 C CA . ARG A 1 367 ? 92.052 63.339 -168.364 1.00 61.69 367 ARG A CA 1
ATOM 2862 C C . ARG A 1 367 ? 93.578 63.523 -168.298 1.00 61.69 367 ARG A C 1
ATOM 2864 O O . ARG A 1 367 ? 94.080 64.604 -168.601 1.00 61.69 367 ARG A O 1
ATOM 2871 N N . ILE A 1 368 ? 94.326 62.494 -167.890 1.00 62.28 368 ILE A N 1
ATOM 2872 C CA . ILE A 1 368 ? 95.797 62.516 -167.870 1.00 62.28 368 ILE A CA 1
ATOM 2873 C C . ILE A 1 368 ? 96.362 62.137 -169.246 1.00 62.28 368 ILE A C 1
ATOM 2875 O O . ILE A 1 368 ? 97.307 62.790 -169.689 1.00 62.28 368 ILE A O 1
ATOM 2879 N N . SER A 1 369 ? 95.767 61.167 -169.955 1.00 62.88 369 SER A N 1
ATOM 2880 C CA . SER A 1 369 ? 96.192 60.822 -171.323 1.00 62.88 369 SER A CA 1
ATOM 2881 C C . SER A 1 369 ? 95.912 61.944 -172.325 1.00 62.88 369 SER A C 1
ATOM 2883 O O . SER A 1 369 ? 96.808 62.305 -173.080 1.00 62.88 369 SER A O 1
ATOM 2885 N N . GLU A 1 370 ? 94.734 62.582 -172.274 1.00 57.53 370 GLU A N 1
ATOM 2886 C CA . GLU A 1 370 ? 94.400 63.710 -173.168 1.00 57.53 370 GLU A CA 1
ATOM 2887 C C . GLU A 1 370 ? 95.426 64.852 -173.074 1.00 57.53 370 GLU A C 1
ATOM 2889 O O . GLU A 1 370 ? 95.780 65.471 -174.077 1.00 57.53 370 GLU A O 1
ATOM 2894 N N . ARG A 1 371 ? 95.964 65.104 -171.873 1.00 59.31 371 ARG A N 1
ATOM 2895 C CA . ARG A 1 371 ? 96.970 66.149 -171.650 1.00 59.31 371 ARG A CA 1
ATOM 2896 C C . ARG A 1 371 ? 98.338 65.803 -172.252 1.00 59.31 371 ARG A C 1
ATOM 2898 O O . ARG A 1 371 ? 99.050 66.709 -172.669 1.00 59.31 371 ARG A O 1
ATOM 2905 N N . GLN A 1 372 ? 98.688 64.517 -172.312 1.00 57.69 372 GLN A N 1
ATOM 2906 C CA . GLN A 1 372 ? 99.934 64.025 -172.916 1.00 57.69 372 GLN A CA 1
ATOM 2907 C C . GLN A 1 372 ? 99.849 63.934 -174.450 1.00 57.69 372 GLN A C 1
ATOM 2909 O O . GLN A 1 372 ? 100.862 64.085 -175.131 1.00 57.69 372 GLN A O 1
ATOM 2914 N N . GLU A 1 373 ? 98.650 63.730 -175.002 1.00 58.44 373 GLU A N 1
ATOM 2915 C CA . GLU A 1 373 ? 98.404 63.716 -176.451 1.00 58.44 373 GLU A CA 1
ATOM 2916 C C . GLU A 1 373 ? 98.633 65.111 -177.077 1.00 58.44 373 GLU A C 1
ATOM 2918 O O . GLU A 1 373 ? 99.260 65.229 -178.131 1.00 58.44 373 GLU A O 1
ATOM 2923 N N . VAL A 1 374 ? 98.183 66.178 -176.398 1.00 61.44 374 VAL A N 1
ATOM 2924 C CA . VAL A 1 374 ? 98.286 67.573 -176.878 1.00 61.44 374 VAL A CA 1
ATOM 2925 C C . VAL A 1 374 ? 99.740 68.061 -176.950 1.00 61.44 374 VAL A C 1
ATOM 2927 O O . VAL A 1 374 ? 100.156 68.554 -177.997 1.00 61.44 374 VAL A O 1
ATOM 2930 N N . GLU A 1 375 ? 100.553 67.848 -175.905 1.00 57.19 375 GLU A N 1
ATOM 2931 C CA . GLU A 1 375 ? 101.985 68.227 -175.904 1.00 57.19 375 GLU A CA 1
ATOM 2932 C C . GLU A 1 375 ? 102.788 67.560 -177.037 1.00 57.19 375 GLU A C 1
ATOM 2934 O O . GLU A 1 375 ? 103.807 68.086 -177.493 1.00 57.19 375 GLU A O 1
ATOM 2939 N N . ARG A 1 376 ? 102.328 66.400 -177.519 1.00 63.59 376 ARG A N 1
ATOM 2940 C CA . ARG A 1 376 ? 102.998 65.629 -178.569 1.00 63.59 376 ARG A CA 1
ATOM 2941 C C . ARG A 1 376 ? 102.685 66.129 -179.985 1.00 63.59 376 ARG A C 1
ATOM 2943 O O . ARG A 1 376 ? 103.481 65.895 -180.897 1.00 63.59 376 ARG A O 1
ATOM 2950 N N . LEU A 1 377 ? 101.556 66.812 -180.181 1.00 60.44 377 LEU A N 1
ATOM 2951 C CA . LEU A 1 377 ? 101.150 67.355 -181.482 1.00 60.44 377 LEU A CA 1
ATOM 2952 C C . LEU A 1 377 ? 101.895 68.655 -181.826 1.00 60.44 377 LEU A C 1
ATOM 2954 O O . LEU A 1 377 ? 102.343 68.798 -182.970 1.00 60.44 377 LEU A O 1
ATOM 2958 N N . ASP A 1 378 ? 102.115 69.536 -180.844 1.00 58.31 378 ASP A N 1
ATOM 2959 C CA . ASP A 1 378 ? 102.822 70.813 -181.036 1.00 58.31 378 ASP A CA 1
ATOM 2960 C C . ASP A 1 378 ? 104.281 70.614 -181.477 1.00 58.31 378 ASP A C 1
ATOM 2962 O O . ASP A 1 378 ? 104.717 71.188 -182.480 1.00 58.31 378 ASP A O 1
ATOM 2966 N N . GLN A 1 379 ? 105.022 69.705 -180.828 1.00 58.97 379 GLN A N 1
ATOM 2967 C CA . GLN A 1 379 ? 106.414 69.395 -181.203 1.00 58.97 379 GLN A CA 1
ATOM 2968 C C . GLN A 1 379 ? 106.544 68.858 -182.643 1.00 58.97 379 GLN A C 1
ATOM 2970 O O . GLN A 1 379 ? 107.582 69.015 -183.290 1.00 58.97 379 GLN A O 1
ATOM 2975 N N . GLY A 1 380 ? 105.486 68.240 -183.180 1.00 60.66 380 GLY A N 1
ATOM 2976 C CA . GLY A 1 380 ? 105.449 67.773 -184.564 1.00 60.66 380 GLY A CA 1
ATOM 2977 C C . GLY A 1 380 ? 105.236 68.888 -185.595 1.00 60.66 380 GLY A C 1
ATOM 2978 O O . GLY A 1 380 ? 105.602 68.711 -186.760 1.00 60.66 380 GLY A O 1
ATOM 2979 N N . ALA A 1 381 ? 104.639 70.019 -185.209 1.00 58.75 381 ALA A N 1
ATOM 2980 C CA . ALA A 1 381 ? 104.311 71.112 -186.122 1.00 58.75 381 ALA A CA 1
ATOM 2981 C C . ALA A 1 381 ? 105.544 71.944 -186.510 1.00 58.75 381 ALA A C 1
ATOM 2983 O O . ALA A 1 381 ? 105.769 72.185 -187.700 1.00 58.75 381 ALA A O 1
ATOM 2984 N N . GLU A 1 382 ? 106.386 72.306 -185.538 1.00 57.84 382 GLU A N 1
ATOM 2985 C CA . GLU A 1 382 ? 107.565 73.159 -185.761 1.00 57.84 382 GLU A CA 1
ATOM 2986 C C . GLU A 1 382 ? 108.592 72.523 -186.717 1.00 57.84 382 GLU A C 1
ATOM 2988 O O . GLU A 1 382 ? 109.146 73.193 -187.596 1.00 57.84 382 GLU A O 1
ATOM 2993 N N . ALA A 1 383 ? 108.795 71.204 -186.622 1.00 57.38 383 ALA A N 1
ATOM 2994 C CA . ALA A 1 383 ? 109.734 70.473 -187.475 1.00 57.38 383 ALA A CA 1
ATOM 2995 C C . ALA A 1 383 ? 109.355 70.517 -188.971 1.00 57.38 383 ALA A C 1
ATOM 2997 O O . ALA A 1 383 ? 110.233 70.618 -189.832 1.00 57.38 383 ALA A O 1
ATOM 2998 N N . ARG A 1 384 ? 108.051 70.492 -189.292 1.00 62.19 384 ARG A N 1
ATOM 2999 C CA . ARG A 1 384 ? 107.544 70.467 -190.680 1.00 62.19 384 ARG A CA 1
ATOM 3000 C C . ARG A 1 384 ? 107.736 71.798 -191.412 1.00 62.19 384 ARG A C 1
ATOM 3002 O O . ARG A 1 384 ? 107.940 71.807 -192.629 1.00 62.19 384 ARG A O 1
ATOM 3009 N N . ILE A 1 385 ? 107.697 72.916 -190.686 1.00 62.00 385 ILE A N 1
ATOM 3010 C CA . ILE A 1 385 ? 107.891 74.258 -191.256 1.00 62.00 385 ILE A CA 1
ATOM 3011 C C . ILE A 1 385 ? 109.346 74.432 -191.714 1.00 62.00 385 ILE A C 1
ATOM 3013 O O . ILE A 1 385 ? 109.594 74.913 -192.823 1.00 62.00 385 ILE A O 1
ATOM 3017 N N . LYS A 1 386 ? 110.309 73.954 -190.916 1.00 59.56 386 LYS A N 1
ATOM 3018 C CA . LYS A 1 386 ? 111.748 74.084 -191.193 1.00 59.56 386 LYS A CA 1
ATOM 3019 C C . LYS A 1 386 ? 112.173 73.375 -192.487 1.00 59.56 386 LYS A C 1
ATOM 3021 O O . LYS A 1 386 ? 112.874 73.962 -193.307 1.00 59.56 386 LYS A O 1
ATOM 3026 N N . THR A 1 387 ? 111.680 72.158 -192.725 1.00 59.62 387 THR A N 1
ATOM 3027 C CA . THR A 1 387 ? 111.998 71.364 -193.931 1.00 59.62 387 THR A CA 1
ATOM 3028 C C . THR A 1 387 ? 111.414 71.930 -195.230 1.00 59.62 387 THR A C 1
ATOM 3030 O O . THR A 1 387 ? 111.973 71.723 -196.307 1.00 59.62 387 THR A O 1
ATOM 3033 N N . ARG A 1 388 ? 110.295 72.665 -195.162 1.00 61.03 388 ARG A N 1
ATOM 3034 C CA . ARG A 1 388 ? 109.612 73.205 -196.352 1.00 61.03 388 ARG A CA 1
ATOM 3035 C C . ARG A 1 388 ? 110.387 74.356 -197.008 1.00 61.03 388 ARG A C 1
ATOM 3037 O O . ARG A 1 388 ? 110.320 74.510 -198.226 1.00 61.03 388 ARG A O 1
ATOM 3044 N N . ILE A 1 389 ? 111.152 75.114 -196.220 1.00 58.84 389 ILE A N 1
ATOM 3045 C CA . ILE A 1 389 ? 111.960 76.254 -196.685 1.00 58.84 389 ILE A CA 1
ATOM 3046 C C . ILE A 1 389 ? 113.184 75.785 -197.494 1.00 58.84 389 ILE A C 1
ATOM 3048 O O . ILE A 1 389 ? 113.544 76.407 -198.492 1.00 58.84 389 ILE A O 1
ATOM 3052 N N . GLU A 1 390 ? 113.797 74.655 -197.131 1.00 58.09 390 GLU A N 1
ATOM 3053 C CA . GLU A 1 390 ? 114.971 74.122 -197.842 1.00 58.09 390 GLU A CA 1
ATOM 3054 C C . GLU A 1 390 ? 114.614 73.475 -199.191 1.00 58.09 390 GLU A C 1
ATOM 3056 O O . GLU A 1 390 ? 115.380 73.575 -200.154 1.00 58.09 390 GLU A O 1
ATOM 3061 N N . ALA A 1 391 ? 113.438 72.847 -199.293 1.00 56.56 391 ALA A N 1
ATOM 3062 C CA . ALA A 1 391 ? 112.995 72.163 -200.508 1.00 56.56 391 ALA A CA 1
ATOM 3063 C C . ALA A 1 391 ? 112.722 73.127 -201.680 1.00 56.56 391 ALA A C 1
ATOM 3065 O O . ALA A 1 391 ? 113.088 72.836 -202.821 1.00 56.56 391 ALA A O 1
ATOM 3066 N N . GLN A 1 392 ? 112.129 74.297 -201.413 1.00 55.47 392 GLN A N 1
ATOM 3067 C CA . GLN A 1 392 ? 111.786 75.266 -202.466 1.00 55.47 392 GLN A CA 1
ATOM 3068 C C . GLN A 1 392 ? 113.017 75.875 -203.154 1.00 55.47 392 GLN A C 1
ATOM 3070 O O . GLN A 1 392 ? 112.931 76.270 -204.315 1.00 55.47 392 GLN A O 1
ATOM 3075 N N . ARG A 1 393 ? 114.181 75.883 -202.491 1.00 53.72 393 ARG A N 1
ATOM 3076 C CA . ARG A 1 393 ? 115.425 76.435 -203.048 1.00 53.72 393 ARG A CA 1
ATOM 3077 C C . ARG A 1 393 ? 116.049 75.562 -204.147 1.00 53.72 393 ARG A C 1
ATOM 3079 O O . ARG A 1 393 ? 116.765 76.092 -204.984 1.00 53.72 393 ARG A O 1
ATOM 3086 N N . LYS A 1 394 ? 115.769 74.250 -204.168 1.00 57.41 394 LYS A N 1
ATOM 3087 C CA . LYS A 1 394 ? 116.370 73.284 -205.116 1.00 57.41 394 LYS A CA 1
ATOM 3088 C C . LYS A 1 394 ? 115.560 73.049 -206.394 1.00 57.41 394 LYS A C 1
ATOM 3090 O O . LYS A 1 394 ? 116.097 72.522 -207.363 1.00 57.41 394 LYS A O 1
ATOM 3095 N N . LEU A 1 395 ? 114.270 73.389 -206.411 1.00 53.00 395 LEU A N 1
ATOM 3096 C CA . LEU A 1 395 ? 113.393 73.033 -207.533 1.00 53.00 395 LEU A CA 1
ATOM 3097 C C . LEU A 1 395 ? 113.616 73.926 -208.767 1.00 53.00 395 LEU A C 1
ATOM 3099 O O . LEU A 1 395 ? 113.560 73.438 -209.897 1.00 53.00 395 LEU A O 1
ATOM 3103 N N . VAL A 1 396 ? 113.913 75.211 -208.551 1.00 58.53 396 VAL A N 1
ATOM 3104 C CA . VAL A 1 396 ? 114.015 76.231 -209.612 1.00 58.53 396 VAL A CA 1
ATOM 3105 C C . VAL A 1 396 ? 115.225 76.007 -210.533 1.00 58.53 396 VAL A C 1
ATOM 3107 O O . VAL A 1 396 ? 115.119 76.229 -211.733 1.00 58.53 396 VAL A O 1
ATOM 3110 N N . GLU A 1 397 ? 116.337 75.474 -210.019 1.00 53.19 397 GLU A N 1
ATOM 3111 C CA . GLU A 1 397 ? 117.566 75.213 -210.798 1.00 53.19 397 GLU A CA 1
ATOM 3112 C C . GLU A 1 397 ? 117.446 74.019 -211.774 1.00 53.19 397 GLU A C 1
ATOM 3114 O O . GLU A 1 397 ? 118.325 73.796 -212.604 1.00 53.19 397 GLU A O 1
ATOM 3119 N N . SER A 1 398 ? 116.376 73.218 -211.683 1.00 48.78 398 SER A N 1
ATOM 3120 C CA . SER A 1 398 ? 116.287 71.919 -212.373 1.00 48.78 398 SER A CA 1
ATOM 3121 C C . SER A 1 398 ? 115.541 71.929 -213.716 1.00 48.78 398 SER A C 1
ATOM 3123 O O . SER A 1 398 ? 115.746 71.030 -214.535 1.00 48.78 398 SER A O 1
ATOM 3125 N N . GLN A 1 399 ? 114.693 72.931 -213.981 1.00 49.50 399 GLN A N 1
ATOM 3126 C CA . GLN A 1 399 ? 113.795 72.912 -215.148 1.00 49.50 399 GLN A CA 1
ATOM 3127 C C . GLN A 1 399 ? 114.432 73.393 -216.467 1.00 49.50 399 GLN A C 1
ATOM 3129 O O . GLN A 1 399 ? 113.829 73.230 -217.524 1.00 49.50 399 GLN A O 1
ATOM 3134 N N . GLU A 1 400 ? 115.678 73.879 -216.458 1.00 48.34 400 GLU A N 1
ATOM 3135 C CA . GLU A 1 400 ? 116.378 74.346 -217.670 1.00 48.34 400 GLU A CA 1
ATOM 3136 C C . GLU A 1 400 ? 116.765 73.244 -218.686 1.00 48.34 400 GLU A C 1
ATOM 3138 O O . GLU A 1 400 ? 117.217 73.577 -219.783 1.00 48.34 400 GLU A O 1
ATOM 3143 N N . LYS A 1 401 ? 116.661 71.937 -218.367 1.00 45.22 401 LYS A N 1
ATOM 3144 C CA . LYS A 1 401 ? 117.467 70.914 -219.081 1.00 45.22 401 LYS A CA 1
ATOM 3145 C C . LYS A 1 401 ? 116.800 69.756 -219.834 1.00 45.22 401 LYS A C 1
ATOM 3147 O O . LYS A 1 401 ? 117.505 69.174 -220.659 1.00 45.22 401 LYS A O 1
ATOM 3152 N N . LEU A 1 402 ? 115.527 69.388 -219.626 1.00 46.75 402 LEU A N 1
ATOM 3153 C CA . LEU A 1 402 ? 115.027 68.084 -220.136 1.00 46.75 402 LEU A CA 1
ATOM 3154 C C . LEU A 1 402 ? 113.950 68.097 -221.239 1.00 46.75 402 LEU A C 1
ATOM 3156 O O . LEU A 1 402 ? 113.689 67.050 -221.820 1.00 46.75 402 LEU A O 1
ATOM 3160 N N . ALA A 1 403 ? 113.394 69.243 -221.639 1.00 50.84 403 ALA A N 1
ATOM 3161 C CA . ALA A 1 403 ? 112.405 69.290 -222.732 1.00 50.84 403 ALA A CA 1
ATOM 3162 C C . ALA A 1 403 ? 113.004 69.156 -224.159 1.00 50.84 403 ALA A C 1
ATOM 3164 O O . ALA A 1 403 ? 112.282 69.246 -225.148 1.00 50.84 403 ALA A O 1
ATOM 3165 N N . LYS A 1 404 ? 114.325 68.952 -224.302 1.00 41.81 404 LYS A N 1
ATOM 3166 C CA . LYS A 1 404 ? 115.041 68.984 -225.599 1.00 41.81 404 LYS A CA 1
ATOM 3167 C C . LYS A 1 404 ? 115.023 67.660 -226.390 1.00 41.81 404 LYS A C 1
ATOM 3169 O O . LYS A 1 404 ? 115.735 67.545 -227.386 1.00 41.81 404 LYS A O 1
ATOM 3174 N N . ARG A 1 405 ? 114.263 66.648 -225.956 1.00 41.75 405 ARG A N 1
ATOM 3175 C CA . ARG A 1 405 ? 114.033 65.384 -226.686 1.00 41.75 405 ARG A CA 1
ATOM 3176 C C . ARG A 1 405 ? 112.566 64.975 -226.443 1.00 41.75 405 ARG A C 1
ATOM 3178 O O . ARG A 1 405 ? 112.210 64.790 -225.287 1.00 41.75 405 ARG A O 1
ATOM 3185 N N . LEU A 1 406 ? 111.637 65.002 -227.416 1.00 36.66 406 LEU A N 1
ATOM 3186 C CA . LEU A 1 406 ? 111.593 64.224 -228.682 1.00 36.66 406 LEU A CA 1
ATOM 3187 C C . LEU A 1 406 ? 111.864 62.741 -228.383 1.00 36.66 406 LEU A C 1
ATOM 3189 O O . LEU A 1 406 ? 112.803 62.443 -227.659 1.00 36.66 406 LEU A O 1
ATOM 3193 N N . ALA A 1 407 ? 111.190 61.721 -228.891 1.00 36.88 407 ALA A N 1
ATOM 3194 C CA . ALA A 1 407 ? 110.299 61.453 -230.026 1.00 36.88 407 ALA A CA 1
ATOM 3195 C C . ALA A 1 407 ? 110.195 59.892 -230.015 1.00 36.88 407 ALA A C 1
ATOM 3197 O O . ALA A 1 407 ? 111.011 59.252 -229.350 1.00 36.88 407 ALA A O 1
ATOM 3198 N N . ASP A 1 408 ? 109.302 59.150 -230.665 1.00 32.03 408 ASP A N 1
ATOM 3199 C CA . ASP A 1 408 ? 108.191 59.397 -231.591 1.00 32.03 408 ASP A CA 1
ATOM 3200 C C . ASP A 1 408 ? 107.251 58.164 -231.526 1.00 32.03 408 ASP A C 1
ATOM 3202 O O . ASP A 1 408 ? 107.668 57.098 -231.075 1.00 32.03 408 ASP A O 1
ATOM 3206 N N . GLY A 1 409 ? 106.040 58.262 -232.093 1.00 30.33 409 GLY A N 1
ATOM 3207 C CA . GLY A 1 409 ? 105.477 57.129 -232.857 1.00 30.33 409 GLY A CA 1
ATOM 3208 C C . GLY A 1 409 ? 104.331 56.283 -232.267 1.00 30.33 409 GLY A C 1
ATOM 3209 O O . GLY A 1 409 ? 104.560 55.299 -231.576 1.00 30.33 409 GLY A O 1
ATOM 3210 N N . SER A 1 410 ? 103.111 56.578 -232.743 1.00 30.12 410 SER A N 1
ATOM 3211 C CA . SER A 1 410 ? 101.956 55.673 -232.995 1.00 30.12 410 SER A CA 1
ATOM 3212 C C . SER A 1 410 ? 101.383 54.804 -231.850 1.00 30.12 410 SER A C 1
ATOM 3214 O O . SER A 1 410 ? 102.022 53.864 -231.400 1.00 30.12 410 SER A O 1
ATOM 3216 N N . ASN A 1 411 ? 100.199 55.092 -231.285 1.00 34.09 411 ASN A N 1
ATOM 3217 C CA . ASN A 1 411 ? 98.793 55.050 -231.783 1.00 34.09 411 ASN A CA 1
ATOM 3218 C C . ASN A 1 411 ? 98.098 53.674 -231.736 1.00 34.09 411 ASN A C 1
ATOM 3220 O O . ASN A 1 411 ? 98.483 52.764 -232.461 1.00 34.09 411 ASN A O 1
ATOM 3224 N N . GLY A 1 412 ? 96.980 53.586 -230.992 1.00 30.75 412 GLY A N 1
ATOM 3225 C CA . GLY A 1 412 ? 96.048 52.450 -231.099 1.00 30.75 412 GLY A CA 1
ATOM 3226 C C . GLY A 1 412 ? 95.224 52.041 -229.866 1.00 30.75 412 GLY A C 1
ATOM 3227 O O . GLY A 1 412 ? 94.745 50.913 -229.854 1.00 30.75 412 GLY A O 1
ATOM 3228 N N . LEU A 1 413 ? 95.042 52.880 -228.834 1.00 32.91 413 LEU A N 1
ATOM 3229 C CA . LEU A 1 413 ? 94.200 52.548 -227.667 1.00 32.91 413 LEU A CA 1
ATOM 3230 C C . LEU A 1 413 ? 92.968 53.457 -227.585 1.00 32.91 413 LEU A C 1
ATOM 3232 O O . LEU A 1 413 ? 93.078 54.681 -227.630 1.00 32.91 413 LEU A O 1
ATOM 3236 N N . ALA A 1 414 ? 91.790 52.839 -227.507 1.00 27.95 414 ALA A N 1
ATOM 3237 C CA . ALA A 1 414 ? 90.507 53.501 -227.704 1.00 27.95 414 ALA A CA 1
ATOM 3238 C C . ALA A 1 414 ? 89.895 54.046 -226.401 1.00 27.95 414 ALA A C 1
ATOM 3240 O O . ALA A 1 414 ? 89.730 53.300 -225.444 1.00 27.95 414 ALA A O 1
ATOM 3241 N N . VAL A 1 415 ? 89.496 55.325 -226.456 1.00 29.34 415 VAL A N 1
ATOM 3242 C CA . VAL A 1 415 ? 88.359 55.977 -225.764 1.00 29.34 415 VAL A CA 1
ATOM 3243 C C . VAL A 1 415 ? 88.219 55.735 -224.241 1.00 29.34 415 VAL A C 1
ATOM 3245 O O . VAL A 1 415 ? 87.868 54.651 -223.800 1.00 29.34 415 VAL A O 1
ATOM 3248 N N . GLY A 1 416 ? 88.353 56.719 -223.346 1.00 34.44 416 GLY A N 1
ATOM 3249 C CA . GLY A 1 416 ? 88.580 58.159 -223.530 1.00 34.44 416 GLY A CA 1
ATOM 3250 C C . GLY A 1 416 ? 87.458 59.037 -222.962 1.00 34.44 416 GLY A C 1
ATOM 3251 O O . GLY A 1 416 ? 86.628 59.515 -223.716 1.00 34.44 416 GLY A O 1
ATOM 3252 N N . MET A 1 417 ? 87.544 59.296 -221.651 1.00 32.12 417 MET A N 1
ATOM 3253 C CA . MET A 1 417 ? 87.087 60.494 -220.917 1.00 32.12 417 MET A CA 1
ATOM 3254 C C . MET A 1 417 ? 85.605 60.949 -220.897 1.00 32.12 417 MET A C 1
ATOM 3256 O O . MET A 1 417 ? 84.940 61.130 -221.906 1.00 32.12 417 MET A O 1
ATOM 3260 N N . SER A 1 418 ? 85.219 61.348 -219.675 1.00 33.09 418 SER A N 1
ATOM 3261 C CA . SER A 1 418 ? 84.332 62.468 -219.299 1.00 33.09 418 SER A CA 1
ATOM 3262 C C . SER A 1 418 ? 82.853 62.491 -219.712 1.00 33.09 418 SER A C 1
ATOM 3264 O O . SER A 1 418 ? 82.517 62.914 -220.809 1.00 33.09 418 SER A O 1
ATOM 3266 N N . ASP A 1 419 ? 81.997 62.317 -218.700 1.00 31.95 419 ASP A N 1
ATOM 3267 C CA . ASP A 1 419 ? 80.876 63.226 -218.401 1.00 31.95 419 ASP A CA 1
ATOM 3268 C C . ASP A 1 419 ? 80.868 63.450 -216.867 1.00 31.95 419 ASP A C 1
ATOM 3270 O O . ASP A 1 419 ? 81.090 62.520 -216.096 1.00 31.95 419 ASP A O 1
ATOM 3274 N N . ALA A 1 420 ? 80.993 64.689 -216.380 1.00 33.31 420 ALA A N 1
ATOM 3275 C CA . ALA A 1 420 ? 79.918 65.656 -216.098 1.00 33.31 420 ALA A CA 1
ATOM 3276 C C . ALA A 1 420 ? 79.228 65.418 -214.733 1.00 33.31 420 ALA A C 1
ATOM 3278 O O . ALA A 1 420 ? 78.429 64.515 -214.545 1.00 33.31 420 ALA A O 1
ATOM 3279 N N . ARG A 1 421 ? 79.630 66.164 -213.694 1.00 31.80 421 ARG A N 1
ATOM 3280 C CA . ARG A 1 421 ? 79.065 67.480 -213.298 1.00 31.80 421 ARG A CA 1
ATOM 3281 C C . ARG A 1 421 ? 77.660 67.416 -212.662 1.00 31.80 421 ARG A C 1
ATOM 3283 O O . ARG A 1 421 ? 76.668 67.691 -213.328 1.00 31.80 421 ARG A O 1
ATOM 3290 N N . ARG A 1 422 ? 77.627 67.264 -211.331 1.00 36.16 422 ARG A N 1
ATOM 3291 C CA . ARG A 1 422 ? 76.902 68.115 -210.347 1.00 36.16 422 ARG A CA 1
ATOM 3292 C C . ARG A 1 422 ? 77.392 67.723 -208.935 1.00 36.16 422 ARG A C 1
ATOM 3294 O O . ARG A 1 422 ? 77.506 66.539 -208.664 1.00 36.16 422 ARG A O 1
ATOM 3301 N N . GLN A 1 423 ? 78.001 68.619 -208.142 1.00 34.47 423 GLN A N 1
ATOM 3302 C CA . GLN A 1 423 ? 77.385 69.685 -207.311 1.00 34.47 423 GLN A CA 1
ATOM 3303 C C . GLN A 1 423 ? 76.401 69.092 -206.277 1.00 34.47 423 GLN A C 1
ATOM 3305 O O . GLN A 1 423 ? 75.473 68.415 -206.695 1.00 34.47 423 GLN A O 1
ATOM 3310 N N . GLN A 1 424 ? 76.494 69.296 -204.954 1.00 45.59 424 GLN A N 1
ATOM 3311 C CA . GLN A 1 424 ? 77.334 70.163 -204.090 1.00 45.59 424 GLN A CA 1
ATOM 3312 C C . GLN A 1 424 ? 78.061 69.305 -203.018 1.00 45.59 424 GLN A C 1
ATOM 3314 O O . GLN A 1 424 ? 77.588 68.214 -202.731 1.00 45.59 424 GLN A O 1
ATOM 3319 N N . ILE A 1 425 ? 79.205 69.638 -202.397 1.00 42.94 425 ILE A N 1
ATOM 3320 C CA . ILE A 1 425 ? 80.049 70.855 -202.275 1.00 42.94 425 ILE A CA 1
ATOM 3321 C C . ILE A 1 425 ? 79.623 71.883 -201.194 1.00 42.94 425 ILE A C 1
ATOM 3323 O O . ILE A 1 425 ? 78.910 72.839 -201.482 1.00 42.94 425 ILE A O 1
ATOM 3327 N N . GLY A 1 426 ? 80.186 71.719 -199.987 1.00 40.69 426 GLY A N 1
ATOM 3328 C CA . GLY A 1 426 ? 80.504 72.739 -198.964 1.00 40.69 426 GLY A CA 1
ATOM 3329 C C . GLY A 1 426 ? 81.679 72.184 -198.125 1.00 40.69 426 GLY A C 1
ATOM 3330 O O . GLY A 1 426 ? 81.649 70.994 -197.828 1.00 40.69 426 GLY A O 1
ATOM 3331 N N . TYR A 1 427 ? 82.816 72.853 -197.866 1.00 38.00 427 TYR A N 1
ATOM 3332 C CA . TYR A 1 427 ? 83.036 74.189 -197.268 1.00 38.00 427 TYR A CA 1
ATOM 3333 C C . TYR A 1 427 ? 82.229 74.318 -195.963 1.00 38.00 427 TYR A C 1
ATOM 3335 O O . TYR A 1 427 ? 81.023 74.511 -196.027 1.00 38.00 427 TYR A O 1
ATOM 3343 N N . VAL A 1 428 ? 82.790 74.139 -194.761 1.00 44.28 428 VAL A N 1
ATOM 3344 C CA . VAL A 1 428 ? 84.017 74.750 -194.213 1.00 44.28 428 VAL A CA 1
ATOM 3345 C C . VAL A 1 428 ? 84.931 73.705 -193.559 1.00 44.28 428 VAL A C 1
ATOM 3347 O O . VAL A 1 428 ? 84.523 72.977 -192.658 1.00 44.28 428 VAL A O 1
ATOM 3350 N N . THR A 1 429 ? 86.178 73.668 -194.019 1.00 44.44 429 THR A N 1
ATOM 3351 C CA . THR A 1 429 ? 87.335 73.036 -193.368 1.00 44.44 429 THR A CA 1
ATOM 3352 C C . THR A 1 429 ? 88.149 74.105 -192.643 1.00 44.44 429 THR A C 1
ATOM 3354 O O . THR A 1 429 ? 88.107 75.254 -193.073 1.00 44.44 429 THR A O 1
ATOM 3357 N N . GLU A 1 430 ? 88.945 73.696 -191.652 1.00 40.28 430 GLU A N 1
ATOM 3358 C CA . GLU A 1 430 ? 89.882 74.545 -190.892 1.00 40.28 430 GLU A CA 1
ATOM 3359 C C . GLU A 1 430 ? 89.202 75.591 -189.979 1.00 40.28 430 GLU A C 1
ATOM 3361 O O . GLU A 1 430 ? 88.509 76.512 -190.411 1.00 40.28 430 GLU A O 1
ATOM 3366 N N . MET A 1 431 ? 89.482 75.483 -188.681 1.00 46.56 431 MET A N 1
ATOM 3367 C CA . MET A 1 431 ? 90.624 76.244 -188.165 1.00 46.56 431 MET A CA 1
ATOM 3368 C C . MET A 1 431 ? 91.730 75.261 -187.781 1.00 46.56 431 MET A C 1
ATOM 3370 O O . MET A 1 431 ? 91.364 74.097 -187.493 1.00 46.56 431 MET A O 1
#

InterPro domains:
  IPR002110 Ankyrin repeat [PF12796] (1-86)
  IPR036770 Ankyrin repeat-containing domain superfamily [G3DSA:1.25.40.20] (1-178)
  IPR036770 Ankyrin repeat-containing domain superfamily [SSF48403] (1-139)

Sequence (431 aa):
MLAIQTRRPDLVKLMLLEGAEV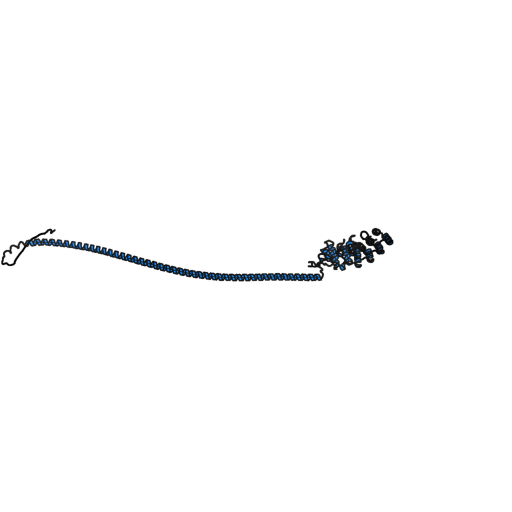DAVDYLGRTPLSMATNTGQDVSVQMVSLLLAADPSRDDGSLHNAARDMNLPVVKILVQSGHDPDFPSPLHEGRSALTELCLHGSDSNELGAERERTMQKVMTFLIDSKSDLSLKSNDKILLQLCFEAEDPLATTRSLLKSGMWKHINEPFNHHCSDDGFVYSPTMYIKRILPRTDTSASLLHILKSNRANDVYYALSGPQPGDAVGLPEDLAVQERTRKARLERLAEETEEFSIAMARKREIASVEQQILAQKAAMEDMRRRKLHNEDVMAVQSRAELEESLAGAAHARRMQEHHALADLSIGRTRALAATEVEAQEARQRKALEWETRLNTEKVENTRALSSIRISERQEVERLDQGAEARIKTRIEAQRKLVESQEKLAKRLADGSNGLAVGMSDARRQQIGYVTEM

pLDDT: mean 84.48, std 17.56, range [27.95, 98.5]

Organism: NCBI:txid123648